Protein AF-0000000069172912 (afdb_homodimer)

Structure (mmCIF, N/CA/C/O backbone):
data_AF-0000000069172912-model_v1
#
loop_
_entity.id
_entity.type
_entity.pdbx_description
1 polymer 'Uncharacterized protein'
#
loop_
_atom_site.group_PDB
_atom_site.id
_atom_site.type_symbol
_atom_site.label_atom_id
_atom_site.label_alt_id
_atom_site.label_comp_id
_atom_site.label_asym_id
_atom_site.label_entity_id
_atom_site.label_seq_id
_atom_site.pdbx_PDB_ins_code
_atom_site.Cartn_x
_atom_site.Cartn_y
_atom_site.Cartn_z
_atom_site.occupancy
_atom_site.B_iso_or_equiv
_atom_site.auth_seq_id
_atom_site.auth_comp_id
_atom_site.auth_asym_id
_atom_site.auth_atom_id
_atom_site.pdbx_PDB_model_num
ATOM 1 N N . MET A 1 1 ? 10.977 -48.25 -11.148 1 34.66 1 MET A N 1
ATOM 2 C CA . MET A 1 1 ? 11.312 -46.844 -11.438 1 34.66 1 MET A CA 1
ATOM 3 C C . MET A 1 1 ? 12.812 -46.625 -11.328 1 34.66 1 MET A C 1
ATOM 5 O O . MET A 1 1 ? 13.406 -46.875 -10.281 1 34.66 1 MET A O 1
ATOM 9 N N . HIS A 1 2 ? 13.555 -46.906 -12.297 1 42.06 2 HIS A N 1
ATOM 10 C CA . HIS A 1 2 ? 15.016 -46.906 -12.242 1 42.06 2 HIS A CA 1
ATOM 11 C C . HIS A 1 2 ? 15.539 -45.688 -11.484 1 42.06 2 HIS A C 1
ATOM 13 O O . HIS A 1 2 ? 15.164 -44.562 -11.789 1 42.06 2 HIS A O 1
ATOM 19 N N . SER A 1 3 ? 15.766 -45.812 -10.203 1 50.19 3 SER A N 1
ATOM 20 C CA . SER A 1 3 ? 16.375 -44.781 -9.367 1 50.19 3 SER A CA 1
ATOM 21 C C . SER A 1 3 ? 17.469 -44.031 -10.117 1 50.19 3 SER A C 1
ATOM 23 O O . SER A 1 3 ? 18.469 -44.625 -10.523 1 50.19 3 SER A O 1
ATOM 25 N N . GLU A 1 4 ? 17.078 -43.219 -11.047 1 64.94 4 GLU A N 1
ATOM 26 C CA . GLU A 1 4 ? 18.078 -42.5 -11.844 1 64.94 4 GLU A CA 1
ATOM 27 C C . GLU A 1 4 ? 19.234 -42.031 -10.969 1 64.94 4 GLU A C 1
ATOM 29 O O . GLU A 1 4 ? 19.016 -41.469 -9.898 1 64.94 4 GLU A O 1
ATOM 34 N N . ASN A 1 5 ? 20.406 -42.688 -11.008 1 84.06 5 ASN A N 1
ATOM 35 C CA . ASN A 1 5 ? 21.625 -42.5 -10.25 1 84.06 5 ASN A CA 1
ATOM 36 C C . ASN A 1 5 ? 22.156 -41.062 -10.414 1 84.06 5 ASN A C 1
ATOM 38 O O . ASN A 1 5 ? 22.719 -40.719 -11.453 1 84.06 5 ASN A O 1
ATOM 42 N N . ILE A 1 6 ? 21.781 -40.156 -9.562 1 92.5 6 ILE A N 1
ATOM 43 C CA . ILE A 1 6 ? 22.281 -38.781 -9.539 1 92.5 6 ILE A CA 1
ATOM 44 C C . ILE A 1 6 ? 23.734 -38.781 -9.062 1 92.5 6 ILE A C 1
ATOM 46 O O . ILE A 1 6 ? 24.047 -39.344 -8.023 1 92.5 6 ILE A O 1
ATOM 50 N N . ALA A 1 7 ? 24.562 -38.156 -9.883 1 95.31 7 ALA A N 1
ATOM 51 C CA . ALA A 1 7 ? 26 -38.188 -9.609 1 95.31 7 ALA A CA 1
ATOM 52 C C . ALA A 1 7 ? 26.438 -36.969 -8.828 1 95.31 7 ALA A C 1
ATOM 54 O O . ALA A 1 7 ? 27.5 -36.938 -8.211 1 95.31 7 ALA A O 1
ATOM 55 N N . ALA A 1 8 ? 25.656 -35.969 -8.938 1 97 8 ALA A N 1
ATOM 56 C CA . ALA A 1 8 ? 25.969 -34.75 -8.219 1 97 8 ALA A CA 1
ATOM 57 C C . ALA A 1 8 ? 24.703 -33.906 -7.973 1 97 8 ALA A C 1
ATOM 59 O O . ALA A 1 8 ? 23.828 -33.844 -8.828 1 97 8 ALA A O 1
ATOM 60 N N . TYR A 1 9 ? 24.656 -33.312 -6.793 1 98.12 9 TYR A N 1
ATOM 61 C CA . TYR A 1 9 ? 23.578 -32.375 -6.426 1 98.12 9 TYR A CA 1
ATOM 62 C C . TYR A 1 9 ? 24.047 -30.938 -6.426 1 98.12 9 TYR A C 1
ATOM 64 O O . TYR A 1 9 ? 25.047 -30.609 -5.777 1 98.12 9 TYR A O 1
ATOM 72 N N . VAL A 1 10 ? 23.359 -30.125 -7.137 1 98.38 10 VAL A N 1
ATOM 73 C CA . VAL A 1 10 ? 23.812 -28.75 -7.316 1 98.38 10 VAL A CA 1
ATOM 74 C C . VAL A 1 10 ? 22.828 -27.797 -6.656 1 98.38 10 VAL A C 1
ATOM 76 O O . VAL A 1 10 ? 21.641 -27.781 -6.996 1 98.38 10 VAL A O 1
ATOM 79 N N . GLY A 1 11 ? 23.297 -27.031 -5.672 1 98.38 11 GLY A N 1
ATOM 80 C CA . GLY A 1 11 ? 22.516 -25.953 -5.055 1 98.38 11 GLY A CA 1
ATOM 81 C C . GLY A 1 11 ? 22.812 -24.594 -5.641 1 98.38 11 GLY A C 1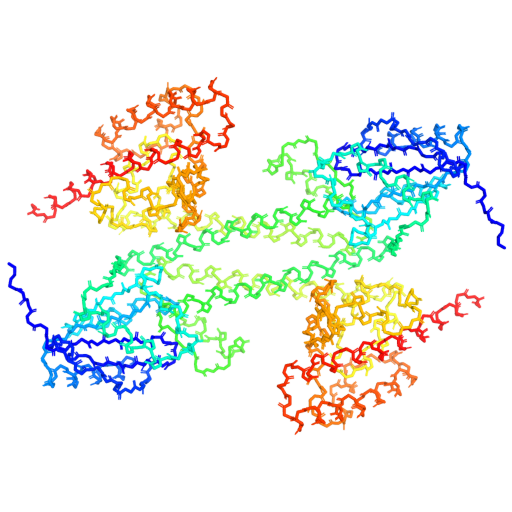
ATOM 82 O O . GLY A 1 11 ? 23.984 -24.203 -5.746 1 98.38 11 GLY A O 1
ATOM 83 N N . LEU A 1 12 ? 21.75 -23.875 -6.012 1 98.19 12 LEU A N 1
ATOM 84 C CA . LEU A 1 12 ? 21.906 -22.578 -6.648 1 98.19 12 LEU A CA 1
ATOM 85 C C . LEU A 1 12 ? 21.219 -21.484 -5.832 1 98.19 12 LEU A C 1
ATOM 87 O O . LEU A 1 12 ? 20.047 -21.594 -5.508 1 98.19 12 LEU A O 1
ATOM 91 N N . ASP A 1 13 ? 21.906 -20.469 -5.465 1 96.88 13 ASP A N 1
ATOM 92 C CA . ASP A 1 13 ? 21.328 -19.234 -4.957 1 96.88 13 ASP A CA 1
ATOM 93 C C . ASP A 1 13 ? 21.234 -18.172 -6.059 1 96.88 13 ASP A C 1
ATOM 95 O O . ASP A 1 13 ? 22.25 -17.609 -6.469 1 96.88 13 ASP A O 1
ATOM 99 N N . VAL A 1 14 ? 20.031 -17.906 -6.449 1 96.12 14 VAL A N 1
ATOM 100 C CA . VAL A 1 14 ? 19.797 -17.156 -7.68 1 96.12 14 VAL A CA 1
ATOM 101 C C . VAL A 1 14 ? 19.516 -15.695 -7.355 1 96.12 14 VAL A C 1
ATOM 103 O O . VAL A 1 14 ? 18.594 -15.383 -6.602 1 96.12 14 VAL A O 1
ATOM 106 N N . HIS A 1 15 ? 20.328 -14.797 -7.891 1 92.56 15 HIS A N 1
ATOM 107 C CA . HIS A 1 15 ? 20.125 -13.352 -7.84 1 92.56 15 HIS A CA 1
ATOM 108 C C . HIS A 1 15 ? 20 -12.758 -9.242 1 92.56 15 HIS A C 1
ATOM 110 O O . HIS A 1 15 ? 20.312 -13.422 -10.234 1 92.56 15 HIS A O 1
ATOM 116 N N . LYS A 1 16 ? 19.594 -11.547 -9.227 1 91.12 16 LYS A N 1
ATOM 117 C CA . LYS A 1 16 ? 19.359 -10.859 -10.492 1 91.12 16 LYS A CA 1
ATOM 118 C C . LYS A 1 16 ? 20.625 -10.859 -11.359 1 91.12 16 LYS A C 1
ATOM 120 O O . LYS A 1 16 ? 20.547 -11.109 -12.562 1 91.12 16 LYS A O 1
ATOM 125 N N . GLU A 1 17 ? 21.766 -10.719 -10.711 1 92.12 17 GLU A N 1
ATOM 126 C CA . GLU A 1 17 ? 23 -10.539 -11.477 1 92.12 17 GLU A CA 1
ATOM 127 C C . GLU A 1 17 ? 23.906 -11.758 -11.367 1 92.12 17 GLU A C 1
ATOM 129 O O . GLU A 1 17 ? 24.734 -12 -12.25 1 92.12 17 GLU A O 1
ATOM 134 N N . THR A 1 18 ? 23.719 -12.438 -10.258 1 94.44 18 THR A N 1
ATOM 135 C CA . THR A 1 18 ? 24.703 -13.484 -10.008 1 94.44 18 THR A CA 1
ATOM 136 C C . THR A 1 18 ? 24.016 -14.781 -9.586 1 94.44 18 THR A C 1
ATOM 138 O O . THR A 1 18 ? 22.859 -14.766 -9.148 1 94.44 18 THR A O 1
ATOM 141 N N . LEU A 1 19 ? 24.719 -15.836 -9.766 1 96.62 19 LEU A N 1
ATOM 142 C CA . LEU A 1 19 ? 24.312 -17.188 -9.383 1 96.62 19 LEU A CA 1
ATOM 143 C C . LEU A 1 19 ? 25.406 -17.859 -8.562 1 96.62 19 LEU A C 1
ATOM 145 O O . LEU A 1 19 ? 26.484 -18.156 -9.078 1 96.62 19 LEU A O 1
ATOM 149 N N . ALA A 1 20 ? 25.125 -18.047 -7.297 1 97.88 20 ALA A N 1
ATOM 150 C CA . ALA A 1 20 ? 26.047 -18.812 -6.461 1 97.88 20 ALA A CA 1
ATOM 151 C C . ALA A 1 20 ? 25.797 -20.312 -6.594 1 97.88 20 ALA A C 1
ATOM 153 O O . ALA A 1 20 ? 24.641 -20.766 -6.578 1 97.88 20 ALA A O 1
ATOM 154 N N . VAL A 1 21 ? 26.891 -21.109 -6.734 1 98.31 21 VAL A N 1
ATOM 155 C CA . VAL A 1 21 ? 26.766 -22.531 -7.07 1 98.31 21 VAL A CA 1
ATOM 156 C C . VAL A 1 21 ? 27.516 -23.375 -6.043 1 98.31 21 VAL A C 1
ATOM 158 O O . VAL A 1 21 ? 28.656 -23.062 -5.707 1 98.31 21 VAL A O 1
ATOM 161 N N . ALA A 1 22 ? 26.844 -24.344 -5.566 1 98.19 22 ALA A N 1
ATOM 162 C CA . ALA A 1 22 ? 27.469 -25.344 -4.711 1 98.19 22 ALA A CA 1
ATOM 163 C C . ALA A 1 22 ? 27.172 -26.766 -5.215 1 98.19 22 ALA A C 1
ATOM 165 O O . ALA A 1 22 ? 26.141 -26.984 -5.863 1 98.19 22 ALA A O 1
ATOM 166 N N . ILE A 1 23 ? 28.047 -27.719 -4.926 1 98.12 23 ILE A N 1
ATOM 167 C CA . ILE A 1 23 ? 27.922 -29.094 -5.418 1 98.12 23 ILE A CA 1
ATOM 168 C C . ILE A 1 23 ? 28.078 -30.078 -4.258 1 98.12 23 ILE A C 1
ATOM 170 O O . ILE A 1 23 ? 29.016 -29.953 -3.467 1 98.12 23 ILE A O 1
ATOM 174 N N . ALA A 1 24 ? 27.188 -30.969 -4.176 1 97.81 24 ALA A N 1
ATOM 175 C CA . ALA A 1 24 ? 27.266 -32.062 -3.193 1 97.81 24 ALA A CA 1
ATOM 176 C C . ALA A 1 24 ? 27.453 -33.406 -3.879 1 97.81 24 ALA A C 1
ATOM 178 O O . ALA A 1 24 ? 26.703 -33.719 -4.812 1 97.81 24 ALA A O 1
ATOM 179 N N . ALA A 1 25 ? 28.375 -34.125 -3.361 1 96.31 25 ALA A N 1
ATOM 180 C CA . ALA A 1 25 ? 28.562 -35.5 -3.846 1 96.31 25 ALA A CA 1
ATOM 181 C C . ALA A 1 25 ? 27.375 -36.375 -3.492 1 96.31 25 ALA A C 1
ATOM 183 O O . ALA A 1 25 ? 26.641 -36.094 -2.539 1 96.31 25 ALA A O 1
ATOM 184 N N . PRO A 1 26 ? 27.172 -37.375 -4.289 1 94.56 26 PRO A N 1
ATOM 185 C CA . PRO A 1 26 ? 25.969 -38.188 -4.125 1 94.56 26 PRO A CA 1
ATOM 186 C C . PRO A 1 26 ? 25.984 -39.031 -2.846 1 94.56 26 PRO A C 1
ATOM 188 O O . PRO A 1 26 ? 24.922 -39.406 -2.338 1 94.56 26 PRO A O 1
ATOM 191 N N . GLU A 1 27 ? 27.234 -39.312 -2.34 1 92.06 27 GLU A N 1
ATOM 192 C CA . GLU A 1 27 ? 27.344 -40.156 -1.156 1 92.06 27 GLU A CA 1
ATOM 193 C C . GLU A 1 27 ? 26.812 -39.438 0.084 1 92.06 27 GLU A C 1
ATOM 195 O O . GLU A 1 27 ? 27.016 -38.219 0.235 1 92.06 27 GLU A O 1
ATOM 200 N N . ARG A 1 28 ? 26.203 -40.281 0.906 1 87.38 28 ARG A N 1
ATOM 201 C CA . ARG A 1 28 ? 25.781 -39.75 2.197 1 87.38 28 ARG A CA 1
ATOM 202 C C . ARG A 1 28 ? 26.969 -39.156 2.955 1 87.38 28 ARG A C 1
ATOM 204 O O . ARG A 1 28 ? 28.031 -39.75 3.033 1 87.38 28 ARG A O 1
ATOM 211 N N . LEU A 1 29 ? 26.875 -37.938 3.363 1 87.06 29 LEU A N 1
ATOM 212 C CA . LEU A 1 29 ? 27.906 -37.219 4.094 1 87.06 29 LEU A CA 1
ATOM 213 C C . LEU A 1 29 ? 29.078 -36.875 3.176 1 87.06 29 LEU A C 1
ATOM 215 O O . LEU A 1 29 ? 30.188 -36.656 3.646 1 87.06 29 LEU A O 1
ATOM 219 N N . GLY A 1 30 ? 28.797 -37.094 1.973 1 89.06 30 GLY A N 1
ATOM 220 C CA . GLY A 1 30 ? 29.844 -36.719 1.021 1 89.06 30 GLY A CA 1
ATOM 221 C C . GLY A 1 30 ? 30.172 -35.25 1.061 1 89.06 30 GLY A C 1
ATOM 222 O O . GLY A 1 30 ? 29.5 -34.469 1.726 1 89.06 30 GLY A O 1
ATOM 223 N N . GLU A 1 31 ? 31.125 -34.906 0.33 1 93.56 31 GLU A N 1
ATOM 224 C CA . GLU A 1 31 ? 31.625 -33.562 0.314 1 93.56 31 GLU A CA 1
ATOM 225 C C . GLU A 1 31 ? 30.609 -32.594 -0.312 1 93.56 31 GLU A C 1
ATOM 227 O O . GLU A 1 31 ? 29.969 -32.938 -1.305 1 93.56 31 GLU A O 1
ATOM 232 N N . VAL A 1 32 ? 30.406 -31.516 0.338 1 95.94 32 VAL A N 1
ATOM 233 C CA . VAL A 1 32 ? 29.656 -30.391 -0.227 1 95.94 32 VAL A CA 1
ATOM 234 C C . VAL A 1 32 ? 30.594 -29.188 -0.396 1 95.94 32 VAL A C 1
ATOM 236 O O . VAL A 1 32 ? 31.188 -28.719 0.576 1 95.94 32 VAL A O 1
ATOM 239 N N . ARG A 1 33 ? 30.781 -28.734 -1.543 1 95 33 ARG A N 1
ATOM 240 C CA . ARG A 1 33 ? 31.734 -27.656 -1.779 1 95 33 ARG A CA 1
ATOM 241 C C . ARG A 1 33 ? 31.094 -26.516 -2.531 1 95 33 ARG A C 1
ATOM 243 O O . ARG A 1 33 ? 30.234 -26.719 -3.391 1 95 33 ARG A O 1
ATOM 250 N N . TYR A 1 34 ? 31.547 -25.422 -2.182 1 96.5 34 TYR A N 1
ATOM 251 C CA . TYR A 1 34 ? 31.188 -24.234 -2.955 1 96.5 34 TYR A CA 1
ATOM 252 C C . TYR A 1 34 ? 31.969 -24.172 -4.258 1 96.5 34 TYR A C 1
ATOM 254 O O . TYR A 1 34 ? 33.219 -24.203 -4.242 1 96.5 34 TYR A O 1
ATOM 262 N N . TYR A 1 35 ? 31.344 -24.188 -5.328 1 96.31 35 TYR A N 1
ATOM 263 C CA . TYR A 1 35 ? 31.984 -24.172 -6.637 1 96.31 35 TYR A CA 1
ATOM 264 C C . TYR A 1 35 ? 32.406 -22.766 -7.02 1 96.31 35 TYR A C 1
ATOM 266 O O . TYR A 1 35 ? 33.562 -22.547 -7.414 1 96.31 35 TYR A O 1
ATOM 274 N N . GLY A 1 36 ? 31.422 -21.797 -6.934 1 95.69 36 GLY A N 1
ATOM 275 C CA . GLY A 1 36 ? 31.719 -20.406 -7.262 1 95.69 36 GLY A CA 1
ATOM 276 C C . GLY A 1 36 ? 30.469 -19.609 -7.605 1 95.69 36 GLY A C 1
ATOM 277 O O . GLY A 1 36 ? 29.359 -20.078 -7.418 1 95.69 36 GLY A O 1
ATOM 278 N N . THR A 1 37 ? 30.719 -18.359 -7.988 1 96.88 37 THR A N 1
ATOM 279 C CA . THR A 1 37 ? 29.672 -17.453 -8.422 1 96.88 37 THR A CA 1
ATOM 280 C C . THR A 1 37 ? 29.844 -17.078 -9.891 1 96.88 37 THR A C 1
ATOM 282 O O . THR A 1 37 ? 30.953 -16.75 -10.32 1 96.88 37 THR A O 1
ATOM 285 N N . ILE A 1 38 ? 28.812 -17.234 -10.625 1 96.88 38 ILE A N 1
ATOM 286 C CA . ILE A 1 38 ? 28.875 -16.859 -12.031 1 96.88 38 ILE A CA 1
ATOM 287 C C . ILE A 1 38 ? 27.859 -15.75 -12.32 1 96.88 38 ILE A C 1
ATOM 289 O O . ILE A 1 38 ? 27 -15.461 -11.477 1 96.88 38 ILE A O 1
ATOM 293 N N . ASN A 1 39 ? 28 -15.164 -13.562 1 94.81 39 ASN A N 1
ATOM 294 C CA . ASN A 1 39 ? 26.953 -14.242 -14 1 94.81 39 ASN A CA 1
ATOM 295 C C . ASN A 1 39 ? 25.656 -14.969 -14.305 1 94.81 39 ASN A C 1
ATOM 297 O O . ASN A 1 39 ? 25.672 -16.062 -14.891 1 94.81 39 ASN A O 1
ATOM 301 N N . ASN A 1 40 ? 24.625 -14.406 -13.875 1 94.06 40 ASN A N 1
ATOM 302 C CA . ASN A 1 40 ? 23.312 -14.969 -14.188 1 94.06 40 ASN A CA 1
ATOM 303 C C . ASN A 1 40 ? 22.875 -14.625 -15.602 1 94.06 40 ASN A C 1
ATOM 305 O O . ASN A 1 40 ? 21.938 -13.844 -15.797 1 94.06 40 ASN A O 1
ATOM 309 N N . GLU A 1 41 ? 23.547 -15.172 -16.547 1 94 41 GLU A N 1
ATOM 310 C CA . GLU A 1 41 ? 23.312 -15.023 -17.969 1 94 41 GLU A CA 1
ATOM 311 C C . GLU A 1 41 ? 23.234 -16.375 -18.672 1 94 41 GLU A C 1
ATOM 313 O O . GLU A 1 41 ? 23.938 -17.312 -18.297 1 94 41 GLU A O 1
ATOM 318 N N . ALA A 1 42 ? 22.438 -16.391 -19.703 1 94.69 42 ALA A N 1
ATOM 319 C CA . ALA A 1 42 ? 22.125 -17.656 -20.375 1 94.69 42 ALA A CA 1
ATOM 320 C C . ALA A 1 42 ? 23.406 -18.359 -20.828 1 94.69 42 ALA A C 1
ATOM 322 O O . ALA A 1 42 ? 23.547 -19.578 -20.656 1 94.69 42 ALA A O 1
ATOM 323 N N . GLN A 1 43 ? 24.281 -17.609 -21.266 1 96.12 43 GLN A N 1
ATOM 324 C CA . GLN A 1 43 ? 25.5 -18.219 -21.797 1 96.12 43 GLN A CA 1
ATOM 325 C C . GLN A 1 43 ? 26.391 -18.75 -20.672 1 96.12 43 GLN A C 1
ATOM 327 O O . GLN A 1 43 ? 26.953 -19.844 -20.797 1 96.12 43 GLN A O 1
ATOM 332 N N . ALA A 1 44 ? 26.484 -17.953 -19.672 1 97.12 44 ALA A N 1
ATOM 333 C CA . ALA A 1 44 ? 27.281 -18.375 -18.531 1 97.12 44 ALA A CA 1
ATOM 334 C C . ALA A 1 44 ? 26.703 -19.641 -17.891 1 97.12 44 ALA A C 1
ATOM 336 O O . ALA A 1 44 ? 27.438 -20.562 -17.531 1 97.12 44 ALA A O 1
ATOM 337 N N . VAL A 1 45 ? 25.469 -19.719 -17.781 1 97.56 45 VAL A N 1
ATOM 338 C CA . VAL A 1 45 ? 24.781 -20.875 -17.219 1 97.56 45 VAL A CA 1
ATOM 339 C C . VAL A 1 45 ? 25 -22.094 -18.109 1 97.56 45 VAL A C 1
ATOM 341 O O . VAL A 1 45 ? 25.312 -23.172 -17.609 1 97.56 45 VAL A O 1
ATOM 344 N N . ARG A 1 46 ? 24.844 -21.891 -19.375 1 97.75 46 ARG A N 1
ATOM 345 C CA . ARG A 1 46 ? 25.031 -22.984 -20.328 1 97.75 46 ARG A CA 1
ATOM 346 C C . ARG A 1 46 ? 26.438 -23.578 -20.203 1 97.75 46 ARG A C 1
ATOM 348 O O . ARG A 1 46 ? 26.609 -24.797 -20.109 1 97.75 46 ARG A O 1
ATOM 355 N N . ARG A 1 47 ? 27.375 -22.703 -20.141 1 97.69 47 ARG A N 1
ATOM 356 C CA . ARG A 1 47 ? 28.766 -23.141 -20.062 1 97.69 47 ARG A CA 1
ATOM 357 C C . ARG A 1 47 ? 29.016 -23.938 -18.781 1 97.69 47 ARG A C 1
ATOM 359 O O . ARG A 1 47 ? 29.625 -25 -18.812 1 97.69 47 ARG A O 1
ATOM 366 N N . LEU A 1 48 ? 28.578 -23.391 -17.734 1 97.81 48 LEU A N 1
ATOM 367 C CA . LEU A 1 48 ? 28.797 -24.047 -16.453 1 97.81 48 LEU A CA 1
ATOM 368 C C . LEU A 1 48 ? 28.156 -25.438 -16.438 1 97.81 48 LEU A C 1
ATOM 370 O O . LEU A 1 48 ? 28.812 -26.422 -16.078 1 97.81 48 LEU A O 1
ATOM 374 N N . PHE A 1 49 ? 26.969 -25.578 -16.859 1 97.62 49 PHE A N 1
ATOM 375 C CA . PHE A 1 49 ? 26.234 -26.828 -16.688 1 97.62 49 PHE A CA 1
ATOM 376 C C . PHE A 1 49 ? 26.672 -27.859 -17.734 1 97.62 49 PHE A C 1
ATOM 378 O O . PHE A 1 49 ? 26.578 -29.062 -17.484 1 97.62 49 PHE A O 1
ATOM 385 N N . GLN A 1 50 ? 27.156 -27.375 -18.844 1 97.19 50 GLN A N 1
ATOM 386 C CA . GLN A 1 50 ? 27.797 -28.297 -19.781 1 97.19 50 GLN A CA 1
ATOM 387 C C . GLN A 1 50 ? 29.047 -28.906 -19.156 1 97.19 50 GLN A C 1
ATOM 389 O O . GLN A 1 50 ? 29.281 -30.109 -19.266 1 97.19 50 GLN A O 1
ATOM 394 N N . LYS A 1 51 ? 29.734 -28.016 -18.516 1 97.12 51 LYS A N 1
ATOM 395 C CA . LYS A 1 51 ? 30.938 -28.5 -17.828 1 97.12 51 LYS A CA 1
ATOM 396 C C . LYS A 1 51 ? 30.578 -29.484 -16.734 1 97.12 51 LYS A C 1
ATOM 398 O O . LYS A 1 51 ? 31.219 -30.547 -16.609 1 97.12 51 LYS A O 1
ATOM 403 N N . LEU A 1 52 ? 29.641 -29.172 -15.938 1 96.62 52 LEU A N 1
ATOM 404 C CA . LEU A 1 52 ? 29.234 -30.031 -14.836 1 96.62 52 LEU A CA 1
ATOM 405 C C . LEU A 1 52 ? 28.703 -31.359 -15.352 1 96.62 52 LEU A C 1
ATOM 407 O O . LEU A 1 52 ? 28.969 -32.406 -14.758 1 96.62 52 LEU A O 1
ATOM 411 N N . GLN A 1 53 ? 27.922 -31.297 -16.375 1 95.25 53 GLN A N 1
ATOM 412 C CA . GLN A 1 53 ? 27.422 -32.531 -16.984 1 95.25 53 GLN A CA 1
ATOM 413 C C . GLN A 1 53 ? 28.578 -33.406 -17.484 1 95.25 53 GLN A C 1
ATOM 415 O O . GLN A 1 53 ? 28.516 -34.625 -17.391 1 95.25 53 GLN A O 1
ATOM 420 N N . GLY A 1 54 ? 29.547 -32.75 -18.078 1 94.81 54 GLY A N 1
ATOM 421 C CA . GLY A 1 54 ? 30.719 -33.469 -18.531 1 94.81 54 GLY A CA 1
ATOM 422 C C . GLY A 1 54 ? 31.469 -34.156 -17.391 1 94.81 54 GLY A C 1
ATOM 423 O O . GLY A 1 54 ? 31.953 -35.281 -17.547 1 94.81 54 GLY A O 1
ATOM 424 N N . LEU A 1 55 ? 31.484 -33.562 -16.312 1 94.69 55 LEU A N 1
ATOM 425 C CA . LEU A 1 55 ? 32.25 -34.031 -15.172 1 94.69 55 LEU A CA 1
ATOM 426 C C . LEU A 1 55 ? 31.484 -35.125 -14.414 1 94.69 55 LEU A C 1
ATOM 428 O O . LEU A 1 55 ? 32.094 -36.094 -13.953 1 94.69 55 LEU A O 1
ATOM 432 N N . TYR A 1 56 ? 30.172 -34.906 -14.297 1 94.06 56 TYR A N 1
ATOM 433 C CA . TYR A 1 56 ? 29.438 -35.719 -13.352 1 94.06 56 TYR A CA 1
ATOM 434 C C . TYR A 1 56 ? 28.406 -36.594 -14.07 1 94.06 56 TYR A C 1
ATOM 436 O O . TYR A 1 56 ? 27.938 -37.594 -13.516 1 94.06 56 TYR A O 1
ATOM 444 N N . GLY A 1 57 ? 28.031 -36.156 -15.25 1 92.56 57 GLY A N 1
ATOM 445 C CA . GLY A 1 57 ? 26.953 -36.844 -15.93 1 92.56 57 GLY A CA 1
ATOM 446 C C . GLY A 1 57 ? 25.578 -36.375 -15.492 1 92.56 57 GLY A C 1
ATOM 447 O O . GLY A 1 57 ? 25.188 -35.25 -15.758 1 92.56 57 GLY A O 1
ATOM 448 N N . ASN A 1 58 ? 24.984 -37.281 -14.656 1 94.81 58 ASN A N 1
ATOM 449 C CA . ASN A 1 58 ? 23.625 -37 -14.227 1 94.81 58 ASN A CA 1
ATOM 450 C C . ASN A 1 58 ? 23.625 -36.094 -13 1 94.81 58 ASN A C 1
ATOM 452 O O . ASN A 1 58 ? 24.125 -36.469 -11.938 1 94.81 58 ASN A O 1
ATOM 456 N N . ILE A 1 59 ? 23 -34.875 -13.242 1 96.38 59 ILE A N 1
ATOM 457 C CA . ILE A 1 59 ? 23 -33.875 -12.188 1 96.38 59 ILE A CA 1
ATOM 458 C C . ILE A 1 59 ? 21.578 -33.469 -11.852 1 96.38 59 ILE A C 1
ATOM 460 O O . ILE A 1 59 ? 20.703 -33.438 -12.734 1 96.38 59 ILE A O 1
ATOM 464 N N . LEU A 1 60 ? 21.375 -33.25 -10.539 1 97.94 60 LEU A N 1
ATOM 465 C CA . LEU A 1 60 ? 20.125 -32.656 -10.062 1 97.94 60 LEU A CA 1
ATOM 466 C C . LEU A 1 60 ? 20.375 -31.297 -9.398 1 97.94 60 LEU A C 1
ATOM 468 O O . LEU A 1 60 ? 21.203 -31.203 -8.477 1 97.94 60 LEU A O 1
ATOM 472 N N . SER A 1 61 ? 19.766 -30.297 -9.914 1 98.31 61 SER A N 1
ATOM 473 C CA . SER A 1 61 ? 19.953 -28.953 -9.383 1 98.31 61 SER A CA 1
ATOM 474 C C . SER A 1 61 ? 18.688 -28.422 -8.711 1 98.31 61 SER A C 1
ATOM 476 O O . SER A 1 61 ? 17.609 -28.984 -8.898 1 98.31 61 SER A O 1
ATOM 478 N N . CYS A 1 62 ? 18.875 -27.406 -7.844 1 98.31 62 CYS A N 1
ATOM 479 C CA . CYS A 1 62 ? 17.703 -26.75 -7.262 1 98.31 62 CYS A CA 1
ATOM 480 C C . CYS A 1 62 ? 18 -25.297 -6.918 1 98.31 62 CYS A C 1
ATOM 482 O O . CYS A 1 62 ? 19.156 -24.906 -6.781 1 98.31 62 CYS A O 1
ATOM 484 N N . TYR A 1 63 ? 17.016 -24.5 -6.902 1 97.81 63 TYR A N 1
ATOM 485 C CA . TYR A 1 63 ? 17.094 -23.141 -6.348 1 97.81 63 TYR A CA 1
ATOM 486 C C . TYR A 1 63 ? 15.766 -22.766 -5.699 1 97.81 63 TYR A C 1
ATOM 488 O O . TYR A 1 63 ? 14.734 -23.406 -5.934 1 97.81 63 TYR A O 1
ATOM 496 N N . GLU A 1 64 ? 15.82 -21.766 -4.859 1 96.12 64 GLU A N 1
ATOM 497 C CA . GLU A 1 64 ? 14.641 -21.297 -4.148 1 96.12 64 GLU A CA 1
ATOM 498 C C . GLU A 1 64 ? 13.781 -20.406 -5.039 1 96.12 64 GLU A C 1
ATOM 500 O O . GLU A 1 64 ? 14.305 -19.562 -5.766 1 96.12 64 GLU A O 1
ATOM 505 N N . ALA A 1 65 ? 12.445 -20.688 -4.957 1 95 65 ALA A N 1
ATOM 506 C CA . ALA A 1 65 ? 11.539 -19.781 -5.66 1 95 65 ALA A CA 1
ATOM 507 C C . ALA A 1 65 ? 11.75 -18.344 -5.215 1 95 65 ALA A C 1
ATOM 509 O O . ALA A 1 65 ? 11.891 -18.062 -4.023 1 95 65 ALA A O 1
ATOM 510 N N . GLY A 1 66 ? 11.789 -17.406 -6.199 1 92.25 66 GLY A N 1
ATOM 511 C CA . GLY A 1 66 ? 12.055 -16.016 -5.879 1 92.25 66 GLY A CA 1
ATOM 512 C C . GLY A 1 66 ? 11.688 -15.062 -7.004 1 92.25 66 GLY A C 1
ATOM 513 O O . GLY A 1 66 ? 10.961 -15.43 -7.926 1 92.25 66 GLY A O 1
ATOM 514 N N . PRO A 1 67 ? 12.188 -13.891 -6.898 1 93.56 67 PRO A N 1
ATOM 515 C CA . PRO A 1 67 ? 11.781 -12.828 -7.832 1 93.56 67 PRO A CA 1
ATOM 516 C C . PRO A 1 67 ? 12.273 -13.086 -9.258 1 93.56 67 PRO A C 1
ATOM 518 O O . PRO A 1 67 ? 11.75 -12.484 -10.203 1 93.56 67 PRO A O 1
ATOM 521 N N . CYS A 1 68 ? 13.188 -13.969 -9.43 1 94.06 68 CYS A N 1
ATOM 522 C CA . CYS A 1 68 ? 13.773 -14.188 -10.75 1 94.06 68 CYS A CA 1
ATOM 523 C C . CYS A 1 68 ? 12.914 -15.133 -11.578 1 94.06 68 CYS A C 1
ATOM 525 O O . CYS A 1 68 ? 13.203 -15.383 -12.75 1 94.06 68 CYS A O 1
ATOM 527 N N . GLY A 1 69 ? 11.898 -15.664 -11.008 1 94.38 69 GLY A N 1
ATOM 528 C CA . GLY A 1 69 ? 10.945 -16.484 -11.742 1 94.38 69 GLY A CA 1
ATOM 529 C C . GLY A 1 69 ? 11.492 -17.844 -12.125 1 94.38 69 GLY A C 1
ATOM 530 O O . GLY A 1 69 ? 12.234 -18.453 -11.352 1 94.38 69 GLY A O 1
ATOM 531 N N . PHE A 1 70 ? 11.062 -18.391 -13.281 1 96.75 70 PHE A N 1
ATOM 532 C CA . PHE A 1 70 ? 11.352 -19.766 -13.625 1 96.75 70 PHE A CA 1
ATOM 533 C C . PHE A 1 70 ? 12.25 -19.844 -14.859 1 96.75 70 PHE A C 1
ATOM 535 O O . PHE A 1 70 ? 12.375 -20.891 -15.484 1 96.75 70 PHE A O 1
ATOM 542 N N . GLY A 1 71 ? 12.836 -18.719 -15.203 1 94.81 71 GLY A N 1
ATOM 543 C CA . GLY A 1 71 ? 13.703 -18.703 -16.375 1 94.81 71 GLY A CA 1
ATOM 544 C C . GLY A 1 71 ? 14.844 -19.688 -16.297 1 94.81 71 GLY A C 1
ATOM 545 O O . GLY A 1 71 ? 15.109 -20.422 -17.25 1 94.81 71 GLY A O 1
ATOM 546 N N . LEU A 1 72 ? 15.469 -19.75 -15.18 1 96.69 72 LEU A N 1
ATOM 547 C CA . LEU A 1 72 ? 16.578 -20.672 -14.969 1 96.69 72 LEU A CA 1
ATOM 548 C C . LEU A 1 72 ? 16.109 -22.109 -15.062 1 96.69 72 LEU A C 1
ATOM 550 O O . LEU A 1 72 ? 16.781 -22.953 -15.68 1 96.69 72 LEU A O 1
ATOM 554 N N . TYR A 1 73 ? 15.016 -22.422 -14.516 1 97.62 73 TYR A N 1
ATOM 555 C CA . TYR A 1 73 ? 14.43 -23.766 -14.602 1 97.62 73 TYR A CA 1
ATOM 556 C C . TYR A 1 73 ? 14.203 -24.172 -16.047 1 97.62 73 TYR A C 1
ATOM 558 O O . TYR A 1 73 ? 14.586 -25.266 -16.453 1 97.62 73 TYR A O 1
ATOM 566 N N . HIS A 1 74 ? 13.594 -23.281 -16.781 1 95.94 74 HIS A N 1
ATOM 567 C CA . HIS A 1 74 ? 13.297 -23.578 -18.188 1 95.94 74 HIS A CA 1
ATOM 568 C C . HIS A 1 74 ? 14.578 -23.781 -18.984 1 95.94 74 HIS A C 1
ATOM 570 O O . HIS A 1 74 ? 14.641 -24.672 -19.844 1 95.94 74 HIS A O 1
ATOM 576 N N . GLN A 1 75 ? 15.539 -22.984 -18.719 1 96.25 75 GLN A N 1
ATOM 577 C CA . GLN A 1 75 ? 16.812 -23.109 -19.422 1 96.25 75 GLN A CA 1
ATOM 578 C C . GLN A 1 75 ? 17.469 -24.453 -19.109 1 96.25 75 GLN A C 1
ATOM 580 O O . GLN A 1 75 ? 17.906 -25.156 -20.016 1 96.25 75 GLN A O 1
ATOM 585 N N . LEU A 1 76 ? 17.531 -24.828 -17.875 1 97.62 76 LEU A N 1
ATOM 586 C CA . LEU A 1 76 ? 18.172 -26.078 -17.469 1 97.62 76 LEU A CA 1
ATOM 587 C C . LEU A 1 76 ? 17.406 -27.281 -18.016 1 97.62 76 LEU A C 1
ATOM 589 O O . LEU A 1 76 ? 18.016 -28.234 -18.5 1 97.62 76 LEU A O 1
ATOM 593 N N . THR A 1 77 ? 16.109 -27.172 -17.938 1 96.31 77 THR A N 1
ATOM 594 C CA . THR A 1 77 ? 15.273 -28.234 -18.469 1 96.31 77 THR A CA 1
ATOM 595 C C . THR A 1 77 ? 15.5 -28.406 -19.969 1 96.31 77 THR A C 1
ATOM 597 O O . THR A 1 77 ? 15.578 -29.531 -20.469 1 96.31 77 THR A O 1
ATOM 600 N N . ALA A 1 78 ? 15.602 -27.344 -20.672 1 95.75 78 ALA A N 1
ATOM 601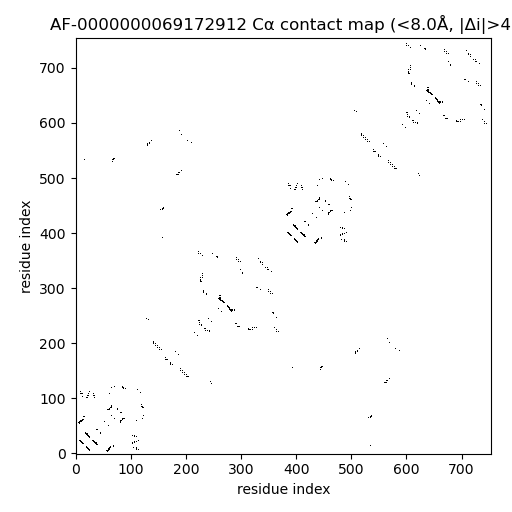 C CA . ALA A 1 78 ? 15.859 -27.375 -22.109 1 95.75 78 ALA A CA 1
ATOM 602 C C . ALA A 1 78 ? 17.219 -28.016 -22.406 1 95.75 78 ALA A C 1
ATOM 604 O O . ALA A 1 78 ? 17.406 -28.578 -23.484 1 95.75 78 ALA A O 1
ATOM 605 N N . MET A 1 79 ? 18.078 -27.953 -21.438 1 96.44 79 MET A N 1
ATOM 606 C CA . MET A 1 79 ? 19.406 -28.547 -21.578 1 96.44 79 MET A CA 1
ATOM 607 C C . MET A 1 79 ? 19.422 -29.984 -21.078 1 96.44 79 MET A C 1
ATOM 609 O O . MET A 1 79 ? 20.469 -30.609 -20.969 1 96.44 79 MET A O 1
ATOM 613 N N . ASN A 1 80 ? 18.266 -30.438 -20.734 1 95.62 80 ASN A N 1
ATOM 614 C CA . ASN A 1 80 ? 18.078 -31.781 -20.219 1 95.62 80 ASN A CA 1
ATOM 615 C C . ASN A 1 80 ? 18.781 -31.953 -18.859 1 95.62 80 ASN A C 1
ATOM 617 O O . ASN A 1 80 ? 19.359 -33 -18.594 1 95.62 80 ASN A O 1
ATOM 621 N N . ILE A 1 81 ? 18.797 -30.922 -18.141 1 96.56 81 ILE A N 1
ATOM 622 C CA . ILE A 1 81 ? 19.297 -30.953 -16.766 1 96.56 81 ILE A CA 1
ATOM 623 C C . ILE A 1 81 ? 18.125 -30.906 -15.789 1 96.56 81 ILE A C 1
ATOM 625 O O . ILE A 1 81 ? 17.266 -30.016 -15.883 1 96.56 81 ILE A O 1
ATOM 629 N N . LYS A 1 82 ? 18.125 -31.844 -14.891 1 97.06 82 LYS A N 1
ATOM 630 C CA . LYS A 1 82 ? 17.047 -31.875 -13.898 1 97.06 82 LYS A CA 1
ATOM 631 C C . LYS A 1 82 ? 17.188 -30.719 -12.906 1 97.06 82 LYS A C 1
ATOM 633 O O . LYS A 1 82 ? 18.281 -30.453 -12.422 1 97.06 82 LYS A O 1
ATOM 638 N N . CYS A 1 83 ? 16.062 -30.094 -12.703 1 98.06 83 CYS A N 1
ATOM 639 C CA . CYS A 1 83 ? 16.062 -28.938 -11.805 1 98.06 83 CYS A CA 1
ATOM 640 C C . CYS A 1 83 ? 14.758 -28.875 -11.008 1 98.06 83 CYS A C 1
ATOM 642 O O . CYS A 1 83 ? 13.68 -29.094 -11.562 1 98.06 83 CYS A O 1
ATOM 644 N N . GLN A 1 84 ? 14.906 -28.578 -9.688 1 97.75 84 GLN A N 1
ATOM 645 C CA . GLN A 1 84 ? 13.75 -28.344 -8.828 1 97.75 84 GLN A CA 1
ATOM 646 C C . GLN A 1 84 ? 13.734 -26.922 -8.297 1 97.75 84 GLN A C 1
ATOM 648 O O . GLN A 1 84 ? 14.781 -26.375 -7.941 1 97.75 84 GLN A O 1
ATOM 653 N N . VAL A 1 85 ? 12.562 -26.344 -8.352 1 97.75 85 VAL A N 1
ATOM 654 C CA . VAL A 1 85 ? 12.375 -25.062 -7.676 1 97.75 85 VAL A CA 1
ATOM 655 C C . VAL A 1 85 ? 11.703 -25.281 -6.324 1 97.75 85 VAL A C 1
ATOM 657 O O . VAL A 1 85 ? 10.664 -25.938 -6.242 1 97.75 85 VAL A O 1
ATOM 660 N N . ILE A 1 86 ? 12.328 -24.656 -5.305 1 96.31 86 ILE A N 1
ATOM 661 C CA . ILE A 1 86 ? 11.961 -25.047 -3.945 1 96.31 86 ILE A CA 1
ATOM 662 C C . ILE A 1 86 ? 11.156 -23.922 -3.293 1 96.31 86 ILE A C 1
ATOM 664 O O . ILE A 1 86 ? 11.461 -22.75 -3.467 1 96.31 86 ILE A O 1
ATOM 668 N N . ALA A 1 87 ? 10.133 -24.344 -2.521 1 91.31 87 ALA A N 1
ATOM 669 C CA . ALA A 1 87 ? 9.328 -23.391 -1.755 1 91.31 87 ALA A CA 1
ATOM 670 C C . ALA A 1 87 ? 10.125 -22.812 -0.589 1 91.31 87 ALA A C 1
ATOM 672 O O . ALA A 1 87 ? 10.617 -23.562 0.262 1 91.31 87 ALA A O 1
ATOM 673 N N . PRO A 1 88 ? 10.188 -21.484 -0.5 1 88.06 88 PRO A N 1
ATOM 674 C CA . PRO A 1 88 ? 10.969 -20.891 0.577 1 88.06 88 PRO A CA 1
ATOM 675 C C . PRO A 1 88 ? 10.453 -21.25 1.966 1 88.06 88 PRO A C 1
ATOM 677 O O . PRO A 1 88 ? 11.242 -21.484 2.883 1 88.06 88 PRO A O 1
ATOM 680 N N . SER A 1 89 ? 9.172 -21.344 2.125 1 81 89 SER A N 1
ATOM 681 C CA . SER A 1 89 ? 8.539 -21.594 3.416 1 81 89 SER A CA 1
ATOM 682 C C . SER A 1 89 ? 8.789 -23.016 3.893 1 81 89 SER A C 1
ATOM 684 O O . SER A 1 89 ? 8.586 -23.328 5.066 1 81 89 SER A O 1
ATOM 686 N N . ARG A 1 90 ? 9.281 -23.828 3.025 1 80.56 90 ARG A N 1
ATOM 687 C CA . ARG A 1 90 ? 9.406 -25.234 3.363 1 80.56 90 ARG A CA 1
ATOM 688 C C . ARG A 1 90 ? 10.867 -25.656 3.467 1 80.56 90 ARG A C 1
ATOM 690 O O . ARG A 1 90 ? 11.18 -26.844 3.537 1 80.56 90 ARG A O 1
ATOM 697 N N . ILE A 1 91 ? 11.727 -24.656 3.373 1 85.75 91 ILE A N 1
ATOM 698 C CA . ILE A 1 91 ? 13.141 -24.938 3.568 1 85.75 91 ILE A CA 1
ATOM 699 C C . ILE A 1 91 ? 13.469 -24.922 5.059 1 85.75 91 ILE A C 1
ATOM 701 O O . ILE A 1 91 ? 13.203 -23.938 5.758 1 85.75 91 ILE A O 1
ATOM 705 N N . PRO A 1 92 ? 13.922 -25.922 5.508 1 80.25 92 PRO A N 1
ATOM 706 C CA . PRO A 1 92 ? 14.297 -25.969 6.922 1 80.25 92 PRO A CA 1
ATOM 707 C C . PRO A 1 92 ? 15.297 -24.875 7.301 1 80.25 92 PRO A C 1
ATOM 709 O O . PRO A 1 92 ? 16.234 -24.594 6.543 1 80.25 92 PRO A O 1
ATOM 712 N N . LYS A 1 93 ? 14.961 -24 8.273 1 73.12 93 LYS A N 1
ATOM 713 C CA . LYS A 1 93 ? 15.852 -22.922 8.711 1 73.12 93 LYS A CA 1
ATOM 714 C C . LYS A 1 93 ? 16.578 -23.312 10 1 73.12 93 LYS A C 1
ATOM 716 O O . LYS A 1 93 ? 15.969 -23.906 10.898 1 73.12 93 LYS A O 1
ATOM 721 N N . SER A 1 94 ? 17.891 -23.25 9.852 1 66.06 94 SER A N 1
ATOM 722 C CA . SER A 1 94 ? 18.641 -23.453 11.102 1 66.06 94 SER A CA 1
ATOM 723 C C . SER A 1 94 ? 18.656 -22.188 11.938 1 66.06 94 SER A C 1
ATOM 725 O O . SER A 1 94 ? 18.891 -21.094 11.422 1 66.06 94 SER A O 1
ATOM 727 N N . PRO A 1 95 ? 18.203 -22.297 13.266 1 61.78 95 PRO A N 1
ATOM 728 C CA . PRO A 1 95 ? 18.234 -21.125 14.148 1 61.78 95 PRO A CA 1
ATOM 729 C C . PRO A 1 95 ? 19.594 -20.438 14.195 1 61.78 95 PRO A C 1
ATOM 731 O O . PRO A 1 95 ? 19.688 -19.25 14.484 1 61.78 95 PRO A O 1
ATOM 734 N N . THR A 1 96 ? 20.594 -21.188 14.016 1 58.12 96 THR A N 1
ATOM 735 C CA . THR A 1 96 ? 21.938 -20.688 14.266 1 58.12 96 THR A CA 1
ATOM 736 C C . THR A 1 96 ? 22.469 -19.953 13.039 1 58.12 96 THR A C 1
ATOM 738 O O . THR A 1 96 ? 23.531 -19.312 13.102 1 58.12 96 THR A O 1
ATOM 741 N N . ASP A 1 97 ? 21.734 -20.141 12.039 1 58.47 97 ASP A N 1
ATOM 742 C CA . ASP A 1 97 ? 22.297 -19.562 10.82 1 58.47 97 ASP A CA 1
ATOM 743 C C . ASP A 1 97 ? 21.922 -18.094 10.68 1 58.47 97 ASP A C 1
ATOM 745 O O . ASP A 1 97 ? 20.953 -17.75 10.023 1 58.47 97 ASP A O 1
ATOM 749 N N . ARG A 1 98 ? 22.562 -17.25 11.445 1 59.38 98 ARG A N 1
ATOM 750 C CA . ARG A 1 98 ? 22.266 -15.812 11.539 1 59.38 98 ARG A CA 1
ATOM 751 C C . ARG A 1 98 ? 22.906 -15.047 10.391 1 59.38 98 ARG A C 1
ATOM 753 O O . ARG A 1 98 ? 22.594 -13.875 10.164 1 59.38 98 ARG A O 1
ATOM 760 N N . ILE A 1 99 ? 23.844 -15.711 9.797 1 62.66 99 ILE A N 1
ATOM 761 C CA . ILE A 1 99 ? 24.547 -14.906 8.812 1 62.66 99 ILE A CA 1
ATOM 762 C C . ILE A 1 99 ? 24.062 -15.266 7.41 1 62.66 99 ILE A C 1
ATOM 764 O O . ILE A 1 99 ? 24.266 -16.391 6.941 1 62.66 99 ILE A O 1
ATOM 768 N N . LYS A 1 100 ? 23.141 -14.523 6.871 1 65.38 100 LYS A N 1
ATOM 769 C CA . LYS A 1 100 ? 22.734 -14.734 5.488 1 65.38 100 LYS A CA 1
ATOM 770 C C . LYS A 1 100 ? 23.844 -14.352 4.516 1 65.38 100 LYS A C 1
ATOM 772 O O . LYS A 1 100 ? 24.328 -13.219 4.527 1 65.38 100 LYS A O 1
ATOM 777 N N . ASN A 1 101 ? 24.359 -15.516 3.965 1 84.56 101 ASN A N 1
ATOM 778 C CA . ASN A 1 101 ? 25.406 -15.43 2.949 1 84.56 101 ASN A CA 1
ATOM 779 C C . ASN A 1 101 ? 25.078 -16.297 1.736 1 84.56 101 ASN A C 1
ATOM 781 O O . ASN A 1 101 ? 24.656 -17.453 1.884 1 84.56 101 ASN A O 1
ATOM 785 N N . ASP A 1 102 ? 25.156 -15.68 0.525 1 87.81 102 ASP A N 1
ATOM 786 C CA . ASP A 1 102 ? 24.828 -16.359 -0.726 1 87.81 102 ASP A CA 1
ATOM 787 C C . ASP A 1 102 ? 25.578 -17.688 -0.835 1 87.81 102 ASP A C 1
ATOM 789 O O . ASP A 1 102 ? 25.016 -18.672 -1.321 1 87.81 102 ASP A O 1
ATOM 793 N N . HIS A 1 103 ? 26.734 -17.719 -0.299 1 90.69 103 HIS A N 1
ATOM 794 C CA . HIS A 1 103 ? 27.562 -18.922 -0.281 1 90.69 103 HIS A CA 1
ATOM 795 C C . HIS A 1 103 ? 26.953 -20 0.598 1 90.69 103 HIS A C 1
ATOM 797 O O . HIS A 1 103 ? 26.781 -21.141 0.16 1 90.69 103 HIS A O 1
ATOM 803 N N . ARG A 1 104 ? 26.625 -19.656 1.703 1 90.25 104 ARG A N 1
ATOM 804 C CA . ARG A 1 104 ? 26.062 -20.594 2.664 1 90.25 104 ARG A CA 1
ATOM 805 C C . ARG A 1 104 ? 24.703 -21.094 2.197 1 90.25 104 ARG A C 1
ATOM 807 O O . ARG A 1 104 ? 24.359 -22.266 2.396 1 90.25 104 ARG A O 1
ATOM 814 N N . ASP A 1 105 ? 23.953 -20.219 1.544 1 93.06 105 ASP A N 1
ATOM 815 C CA . ASP A 1 105 ? 22.641 -20.609 1.055 1 93.06 105 ASP A CA 1
ATOM 816 C C . ASP A 1 105 ? 22.734 -21.656 -0.049 1 93.06 105 ASP A C 1
ATOM 818 O O . ASP A 1 105 ? 22 -22.641 -0.046 1 93.06 105 ASP A O 1
ATOM 822 N N . ALA A 1 106 ? 23.688 -21.469 -0.895 1 96.5 106 ALA A N 1
ATOM 823 C CA . ALA A 1 106 ? 23.906 -22.422 -1.971 1 96.5 106 ALA A CA 1
ATOM 824 C C . ALA A 1 106 ? 24.312 -23.781 -1.415 1 96.5 106 ALA A C 1
ATOM 826 O O . ALA A 1 106 ? 23.812 -24.828 -1.851 1 96.5 106 ALA A O 1
ATOM 827 N N . ILE A 1 107 ? 25.219 -23.766 -0.476 1 95.81 107 ILE A N 1
ATOM 828 C CA . ILE A 1 107 ? 25.719 -24.984 0.142 1 95.81 107 ILE A CA 1
ATOM 829 C C . ILE A 1 107 ? 24.562 -25.719 0.84 1 95.81 107 ILE A C 1
ATOM 831 O O . ILE A 1 107 ? 24.391 -26.922 0.673 1 95.81 107 ILE A O 1
ATOM 835 N N . SER A 1 108 ? 23.828 -24.953 1.574 1 94.31 108 SER A N 1
ATOM 836 C CA . SER A 1 108 ? 22.688 -25.516 2.287 1 94.31 108 SER A CA 1
ATOM 837 C C . SER A 1 108 ? 21.703 -26.156 1.323 1 94.31 108 SER A C 1
ATOM 839 O O . SER A 1 108 ? 21.219 -27.266 1.57 1 94.31 108 SER A O 1
ATOM 841 N N . LEU A 1 109 ? 21.438 -25.531 0.214 1 96.5 109 LEU A N 1
ATOM 842 C CA . LEU A 1 109 ? 20.5 -26.047 -0.778 1 96.5 109 LEU A CA 1
ATOM 843 C C . LEU A 1 109 ? 21.031 -27.359 -1.373 1 96.5 109 LEU A C 1
ATOM 845 O O . LEU A 1 109 ? 20.266 -28.328 -1.51 1 96.5 109 LEU A O 1
ATOM 849 N N . ALA A 1 110 ? 22.297 -27.406 -1.704 1 97.25 110 ALA A N 1
ATOM 850 C CA . ALA A 1 110 ? 22.891 -28.625 -2.254 1 97.25 110 ALA A CA 1
ATOM 851 C C . ALA A 1 110 ? 22.797 -29.781 -1.261 1 97.25 110 ALA A C 1
ATOM 853 O O . ALA A 1 110 ? 22.422 -30.906 -1.631 1 97.25 110 ALA A O 1
ATOM 854 N N . ARG A 1 111 ? 23.141 -29.469 -0.079 1 96.06 111 ARG A N 1
ATOM 855 C CA . ARG A 1 111 ? 23.109 -30.469 0.983 1 96.06 111 ARG A CA 1
ATOM 856 C C . ARG A 1 111 ? 21.703 -31.016 1.188 1 96.06 111 ARG A C 1
ATOM 858 O O . ARG A 1 111 ? 21.5 -32.219 1.231 1 96.06 111 ARG A O 1
ATOM 865 N N . LEU A 1 112 ? 20.75 -30.141 1.336 1 95.81 112 LEU A N 1
ATOM 866 C CA . LEU A 1 112 ? 19.359 -30.531 1.596 1 95.81 112 LEU A CA 1
ATOM 867 C C . LEU A 1 112 ? 18.766 -31.25 0.395 1 95.81 112 LEU A C 1
ATOM 869 O O . LEU A 1 112 ? 17.938 -32.156 0.557 1 95.81 112 LEU A O 1
ATOM 873 N N . LEU A 1 113 ? 19.172 -30.844 -0.774 1 96.5 113 LEU A N 1
ATOM 874 C CA . LEU A 1 113 ? 18.734 -31.531 -1.986 1 96.5 113 LEU A CA 1
ATOM 875 C C . LEU A 1 113 ? 19.188 -32.969 -1.98 1 96.5 113 LEU A C 1
ATOM 877 O O . LEU A 1 113 ? 18.391 -33.875 -2.244 1 96.5 113 LEU A O 1
ATOM 881 N N . ARG A 1 114 ? 20.406 -33.188 -1.663 1 95.94 114 ARG A N 1
ATOM 882 C CA . ARG A 1 114 ? 20.953 -34.531 -1.58 1 95.94 114 ARG A CA 1
ATOM 883 C C . ARG A 1 114 ? 20.203 -35.375 -0.554 1 95.94 114 ARG A C 1
ATOM 885 O O . ARG A 1 114 ? 19.938 -36.562 -0.787 1 95.94 114 ARG A O 1
ATOM 892 N N . ALA A 1 115 ? 19.906 -34.719 0.522 1 94.69 115 ALA A N 1
ATOM 893 C CA . ALA A 1 115 ? 19.25 -35.406 1.63 1 94.69 115 ALA A CA 1
ATOM 894 C C . ALA A 1 115 ? 17.781 -35.719 1.302 1 94.69 115 ALA A C 1
ATOM 896 O O . ALA A 1 115 ? 17.125 -36.469 2.014 1 94.69 115 ALA A O 1
ATOM 897 N N . GLY A 1 116 ? 17.25 -35.094 0.283 1 93.19 116 GLY A N 1
ATOM 898 C CA . GLY A 1 116 ? 15.852 -35.281 -0.068 1 93.19 116 GLY A CA 1
ATOM 899 C C . GLY A 1 116 ? 14.898 -34.594 0.871 1 93.19 116 GLY A C 1
ATOM 900 O O . GLY A 1 116 ? 13.781 -35.062 1.103 1 93.19 116 GLY A O 1
ATOM 901 N N . GLU A 1 117 ? 15.32 -33.469 1.397 1 91.62 117 GLU A N 1
ATOM 902 C CA . GLU A 1 117 ? 14.555 -32.781 2.43 1 91.62 117 GLU A CA 1
ATOM 903 C C . GLU A 1 117 ? 13.82 -31.562 1.854 1 91.62 117 GLU A C 1
ATOM 905 O O . GLU A 1 117 ? 13.211 -30.797 2.598 1 91.62 117 GLU A O 1
ATOM 910 N N . LEU A 1 118 ? 13.914 -31.297 0.614 1 94.44 118 LEU A N 1
ATOM 911 C CA . LEU A 1 118 ? 13.312 -30.125 -0.003 1 94.44 118 LEU A CA 1
ATOM 912 C C . LEU A 1 118 ? 11.992 -30.484 -0.687 1 94.44 118 LEU A C 1
ATOM 914 O O . LEU A 1 118 ? 11.805 -31.609 -1.124 1 94.44 118 LEU A O 1
ATOM 918 N N . THR A 1 119 ? 11.102 -29.516 -0.696 1 90.88 119 THR A N 1
ATOM 919 C CA . THR A 1 119 ? 9.812 -29.672 -1.354 1 90.88 119 THR A CA 1
ATOM 920 C C . THR A 1 119 ? 9.727 -28.812 -2.607 1 90.88 119 THR A C 1
ATOM 922 O O . THR A 1 119 ? 9.75 -27.578 -2.521 1 90.88 119 THR A O 1
ATOM 925 N N . PRO A 1 120 ? 9.648 -29.453 -3.768 1 94.5 120 PRO A N 1
ATOM 926 C CA . PRO A 1 120 ? 9.578 -28.688 -5.008 1 94.5 120 PRO A CA 1
ATOM 927 C C . PRO A 1 120 ? 8.219 -28.016 -5.207 1 94.5 120 PRO A C 1
ATOM 929 O O . PRO A 1 120 ? 7.199 -28.516 -4.719 1 94.5 120 PRO A O 1
ATOM 932 N N . VAL A 1 121 ? 8.25 -26.906 -5.91 1 93.44 121 VAL A N 1
ATOM 933 C CA . VAL A 1 121 ? 7.008 -26.25 -6.297 1 93.44 121 VAL A CA 1
ATOM 934 C C . VAL A 1 121 ? 6.582 -26.734 -7.684 1 93.44 121 VAL A C 1
ATOM 936 O O . VAL A 1 121 ? 7.402 -27.25 -8.445 1 93.44 121 VAL A O 1
ATOM 939 N N . TRP A 1 122 ? 5.301 -26.594 -7.93 1 92.44 122 TRP A N 1
ATOM 940 C CA . TRP A 1 122 ? 4.789 -26.844 -9.273 1 92.44 122 TRP A CA 1
ATOM 941 C C . TRP A 1 122 ? 5.207 -25.734 -10.227 1 92.44 122 TRP A C 1
ATOM 943 O O . TRP A 1 122 ? 5.094 -24.547 -9.898 1 92.44 122 TRP A O 1
ATOM 953 N N . ILE A 1 123 ? 5.711 -26.109 -11.367 1 95 123 ILE A N 1
ATOM 954 C CA . ILE A 1 123 ? 6.184 -25.125 -12.336 1 95 123 ILE A CA 1
ATOM 955 C C . ILE A 1 123 ? 5.191 -25.016 -13.492 1 95 123 ILE A C 1
ATOM 957 O O . ILE A 1 123 ? 4.934 -26 -14.188 1 95 123 ILE A O 1
ATOM 961 N N . PRO A 1 124 ? 4.637 -23.875 -13.703 1 93.62 124 PRO A N 1
ATOM 962 C CA . PRO A 1 124 ? 3.732 -23.672 -14.836 1 93.62 124 PRO A CA 1
ATOM 963 C C . PRO A 1 124 ? 4.461 -23.688 -16.188 1 93.62 124 PRO A C 1
ATOM 965 O O . PRO A 1 124 ? 5.664 -23.406 -16.234 1 93.62 124 PRO A O 1
ATOM 968 N N . ASP A 1 125 ? 3.74 -24.094 -17.234 1 92.56 125 ASP A N 1
ATOM 969 C CA . ASP A 1 125 ? 4.301 -23.906 -18.562 1 92.56 125 ASP A CA 1
ATOM 970 C C . ASP A 1 125 ? 4.277 -22.438 -18.953 1 92.56 125 ASP A C 1
ATOM 972 O O . ASP A 1 125 ? 3.756 -21.594 -18.219 1 92.56 125 ASP A O 1
ATOM 976 N N . LEU A 1 126 ? 4.789 -22.094 -20.078 1 92.62 126 LEU A N 1
ATOM 977 C CA . LEU A 1 126 ? 4.988 -20.703 -20.484 1 92.62 126 LEU A CA 1
ATOM 978 C C . LEU A 1 126 ? 3.652 -20 -20.703 1 92.62 126 LEU A C 1
ATOM 980 O O . LEU A 1 126 ? 3.504 -18.828 -20.359 1 92.62 126 LEU A O 1
ATOM 984 N N . THR A 1 127 ? 2.68 -20.734 -21.25 1 94.44 127 THR A N 1
ATOM 985 C CA . THR A 1 127 ? 1.37 -20.141 -21.5 1 94.44 127 THR A CA 1
ATOM 986 C C . THR A 1 127 ? 0.642 -19.844 -20.188 1 94.44 127 THR A C 1
ATOM 988 O O . THR A 1 127 ? -0.016 -18.812 -20.047 1 94.44 127 THR A O 1
ATOM 991 N N . HIS A 1 128 ? 0.821 -20.781 -19.297 1 95.69 128 HIS A N 1
ATOM 992 C CA . HIS A 1 128 ? 0.212 -20.594 -17.984 1 95.69 128 HIS A CA 1
ATOM 993 C C . HIS A 1 128 ? 0.854 -19.422 -17.25 1 95.69 128 HIS A C 1
ATOM 995 O O . HIS A 1 128 ? 0.156 -18.594 -16.656 1 95.69 128 HIS A O 1
ATOM 1001 N N . GLU A 1 129 ? 2.139 -19.328 -17.281 1 95.69 129 GLU A N 1
ATOM 1002 C CA . GLU A 1 129 ? 2.832 -18.203 -16.672 1 95.69 129 GLU A CA 1
ATOM 1003 C C . GLU A 1 129 ? 2.34 -16.875 -17.234 1 95.69 129 GLU A C 1
ATOM 1005 O O . GLU A 1 129 ? 2.152 -15.906 -16.5 1 95.69 129 GLU A O 1
ATOM 1010 N N . ALA A 1 130 ? 2.129 -16.891 -18.516 1 96.88 130 ALA A N 1
ATOM 1011 C CA . ALA A 1 130 ? 1.679 -15.68 -19.188 1 96.88 130 ALA A CA 1
ATOM 1012 C C . ALA A 1 130 ? 0.273 -15.289 -18.75 1 96.88 130 ALA A C 1
ATOM 1014 O O . ALA A 1 130 ? 0.012 -14.117 -18.453 1 96.88 130 ALA A O 1
ATOM 1015 N N . MET A 1 131 ? -0.59 -16.266 -18.703 1 97.19 131 MET A N 1
ATOM 1016 C CA . MET A 1 131 ? -1.951 -16 -18.25 1 97.19 131 MET A CA 1
ATOM 1017 C C . MET A 1 131 ? -1.955 -15.508 -16.797 1 97.19 131 MET A C 1
ATOM 1019 O O . MET A 1 131 ? -2.705 -14.594 -16.453 1 97.19 131 MET A O 1
ATOM 1023 N N . ARG A 1 132 ? -1.112 -16.047 -15.992 1 96.81 132 ARG A N 1
ATOM 1024 C CA . ARG A 1 132 ? -0.983 -15.633 -14.602 1 96.81 132 ARG A CA 1
ATOM 1025 C C . ARG A 1 132 ? -0.543 -14.172 -14.508 1 96.81 132 ARG A C 1
ATOM 1027 O O . ARG A 1 132 ? -1.049 -13.422 -13.672 1 96.81 132 ARG A O 1
ATOM 1034 N N . ASP A 1 133 ? 0.358 -13.773 -15.352 1 97.31 133 ASP A N 1
ATOM 1035 C CA . ASP A 1 133 ? 0.797 -12.383 -15.383 1 97.31 133 ASP A CA 1
ATOM 1036 C C . ASP A 1 133 ? -0.371 -11.445 -15.688 1 97.31 133 ASP A C 1
ATOM 1038 O O . ASP A 1 133 ? -0.508 -10.391 -15.062 1 97.31 133 ASP A O 1
ATOM 1042 N N . LEU A 1 134 ? -1.179 -11.859 -16.641 1 98.25 134 LEU A N 1
ATOM 1043 C CA . LEU A 1 134 ? -2.33 -11.055 -17.031 1 98.25 134 LEU A CA 1
ATOM 1044 C C . LEU A 1 134 ? -3.334 -10.945 -15.891 1 98.25 134 LEU A C 1
ATOM 1046 O O . LEU A 1 134 ? -3.812 -9.859 -15.578 1 98.25 134 LEU A O 1
ATOM 1050 N N . ILE A 1 135 ? -3.553 -12.008 -15.258 1 97.75 135 ILE A N 1
ATOM 1051 C CA . ILE A 1 135 ? -4.52 -12.047 -14.164 1 97.75 135 ILE A CA 1
ATOM 1052 C C . ILE A 1 135 ? -3.994 -11.25 -12.977 1 97.75 135 ILE A C 1
ATOM 1054 O O . ILE A 1 135 ? -4.758 -10.547 -12.312 1 97.75 135 ILE A O 1
ATOM 1058 N N . ARG A 1 136 ? -2.727 -11.328 -12.727 1 97.19 136 ARG A N 1
ATOM 1059 C CA . ARG A 1 136 ? -2.115 -10.57 -11.633 1 97.19 136 ARG A CA 1
ATOM 1060 C C . ARG A 1 136 ? -2.133 -9.07 -11.938 1 97.19 136 ARG A C 1
ATOM 1062 O O . ARG A 1 136 ? -2.27 -8.258 -11.023 1 97.19 136 ARG A O 1
ATOM 1069 N N . ALA A 1 137 ? -2.023 -8.711 -13.203 1 98.38 137 ALA A N 1
ATOM 1070 C CA . ALA A 1 137 ? -2.176 -7.309 -13.578 1 98.38 137 ALA A CA 1
ATOM 1071 C C . ALA A 1 137 ? -3.574 -6.801 -13.234 1 98.38 137 ALA A C 1
ATOM 1073 O O . ALA A 1 137 ? -3.727 -5.688 -12.727 1 98.38 137 ALA A O 1
ATOM 1074 N N . ARG A 1 138 ? -4.543 -7.637 -13.516 1 98.31 138 ARG A N 1
ATOM 1075 C CA . ARG A 1 138 ? -5.918 -7.273 -13.188 1 98.31 138 ARG A CA 1
ATOM 1076 C C . ARG A 1 138 ? -6.102 -7.164 -11.68 1 98.31 138 ARG A C 1
ATOM 1078 O O . ARG A 1 138 ? -6.75 -6.23 -11.195 1 98.31 138 ARG A O 1
ATOM 1085 N N . ALA A 1 139 ? -5.551 -8.086 -10.969 1 97.38 139 ALA A N 1
ATOM 1086 C CA . ALA A 1 139 ? -5.633 -8.055 -9.508 1 97.38 139 ALA A CA 1
ATOM 1087 C C . ALA A 1 139 ? -4.977 -6.801 -8.945 1 97.38 139 ALA A C 1
ATOM 1089 O O . ALA A 1 139 ? -5.484 -6.195 -8 1 97.38 139 ALA A O 1
ATOM 1090 N N . ALA A 1 140 ? -3.846 -6.426 -9.531 1 97.88 140 ALA A N 1
ATOM 1091 C CA . ALA A 1 140 ? -3.156 -5.203 -9.117 1 97.88 140 ALA A CA 1
ATOM 1092 C C . ALA A 1 140 ? -4.031 -3.977 -9.352 1 97.88 140 ALA A C 1
ATOM 1094 O O . ALA A 1 140 ? -4.125 -3.1 -8.484 1 97.88 140 ALA A O 1
ATOM 1095 N N . ALA A 1 141 ? -4.668 -3.896 -10.5 1 98.38 141 ALA A N 1
ATOM 1096 C CA . ALA A 1 141 ? -5.562 -2.783 -10.812 1 98.38 141 ALA A CA 1
ATOM 1097 C C . ALA A 1 141 ? -6.734 -2.734 -9.836 1 98.38 141 ALA A C 1
ATOM 1099 O O . ALA A 1 141 ? -7.156 -1.655 -9.414 1 98.38 141 ALA A O 1
ATOM 1100 N N . LYS A 1 142 ? -7.227 -3.879 -9.523 1 97.5 142 LYS A N 1
ATOM 1101 C CA . LYS A 1 142 ? -8.328 -3.939 -8.562 1 97.5 142 LYS A CA 1
ATOM 1102 C C . LYS A 1 142 ? -7.895 -3.414 -7.199 1 97.5 142 LYS A C 1
ATOM 1104 O O . LYS A 1 142 ? -8.633 -2.664 -6.555 1 97.5 142 LYS A O 1
ATOM 1109 N N . ARG A 1 143 ? -6.742 -3.809 -6.801 1 97.06 143 ARG A N 1
ATOM 1110 C CA . ARG A 1 143 ? -6.203 -3.285 -5.547 1 97.06 143 ARG A CA 1
ATOM 1111 C C . ARG A 1 143 ? -6.066 -1.767 -5.602 1 97.06 143 ARG A C 1
ATOM 1113 O O . ARG A 1 143 ? -6.414 -1.071 -4.645 1 97.06 143 ARG A O 1
ATOM 1120 N N . ASP A 1 144 ? -5.547 -1.281 -6.676 1 98.44 144 ASP A N 1
ATOM 1121 C CA . ASP A 1 144 ? -5.41 0.161 -6.859 1 98.44 144 ASP A CA 1
ATOM 1122 C C . ASP A 1 144 ? -6.762 0.859 -6.75 1 98.44 144 ASP A C 1
ATOM 1124 O O . ASP A 1 144 ? -6.855 1.963 -6.211 1 98.44 144 ASP A O 1
ATOM 1128 N N . SER A 1 145 ? -7.805 0.256 -7.293 1 98.44 145 SER A N 1
ATOM 1129 C CA . SER A 1 145 ? -9.125 0.865 -7.262 1 98.44 145 SER A CA 1
ATOM 1130 C C . SER A 1 145 ? -9.641 0.992 -5.832 1 98.44 145 SER A C 1
ATOM 1132 O O . SER A 1 145 ? -10.297 1.979 -5.484 1 98.44 145 SER A O 1
ATOM 1134 N N . ARG A 1 146 ? -9.352 0.028 -5.062 1 97.62 146 ARG A N 1
ATOM 1135 C CA . ARG A 1 146 ? -9.766 0.089 -3.664 1 97.62 146 ARG A CA 1
ATOM 1136 C C . ARG A 1 146 ? -9.078 1.24 -2.939 1 97.62 146 ARG A C 1
ATOM 1138 O O . ARG A 1 146 ? -9.719 1.97 -2.178 1 97.62 146 ARG A O 1
ATOM 1145 N N . VAL A 1 147 ? -7.812 1.361 -3.195 1 98.31 147 VAL A N 1
ATOM 1146 C CA . VAL A 1 147 ? -7.047 2.443 -2.586 1 98.31 147 VAL A CA 1
ATOM 1147 C C . VAL A 1 147 ? -7.59 3.791 -3.057 1 98.31 147 VAL A C 1
ATOM 1149 O O . VAL A 1 147 ? -7.777 4.707 -2.252 1 98.31 147 VAL A O 1
ATOM 1152 N N . ALA A 1 148 ? -7.836 3.891 -4.332 1 98.62 148 ALA A N 1
ATOM 1153 C CA . ALA A 1 148 ? -8.359 5.125 -4.906 1 98.62 148 ALA A CA 1
ATOM 1154 C C . ALA A 1 148 ? -9.711 5.484 -4.293 1 98.62 148 ALA A C 1
ATOM 1156 O O . ALA A 1 148 ? -9.969 6.645 -3.967 1 98.62 148 ALA A O 1
ATOM 1157 N N . ARG A 1 149 ? -10.562 4.508 -4.148 1 98.56 149 ARG A N 1
ATOM 1158 C CA . ARG A 1 149 ? -11.875 4.723 -3.539 1 98.56 149 ARG A CA 1
ATOM 1159 C C . ARG A 1 149 ? -11.734 5.219 -2.104 1 98.56 149 ARG A C 1
ATOM 1161 O O . ARG A 1 149 ? -12.438 6.145 -1.69 1 98.56 149 ARG A O 1
ATOM 1168 N N . GLN A 1 150 ? -10.812 4.668 -1.444 1 98 150 GLN A N 1
ATOM 1169 C CA . GLN A 1 150 ? -10.586 5.059 -0.058 1 98 150 GLN A CA 1
ATOM 1170 C C . GLN A 1 150 ? -10.102 6.5 0.034 1 98 150 GLN A C 1
ATOM 1172 O O . GLN A 1 150 ? -10.484 7.234 0.947 1 98 150 GLN A O 1
ATOM 1177 N N . ARG A 1 151 ? -9.258 6.887 -0.822 1 98.12 151 ARG A N 1
ATOM 1178 C CA . ARG A 1 151 ? -8.75 8.25 -0.831 1 98.12 151 ARG A CA 1
ATOM 1179 C C . ARG A 1 151 ? -9.875 9.258 -1.021 1 98.12 151 ARG A C 1
ATOM 1181 O O . ARG A 1 151 ? -9.914 10.289 -0.346 1 98.12 151 ARG A O 1
ATOM 1188 N N . ILE A 1 152 ? -10.75 8.922 -1.946 1 98.5 152 ILE A N 1
ATOM 1189 C CA . ILE A 1 152 ? -11.898 9.789 -2.213 1 98.5 152 ILE A CA 1
ATOM 1190 C C . ILE A 1 152 ? -12.766 9.891 -0.962 1 98.5 152 ILE A C 1
ATOM 1192 O O . ILE A 1 152 ? -13.102 10.992 -0.52 1 98.5 152 ILE A O 1
ATOM 1196 N N . LEU A 1 153 ? -13.078 8.75 -0.383 1 97.94 153 LEU A N 1
ATOM 1197 C CA . LEU A 1 153 ? -13.961 8.734 0.779 1 97.94 153 LEU A CA 1
ATOM 1198 C C . LEU A 1 153 ? -13.305 9.43 1.97 1 97.94 153 LEU A C 1
ATOM 1200 O O . LEU A 1 153 ? -13.984 10.117 2.738 1 97.94 153 LEU A O 1
ATOM 1204 N N . SER A 1 154 ? -12.016 9.227 2.109 1 97.38 154 SER A N 1
ATOM 1205 C CA . SER A 1 154 ? -11.281 9.859 3.199 1 97.38 154 SER A CA 1
ATOM 1206 C C . SER A 1 154 ? -11.336 11.383 3.084 1 97.38 154 SER A C 1
ATOM 1208 O O . SER A 1 154 ? -11.531 12.078 4.082 1 97.38 154 SER A O 1
ATOM 1210 N N . MET A 1 155 ? -11.133 11.922 1.928 1 97.44 155 MET A N 1
ATOM 1211 C CA . MET A 1 155 ? -11.188 13.367 1.727 1 97.44 155 MET A CA 1
ATOM 1212 C C . MET A 1 155 ? -12.586 13.906 1.994 1 97.44 155 MET A C 1
ATOM 1214 O O . MET A 1 155 ? -12.75 14.961 2.611 1 97.44 155 MET A O 1
ATOM 1218 N N . LEU A 1 156 ? -13.594 13.148 1.492 1 97.12 156 LEU A N 1
ATOM 1219 C CA . LEU A 1 156 ? -14.969 13.562 1.716 1 97.12 156 LEU A CA 1
ATOM 1220 C C . LEU A 1 156 ? -15.289 13.617 3.207 1 97.12 156 LEU A C 1
ATOM 1222 O O . LEU A 1 156 ? -15.898 14.57 3.686 1 97.12 156 LEU A O 1
ATOM 1226 N N . LEU A 1 157 ? -14.828 12.586 3.898 1 95.75 157 LEU A N 1
ATOM 1227 C CA . LEU A 1 157 ? -15.062 12.531 5.336 1 95.75 157 LEU A CA 1
ATOM 1228 C C . LEU A 1 157 ? -14.383 13.703 6.043 1 95.75 157 LEU A C 1
ATOM 1230 O O . LEU A 1 157 ? -15.008 14.391 6.855 1 95.75 157 LEU A O 1
ATOM 1234 N N . ARG A 1 158 ? -13.211 14.023 5.699 1 93.69 158 ARG A N 1
ATOM 1235 C CA . ARG A 1 158 ? -12.422 15.07 6.332 1 93.69 158 ARG A CA 1
ATOM 1236 C C . ARG A 1 158 ? -13.008 16.453 6.047 1 93.69 158 ARG A C 1
ATOM 1238 O O . ARG A 1 158 ? -12.859 17.375 6.848 1 93.69 158 ARG A O 1
ATOM 1245 N N . THR A 1 159 ? -13.695 16.594 4.953 1 94.19 159 THR A N 1
ATOM 1246 C CA . THR A 1 159 ? -14.242 17.891 4.535 1 94.19 159 THR A CA 1
ATOM 1247 C C . THR A 1 159 ? -15.742 17.953 4.797 1 94.19 159 THR A C 1
ATOM 1249 O O . THR A 1 159 ? -16.438 18.781 4.23 1 94.19 159 THR A O 1
ATOM 1252 N N . ASP A 1 160 ? -16.25 16.922 5.555 1 91.88 160 ASP A N 1
ATOM 1253 C CA . ASP A 1 160 ? -17.609 16.906 6.082 1 91.88 160 ASP A CA 1
ATOM 1254 C C . ASP A 1 160 ? -18.641 16.781 4.953 1 91.88 160 ASP A C 1
ATOM 1256 O O . ASP A 1 160 ? -19.656 17.469 4.965 1 91.88 160 ASP A O 1
ATOM 1260 N N . LYS A 1 161 ? -18.281 16.078 3.936 1 93.62 161 LYS A N 1
ATOM 1261 C CA . LYS A 1 161 ? -19.219 15.734 2.871 1 93.62 161 LYS A CA 1
ATOM 1262 C C . LYS A 1 161 ? -19.703 14.297 3.006 1 93.62 161 LYS A C 1
ATOM 1264 O O . LYS A 1 161 ? -18.906 13.352 2.898 1 93.62 161 LYS A O 1
ATOM 1269 N N . HIS A 1 162 ? -21.047 14.133 3.164 1 91.75 162 HIS A N 1
ATOM 1270 C CA . HIS A 1 162 ? -21.594 12.82 3.475 1 91.75 162 HIS A CA 1
ATOM 1271 C C . HIS A 1 162 ? -22.641 12.398 2.449 1 91.75 162 HIS A C 1
ATOM 1273 O O . HIS A 1 162 ? -23.516 13.195 2.1 1 91.75 162 HIS A O 1
ATOM 1279 N N . TYR A 1 163 ? -22.469 11.227 1.99 1 93.75 163 TYR A N 1
ATOM 1280 C CA . TYR A 1 163 ? -23.469 10.609 1.132 1 93.75 163 TYR A CA 1
ATOM 1281 C C . TYR A 1 163 ? -24.312 9.609 1.912 1 93.75 163 TYR A C 1
ATOM 1283 O O . TYR A 1 163 ? -23.781 8.703 2.551 1 93.75 163 TYR A O 1
ATOM 1291 N N . ALA A 1 164 ? -25.656 9.633 1.932 1 89.81 164 ALA A N 1
ATOM 1292 C CA . ALA A 1 164 ? -26.562 8.836 2.748 1 89.81 164 ALA A CA 1
ATOM 1293 C C . ALA A 1 164 ? -26.859 7.488 2.088 1 89.81 164 ALA A C 1
ATOM 1295 O O . ALA A 1 164 ? -27.25 6.531 2.76 1 89.81 164 ALA A O 1
ATOM 1296 N N . GLY A 1 165 ? -26.531 7.312 0.867 1 92.5 165 GLY A N 1
ATOM 1297 C CA . GLY A 1 165 ? -26.859 6.082 0.172 1 92.5 165 GLY A CA 1
ATOM 1298 C C . GLY A 1 165 ? -25.703 5.117 0.072 1 92.5 165 GLY A C 1
ATOM 1299 O O . GLY A 1 165 ? -24.719 5.25 0.797 1 92.5 165 GLY A O 1
ATOM 1300 N N . LYS A 1 166 ? -25.906 4.098 -0.65 1 95.19 166 LYS A N 1
ATOM 1301 C CA . LYS A 1 166 ? -24.859 3.111 -0.901 1 95.19 166 LYS A CA 1
ATOM 1302 C C . LYS A 1 166 ? -23.75 3.689 -1.787 1 95.19 166 LYS A C 1
ATOM 1304 O O . LYS A 1 166 ? -24.031 4.312 -2.812 1 95.19 166 LYS A O 1
ATOM 1309 N N . HIS A 1 167 ? -22.547 3.475 -1.37 1 96.38 167 HIS A N 1
ATOM 1310 C CA . HIS A 1 167 ? -21.422 4.031 -2.1 1 96.38 167 HIS A CA 1
ATOM 1311 C C . HIS A 1 167 ? -21.172 3.281 -3.406 1 96.38 167 HIS A C 1
ATOM 1313 O O . HIS A 1 167 ? -21.484 2.09 -3.506 1 96.38 167 HIS A O 1
ATOM 1319 N N . TRP A 1 168 ? -20.734 4.039 -4.41 1 96.31 168 TRP A N 1
ATOM 1320 C CA . TRP A 1 168 ? -20.156 3.564 -5.672 1 96.31 168 TRP A CA 1
ATOM 1321 C C . TRP A 1 168 ? -21.25 2.99 -6.574 1 96.31 168 TRP A C 1
ATOM 1323 O O . TRP A 1 168 ? -20.969 2.156 -7.438 1 96.31 168 TRP A O 1
ATOM 1333 N N . THR A 1 169 ? -22.484 3.227 -6.305 1 96.06 169 THR A N 1
ATOM 1334 C CA . THR A 1 169 ? -23.594 3.027 -7.238 1 96.06 169 THR A CA 1
ATOM 1335 C C . THR A 1 169 ? -23.625 4.148 -8.273 1 96.06 169 THR A C 1
ATOM 1337 O O . THR A 1 169 ? -22.875 5.113 -8.18 1 96.06 169 THR A O 1
ATOM 1340 N N . GLY A 1 170 ? -24.469 3.984 -9.25 1 95.69 170 GLY A N 1
ATOM 1341 C CA . GLY A 1 170 ? -24.656 5.059 -10.211 1 95.69 170 GLY A CA 1
ATOM 1342 C C . GLY A 1 170 ? -25.078 6.371 -9.562 1 95.69 170 GLY A C 1
ATOM 1343 O O . GLY A 1 170 ? -24.578 7.434 -9.938 1 95.69 170 GLY A O 1
ATOM 1344 N N . LYS A 1 171 ? -25.891 6.309 -8.609 1 96.94 171 LYS A N 1
ATOM 1345 C CA . LYS A 1 171 ? -26.375 7.488 -7.895 1 96.94 171 LYS A CA 1
ATOM 1346 C C . LYS A 1 171 ? -25.234 8.148 -7.105 1 96.94 171 LYS A C 1
ATOM 1348 O O . LYS A 1 171 ? -25.141 9.375 -7.066 1 96.94 171 LYS A O 1
ATOM 1353 N N . HIS A 1 172 ? -24.438 7.336 -6.457 1 97.25 172 HIS A N 1
ATOM 1354 C CA . HIS A 1 172 ? -23.312 7.871 -5.715 1 97.25 172 HIS A CA 1
ATOM 1355 C C . HIS A 1 172 ? -22.328 8.578 -6.645 1 97.25 172 HIS A C 1
ATOM 1357 O O . HIS A 1 172 ? -21.812 9.656 -6.312 1 97.25 172 HIS A O 1
ATOM 1363 N N . ARG A 1 173 ? -22.141 7.996 -7.816 1 96.62 173 ARG A N 1
ATOM 1364 C CA . ARG A 1 173 ? -21.234 8.586 -8.789 1 96.62 173 ARG A CA 1
ATOM 1365 C C . ARG A 1 173 ? -21.734 9.953 -9.25 1 96.62 173 ARG A C 1
ATOM 1367 O O . ARG A 1 173 ? -20.953 10.891 -9.406 1 96.62 173 ARG A O 1
ATOM 1374 N N . THR A 1 174 ? -22.969 10.016 -9.516 1 96.69 174 THR A N 1
ATOM 1375 C CA . THR A 1 174 ? -23.578 11.289 -9.875 1 96.69 174 THR A CA 1
ATOM 1376 C C . THR A 1 174 ? -23.422 12.305 -8.75 1 96.69 174 THR A C 1
ATOM 1378 O O . THR A 1 174 ? -23.094 13.469 -8.992 1 96.69 174 THR A O 1
ATOM 1381 N N . TRP A 1 175 ? -23.609 11.836 -7.555 1 97.5 175 TRP A N 1
ATOM 1382 C CA . TRP A 1 175 ? -23.438 12.695 -6.383 1 97.5 175 TRP A CA 1
ATOM 1383 C C . TRP A 1 175 ? -22.016 13.211 -6.297 1 97.5 175 TRP A C 1
ATOM 1385 O O . TRP A 1 175 ? -21.781 14.398 -6.062 1 97.5 175 TRP A O 1
ATOM 1395 N N . LEU A 1 176 ? -21.031 12.336 -6.535 1 97.56 176 LEU A N 1
ATOM 1396 C CA . LEU A 1 176 ? -19.625 12.703 -6.516 1 97.56 176 LEU A CA 1
ATOM 1397 C C . LEU A 1 176 ? -19.328 13.781 -7.555 1 97.56 176 LEU A C 1
ATOM 1399 O O . LEU A 1 176 ? -18.609 14.75 -7.27 1 97.56 176 LEU A O 1
ATOM 1403 N N . ALA A 1 177 ? -19.906 13.656 -8.734 1 96.12 177 ALA A N 1
ATOM 1404 C CA . ALA A 1 177 ? -19.641 14.562 -9.852 1 96.12 177 ALA A CA 1
ATOM 1405 C C . ALA A 1 177 ? -20.172 15.969 -9.547 1 96.12 177 ALA A C 1
ATOM 1407 O O . ALA A 1 177 ? -19.719 16.938 -10.141 1 96.12 177 ALA A O 1
ATOM 1408 N N . ASN A 1 178 ? -21.078 16.062 -8.594 1 96.31 178 ASN A N 1
ATOM 1409 C CA . ASN A 1 178 ? -21.703 17.344 -8.297 1 96.31 178 ASN A CA 1
ATOM 1410 C C . ASN A 1 178 ? -21.109 17.984 -7.055 1 96.31 178 ASN A C 1
ATOM 1412 O O . ASN A 1 178 ? -21.594 19.016 -6.586 1 96.31 178 ASN A O 1
ATOM 1416 N N . GLN A 1 179 ? -20.047 17.344 -6.52 1 96.31 179 GLN A N 1
ATOM 1417 C CA . GLN A 1 179 ? -19.406 17.953 -5.355 1 96.31 179 GLN A CA 1
ATOM 1418 C C . GLN A 1 179 ? -18.484 19.094 -5.773 1 96.31 179 GLN A C 1
ATOM 1420 O O . GLN A 1 179 ? -17.828 19.016 -6.809 1 96.31 179 GLN A O 1
ATOM 1425 N N . SER A 1 180 ? -18.547 20.156 -5.039 1 96.25 180 SER A N 1
ATOM 1426 C CA . SER A 1 180 ? -17.672 21.297 -5.238 1 96.25 180 SER A CA 1
ATOM 1427 C C . SER A 1 180 ? -17.047 21.75 -3.92 1 96.25 180 SER A C 1
ATOM 1429 O O . SER A 1 180 ? -17.594 21.5 -2.848 1 96.25 180 SER A O 1
ATOM 1431 N N . PHE A 1 181 ? -15.859 22.281 -3.996 1 96.56 181 PHE A N 1
ATOM 1432 C CA . PHE A 1 181 ? -15.141 22.828 -2.854 1 96.56 181 PHE A CA 1
ATOM 1433 C C . PHE A 1 181 ? -14.906 24.328 -3.035 1 96.56 181 PHE A C 1
ATOM 1435 O O . PHE A 1 181 ? -14.734 24.797 -4.16 1 96.56 181 PHE A O 1
ATOM 1442 N N . SER A 1 182 ? -14.922 25.062 -1.958 1 94.31 182 SER A N 1
ATOM 1443 C CA . SER A 1 182 ? -14.742 26.516 -2.008 1 94.31 182 SER A CA 1
ATOM 1444 C C . SER A 1 182 ? -13.312 26.875 -2.391 1 94.31 182 SER A C 1
ATOM 1446 O O . SER A 1 182 ? -13.086 27.875 -3.088 1 94.31 182 SER A O 1
ATOM 1448 N N . GLN A 1 183 ? -12.375 26.094 -2.004 1 95.69 183 GLN A N 1
ATOM 1449 C CA . GLN A 1 183 ? -10.969 26.375 -2.293 1 95.69 183 GLN A CA 1
ATOM 1450 C C . GLN A 1 183 ? -10.516 25.641 -3.553 1 95.69 183 GLN A C 1
ATOM 1452 O O . GLN A 1 183 ? -10.641 24.406 -3.645 1 95.69 183 GLN A O 1
ATOM 1457 N N . PRO A 1 184 ? -9.953 26.328 -4.488 1 96.81 184 PRO A N 1
ATOM 1458 C CA . PRO A 1 184 ? -9.531 25.688 -5.738 1 96.81 184 PRO A CA 1
ATOM 1459 C C . PRO A 1 184 ? -8.578 24.516 -5.512 1 96.81 184 PRO A C 1
ATOM 1461 O O . PRO A 1 184 ? -8.664 23.5 -6.211 1 96.81 184 PRO A O 1
ATOM 1464 N N . SER A 1 185 ? -7.637 24.641 -4.559 1 97.25 185 SER A N 1
ATOM 1465 C CA . SER A 1 185 ? -6.664 23.578 -4.289 1 97.25 185 SER A CA 1
ATOM 1466 C C . SER A 1 185 ? -7.355 22.281 -3.902 1 97.25 185 SER A C 1
ATOM 1468 O O . SER A 1 185 ? -6.984 21.203 -4.383 1 97.25 185 SER A O 1
ATOM 1470 N N . GLN A 1 186 ? -8.352 22.406 -3.094 1 97.06 186 GLN A N 1
ATOM 1471 C CA . GLN A 1 186 ? -9.102 21.234 -2.65 1 97.06 186 GLN A CA 1
ATOM 1472 C C . GLN A 1 186 ? -9.93 20.641 -3.789 1 97.06 186 GLN A C 1
ATOM 1474 O O . GLN A 1 186 ? -10.023 19.422 -3.924 1 97.06 186 GLN A O 1
ATOM 1479 N N . GLN A 1 187 ? -10.492 21.531 -4.625 1 97.75 187 GLN A N 1
ATOM 1480 C CA . GLN A 1 187 ? -11.258 21.094 -5.781 1 97.75 187 GLN A CA 1
ATOM 1481 C C . GLN A 1 187 ? -10.383 20.328 -6.762 1 97.75 187 GLN A C 1
ATOM 1483 O O . GLN A 1 187 ? -10.797 19.281 -7.27 1 97.75 187 GLN A O 1
ATOM 1488 N N . ILE A 1 188 ? -9.234 20.797 -6.996 1 98.31 188 ILE A N 1
ATOM 1489 C CA . ILE A 1 188 ? -8.297 20.172 -7.918 1 98.31 188 ILE A CA 1
ATOM 1490 C C . ILE A 1 188 ? -7.879 18.812 -7.383 1 98.31 188 ILE A C 1
ATOM 1492 O O . ILE A 1 188 ? -7.871 17.812 -8.117 1 98.31 188 ILE A O 1
ATOM 1496 N N . ALA A 1 189 ? -7.539 18.734 -6.062 1 98.5 189 ALA A N 1
ATOM 1497 C CA . ALA A 1 189 ? -7.168 17.453 -5.445 1 98.5 189 ALA A CA 1
ATOM 1498 C C . ALA A 1 189 ? -8.281 16.422 -5.609 1 98.5 189 ALA A C 1
ATOM 1500 O O . ALA A 1 189 ? -8.023 15.289 -6.023 1 98.5 189 ALA A O 1
ATOM 1501 N N . PHE A 1 190 ? -9.508 16.891 -5.32 1 98.56 190 PHE A N 1
ATOM 1502 C CA . PHE A 1 190 ? -10.664 16.016 -5.418 1 98.56 190 PHE A CA 1
ATOM 1503 C C . PHE A 1 190 ? -10.836 15.5 -6.84 1 98.56 190 PHE A C 1
ATOM 1505 O O . PHE A 1 190 ? -11.047 14.305 -7.047 1 98.56 190 PHE A O 1
ATOM 1512 N N . GLN A 1 191 ? -10.688 16.359 -7.812 1 98.19 191 GLN A N 1
ATOM 1513 C CA . GLN A 1 191 ? -10.852 15.992 -9.211 1 98.19 191 GLN A CA 1
ATOM 1514 C C . GLN A 1 191 ? -9.797 14.984 -9.648 1 98.19 191 GLN A C 1
ATOM 1516 O O . GLN A 1 191 ? -10.094 14.039 -10.383 1 98.19 191 GLN A O 1
ATOM 1521 N N . HIS A 1 192 ? -8.602 15.164 -9.172 1 98.31 192 HIS A N 1
ATOM 1522 C CA . HIS A 1 192 ? -7.543 14.227 -9.516 1 98.31 192 HIS A CA 1
ATOM 1523 C C . HIS A 1 192 ? -7.801 12.852 -8.914 1 98.31 192 HIS A C 1
ATOM 1525 O O . HIS A 1 192 ? -7.52 11.828 -9.547 1 98.31 192 HIS A O 1
ATOM 1531 N N . TYR A 1 193 ? -8.328 12.789 -7.664 1 98.62 193 TYR A N 1
ATOM 1532 C CA . TYR A 1 193 ? -8.672 11.508 -7.062 1 98.62 193 TYR A CA 1
ATOM 1533 C C . TYR A 1 193 ? -9.742 10.789 -7.875 1 98.62 193 TYR A C 1
ATOM 1535 O O . TYR A 1 193 ? -9.625 9.594 -8.148 1 98.62 193 TYR A O 1
ATOM 1543 N N . CYS A 1 194 ? -10.734 11.562 -8.297 1 98.44 194 CYS A N 1
ATOM 1544 C CA . CYS A 1 194 ? -11.82 10.984 -9.078 1 98.44 194 CYS A CA 1
ATOM 1545 C C . CYS A 1 194 ? -11.32 10.5 -10.438 1 98.44 194 CYS A C 1
ATOM 1547 O O . CYS A 1 194 ? -11.68 9.406 -10.875 1 98.44 194 CYS A O 1
ATOM 1549 N N . GLN A 1 195 ? -10.508 11.305 -11.094 1 97.94 195 GLN A N 1
ATOM 1550 C CA . GLN A 1 195 ? -9.961 10.938 -12.398 1 97.94 195 GLN A CA 1
ATOM 1551 C C . GLN A 1 195 ? -9.086 9.695 -12.305 1 97.94 195 GLN A C 1
ATOM 1553 O O . GLN A 1 195 ? -9.133 8.828 -13.18 1 97.94 195 GLN A O 1
ATOM 1558 N N . SER A 1 196 ? -8.281 9.633 -11.242 1 98.38 196 SER A N 1
ATOM 1559 C CA . SER A 1 196 ? -7.453 8.453 -11.016 1 98.38 196 SER A CA 1
ATOM 1560 C C . SER A 1 196 ? -8.305 7.188 -10.93 1 98.38 196 SER A C 1
ATOM 1562 O O . SER A 1 196 ? -7.992 6.18 -11.57 1 98.38 196 SER A O 1
ATOM 1564 N N . LEU A 1 197 ? -9.375 7.223 -10.133 1 98.56 197 LEU A N 1
ATOM 1565 C CA . LEU A 1 197 ? -10.266 6.078 -9.984 1 98.56 197 LEU A CA 1
ATOM 1566 C C . LEU A 1 197 ? -10.859 5.68 -11.336 1 98.56 197 LEU A C 1
ATOM 1568 O O . LEU A 1 197 ? -10.906 4.496 -11.672 1 98.56 197 LEU A O 1
ATOM 1572 N N . GLU A 1 198 ? -11.297 6.656 -12.109 1 98.19 198 GLU A N 1
ATOM 1573 C CA . GLU A 1 198 ? -11.891 6.395 -13.414 1 98.19 198 GLU A CA 1
ATOM 1574 C C . GLU A 1 198 ? -10.906 5.684 -14.336 1 98.19 198 GLU A C 1
ATOM 1576 O O . GLU A 1 198 ? -11.266 4.715 -15.016 1 98.19 198 GLU A O 1
ATOM 1581 N N . GLN A 1 199 ? -9.688 6.176 -14.367 1 98.38 199 GLN A N 1
ATOM 1582 C CA . GLN A 1 199 ? -8.664 5.574 -15.211 1 98.38 199 GLN A CA 1
ATOM 1583 C C . GLN A 1 199 ? -8.391 4.133 -14.797 1 98.38 199 GLN A C 1
ATOM 1585 O O . GLN A 1 199 ? -8.203 3.258 -15.648 1 98.38 199 GLN A O 1
ATOM 1590 N N . ILE A 1 200 ? -8.336 3.879 -13.484 1 98.69 200 ILE A N 1
ATOM 1591 C CA . ILE A 1 200 ? -8.086 2.539 -12.969 1 98.69 200 ILE A CA 1
ATOM 1592 C C . ILE A 1 200 ? -9.234 1.611 -13.344 1 98.69 200 ILE A C 1
ATOM 1594 O O . ILE A 1 200 ? -9.016 0.477 -13.773 1 98.69 200 ILE A O 1
ATOM 1598 N N . GLU A 1 201 ? -10.469 2.107 -13.156 1 98.31 201 GLU A N 1
ATOM 1599 C CA . GLU A 1 201 ? -11.641 1.302 -13.469 1 98.31 201 GLU A CA 1
ATOM 1600 C C . GLU A 1 201 ? -11.711 0.977 -14.961 1 98.31 201 GLU A C 1
ATOM 1602 O O . GLU A 1 201 ? -12.102 -0.128 -15.344 1 98.31 201 GLU A O 1
ATOM 1607 N N . ASP A 1 202 ? -11.352 1.957 -15.789 1 98.38 202 ASP A N 1
ATOM 1608 C CA . ASP A 1 202 ? -11.258 1.704 -17.219 1 98.38 202 ASP A CA 1
ATOM 1609 C C . ASP A 1 202 ? -10.242 0.604 -17.531 1 98.38 202 ASP A C 1
ATOM 1611 O O . ASP A 1 202 ? -10.484 -0.258 -18.375 1 98.38 202 ASP A O 1
ATOM 1615 N N . ARG A 1 203 ? -9.148 0.627 -16.859 1 98.31 203 ARG A N 1
ATOM 1616 C CA . ARG A 1 203 ? -8.109 -0.387 -17.031 1 98.31 203 ARG A CA 1
ATOM 1617 C C . ARG A 1 203 ? -8.625 -1.768 -16.641 1 98.31 203 ARG A C 1
ATOM 1619 O O . ARG A 1 203 ? -8.367 -2.754 -17.344 1 98.31 203 ARG A O 1
ATOM 1626 N N . ILE A 1 204 ? -9.312 -1.836 -15.531 1 98.38 204 ILE A N 1
ATOM 1627 C CA . ILE A 1 204 ? -9.875 -3.102 -15.078 1 98.38 204 ILE A CA 1
ATOM 1628 C C . ILE A 1 204 ? -10.805 -3.664 -16.141 1 98.38 204 ILE A C 1
ATOM 1630 O O . ILE A 1 204 ? -10.742 -4.852 -16.469 1 98.38 204 ILE A O 1
ATOM 1634 N N . LEU A 1 205 ? -11.648 -2.793 -16.734 1 98.31 205 LEU A N 1
ATOM 1635 C CA . LEU A 1 205 ? -12.578 -3.217 -17.766 1 98.31 205 LEU A CA 1
ATOM 1636 C C . LEU A 1 205 ? -11.828 -3.752 -18.984 1 98.31 205 LEU A C 1
ATOM 1638 O O . LEU A 1 205 ? -12.195 -4.789 -19.547 1 98.31 205 LEU A O 1
ATOM 1642 N N . GLN A 1 206 ? -10.805 -3.074 -19.391 1 98.44 206 GLN A N 1
ATOM 1643 C CA . GLN A 1 206 ? -10 -3.512 -20.531 1 98.44 206 GLN A CA 1
ATOM 1644 C C . GLN A 1 206 ? -9.344 -4.859 -20.25 1 98.44 206 GLN A C 1
ATOM 1646 O O . GLN A 1 206 ? -9.352 -5.75 -21.109 1 98.44 206 GLN A O 1
ATOM 1651 N N . LEU A 1 207 ? -8.805 -5.02 -19.062 1 98.44 207 LEU A N 1
ATOM 1652 C CA . LEU A 1 207 ? -8.156 -6.273 -18.672 1 98.44 207 LEU A CA 1
ATOM 1653 C C . LEU A 1 207 ? -9.172 -7.414 -18.656 1 98.44 207 LEU A C 1
ATOM 1655 O O . LEU A 1 207 ? -8.859 -8.531 -19.078 1 98.44 207 LEU A O 1
ATOM 1659 N N . ASP A 1 208 ? -10.359 -7.086 -18.156 1 97.56 208 ASP A N 1
ATOM 1660 C CA . ASP A 1 208 ? -11.414 -8.094 -18.156 1 97.56 208 ASP A CA 1
ATOM 1661 C C . ASP A 1 208 ? -11.711 -8.562 -19.578 1 97.56 208 ASP A C 1
ATOM 1663 O O . ASP A 1 208 ? -11.867 -9.766 -19.828 1 97.56 208 ASP A O 1
ATOM 1667 N N . GLN A 1 209 ? -11.789 -7.66 -20.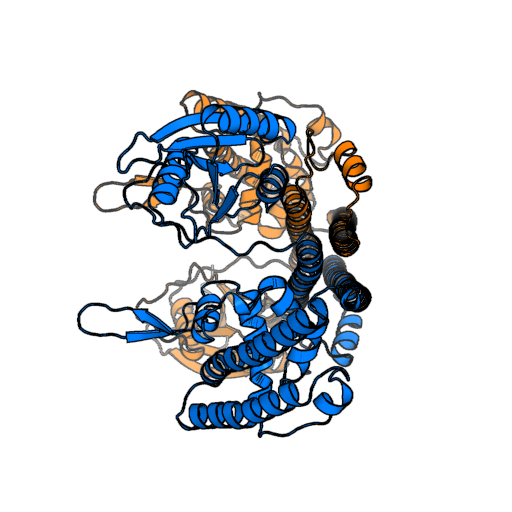5 1 98.06 209 GLN A N 1
ATOM 1668 C CA . GLN A 1 209 ? -12.07 -7.98 -21.891 1 98.06 209 GLN A CA 1
ATOM 1669 C C . GLN A 1 209 ? -10.945 -8.82 -22.5 1 98.06 209 GLN A C 1
ATOM 1671 O O . GLN A 1 209 ? -11.203 -9.797 -23.203 1 98.06 209 GLN A O 1
ATOM 1676 N N . GLU A 1 210 ? -9.719 -8.438 -22.203 1 97.94 210 GLU A N 1
ATOM 1677 C CA . GLU A 1 210 ? -8.562 -9.172 -22.719 1 97.94 210 GLU A CA 1
ATOM 1678 C C . GLU A 1 210 ? -8.5 -10.586 -22.156 1 97.94 210 GLU A C 1
ATOM 1680 O O . GLU A 1 210 ? -8.203 -11.539 -22.875 1 97.94 210 GLU A O 1
ATOM 1685 N N . ILE A 1 211 ? -8.773 -10.719 -20.859 1 97.75 211 ILE A N 1
ATOM 1686 C CA . ILE A 1 211 ? -8.789 -12.023 -20.219 1 97.75 211 ILE A CA 1
ATOM 1687 C C . ILE A 1 211 ? -9.836 -12.914 -20.875 1 97.75 211 ILE A C 1
ATOM 1689 O O . ILE A 1 211 ? -9.555 -14.062 -21.219 1 97.75 211 ILE A O 1
ATOM 1693 N N . SER A 1 212 ? -11.023 -12.359 -21.094 1 96.5 212 SER A N 1
ATOM 1694 C CA . SER A 1 212 ? -12.109 -13.117 -21.719 1 96.5 212 SER A CA 1
ATOM 1695 C C . SER A 1 212 ? -11.742 -13.523 -23.141 1 96.5 212 SER A C 1
ATOM 1697 O O . SER A 1 212 ? -12.062 -14.633 -23.578 1 96.5 212 SER A O 1
ATOM 1699 N N . ARG A 1 213 ? -11.086 -12.648 -23.844 1 97.12 213 ARG A N 1
ATOM 1700 C CA . ARG A 1 213 ? -10.703 -12.898 -25.219 1 97.12 213 ARG A CA 1
ATOM 1701 C C . ARG A 1 213 ? -9.664 -14.008 -25.312 1 97.12 213 ARG A C 1
ATOM 1703 O O . ARG A 1 213 ? -9.711 -14.836 -26.219 1 97.12 213 ARG A O 1
ATOM 1710 N N . LEU A 1 214 ? -8.758 -14.125 -24.359 1 97.38 214 LEU A N 1
ATOM 1711 C CA . LEU A 1 214 ? -7.621 -15.039 -24.438 1 97.38 214 LEU A CA 1
ATOM 1712 C C . LEU A 1 214 ? -7.934 -16.359 -23.734 1 97.38 214 LEU A C 1
ATOM 1714 O O . LEU A 1 214 ? -7.254 -17.359 -23.953 1 97.38 214 LEU A O 1
ATOM 1718 N N . LEU A 1 215 ? -8.961 -16.375 -22.922 1 96.75 215 LEU A N 1
ATOM 1719 C CA . LEU A 1 215 ? -9.289 -17.516 -22.078 1 96.75 215 LEU A CA 1
ATOM 1720 C C . LEU A 1 215 ? -9.5 -18.766 -22.922 1 96.75 215 LEU A C 1
ATOM 1722 O O . LEU A 1 215 ? -8.938 -19.828 -22.625 1 96.75 215 LEU A O 1
ATOM 1726 N N . PRO A 1 216 ? -10.188 -18.672 -24.094 1 95.69 216 PRO A N 1
ATOM 1727 C CA . PRO A 1 216 ? -10.445 -19.891 -24.859 1 95.69 216 PRO A CA 1
ATOM 1728 C C . PRO A 1 216 ? -9.164 -20.531 -25.406 1 95.69 216 PRO A C 1
ATOM 1730 O O . PRO A 1 216 ? -9.148 -21.719 -25.719 1 95.69 216 PRO A O 1
ATOM 1733 N N . GLU A 1 217 ? -8.125 -19.766 -25.484 1 94.5 217 GLU A N 1
ATOM 1734 C CA . GLU A 1 217 ? -6.863 -20.25 -26.047 1 94.5 217 GLU A CA 1
ATOM 1735 C C . GLU A 1 217 ? -6.02 -20.938 -24.969 1 94.5 217 GLU A C 1
ATOM 1737 O O . GLU A 1 217 ? -5.016 -21.578 -25.281 1 94.5 217 GLU A O 1
ATOM 1742 N N . TRP A 1 218 ? -6.441 -20.797 -23.734 1 95.12 218 TRP A N 1
ATOM 1743 C CA . TRP A 1 218 ? -5.688 -21.344 -22.625 1 95.12 218 TRP A CA 1
ATOM 1744 C C . TRP A 1 218 ? -6.059 -22.812 -22.391 1 95.12 218 TRP A C 1
ATOM 1746 O O . TRP A 1 218 ? -7.242 -23.156 -22.359 1 95.12 218 TRP A O 1
ATOM 1756 N N . SER A 1 219 ? -5.066 -23.656 -22.219 1 93.69 219 SER A N 1
ATOM 1757 C CA . SER A 1 219 ? -5.27 -25.094 -22.094 1 93.69 219 SER A CA 1
ATOM 1758 C C . SER A 1 219 ? -6.148 -25.422 -20.891 1 93.69 219 SER A C 1
ATOM 1760 O O . SER A 1 219 ? -6.777 -26.484 -20.844 1 93.69 219 SER A O 1
ATOM 1762 N N . LEU A 1 220 ? -6.262 -24.469 -19.938 1 94.94 220 LEU A N 1
ATOM 1763 C CA . LEU A 1 220 ? -7.016 -24.75 -18.734 1 94.94 220 LEU A CA 1
ATOM 1764 C C . LEU A 1 220 ? -8.383 -24.078 -18.766 1 94.94 220 LEU A C 1
ATOM 1766 O O . LEU A 1 220 ? -9.062 -23.969 -17.75 1 94.94 220 LEU A O 1
ATOM 1770 N N . CYS A 1 221 ? -8.789 -23.609 -19.953 1 96.12 221 CYS A N 1
ATOM 1771 C CA . CYS A 1 221 ? -10.07 -22.953 -20.141 1 96.12 221 CYS A CA 1
ATOM 1772 C C . CYS A 1 221 ? -11.219 -23.828 -19.641 1 96.12 221 CYS A C 1
ATOM 1774 O O . CYS A 1 221 ? -12.125 -23.344 -18.969 1 96.12 221 CYS A O 1
ATOM 1776 N N . ASN A 1 222 ? -11.156 -25.078 -19.984 1 96.06 222 ASN A N 1
ATOM 1777 C CA . ASN A 1 222 ? -12.219 -25.984 -19.578 1 96.06 222 ASN A CA 1
ATOM 1778 C C . ASN A 1 222 ? -12.352 -26.047 -18.047 1 96.06 222 ASN A C 1
ATOM 1780 O O . ASN A 1 222 ? -13.469 -26.031 -17.516 1 96.06 222 ASN A O 1
ATOM 1784 N N . LEU A 1 223 ? -11.234 -26.141 -17.391 1 97 223 LEU A N 1
ATOM 1785 C CA . LEU A 1 223 ? -11.242 -26.172 -15.93 1 97 223 LEU A CA 1
ATOM 1786 C C . LEU A 1 223 ? -11.891 -24.906 -15.375 1 97 223 LEU A C 1
ATOM 1788 O O . LEU A 1 223 ? -12.711 -24.969 -14.453 1 97 223 LEU A O 1
ATOM 1792 N N . VAL A 1 224 ? -11.562 -23.75 -15.938 1 97.62 224 VAL A N 1
ATOM 1793 C CA . VAL A 1 224 ? -12.148 -22.484 -15.531 1 97.62 224 VAL A CA 1
ATOM 1794 C C . VAL A 1 224 ? -13.672 -22.547 -15.68 1 97.62 224 VAL A C 1
ATOM 1796 O O . VAL A 1 224 ? -14.398 -22.141 -14.773 1 97.62 224 VAL A O 1
ATOM 1799 N N . CYS A 1 225 ? -14.094 -23.094 -16.734 1 97.38 225 CYS A N 1
ATOM 1800 C CA . CYS A 1 225 ? -15.523 -23.203 -17.016 1 97.38 225 CYS A CA 1
ATOM 1801 C C . CYS A 1 225 ? -16.203 -24.125 -16.016 1 97.38 225 CYS A C 1
ATOM 1803 O O . CYS A 1 225 ? -17.234 -23.781 -15.445 1 97.38 225 CYS A O 1
ATOM 1805 N N . GLN A 1 226 ? -15.602 -25.25 -15.758 1 98 226 GLN A N 1
ATOM 1806 C CA . GLN A 1 226 ? -16.203 -26.234 -14.883 1 98 226 GLN A CA 1
ATOM 1807 C C . GLN A 1 226 ? -16.375 -25.703 -13.461 1 98 226 GLN A C 1
ATOM 1809 O O . GLN A 1 226 ? -17.359 -26 -12.789 1 98 226 GLN A O 1
ATOM 1814 N N . LEU A 1 227 ? -15.461 -24.891 -13.031 1 98.06 227 LEU A N 1
ATOM 1815 C CA . LEU A 1 227 ? -15.508 -24.359 -11.68 1 98.06 227 LEU A CA 1
ATOM 1816 C C . LEU A 1 227 ? -16.672 -23.375 -11.523 1 98.06 227 LEU A C 1
ATOM 1818 O O . LEU A 1 227 ? -17.141 -23.141 -10.406 1 98.06 227 LEU A O 1
ATOM 1822 N N . GLN A 1 228 ? -17.141 -22.828 -12.609 1 97.69 228 GLN A N 1
ATOM 1823 C CA . GLN A 1 228 ? -18.234 -21.859 -12.578 1 97.69 228 GLN A CA 1
ATOM 1824 C C . GLN A 1 228 ? -19.578 -22.547 -12.367 1 97.69 228 GLN A C 1
ATOM 1826 O O . GLN A 1 228 ? -20.609 -21.891 -12.312 1 97.69 228 GLN A O 1
ATOM 1831 N N . ALA A 1 229 ? -19.562 -23.844 -12.25 1 97.12 229 ALA A N 1
ATOM 1832 C CA . ALA A 1 229 ? -20.766 -24.578 -11.82 1 97.12 229 ALA A CA 1
ATOM 1833 C C . ALA A 1 229 ? -21.156 -24.188 -10.398 1 97.12 229 ALA A C 1
ATOM 1835 O O . ALA A 1 229 ? -22.344 -24.25 -10.047 1 97.12 229 ALA A O 1
ATOM 1836 N N . LEU A 1 230 ? -20.203 -23.906 -9.633 1 97.38 230 LEU A N 1
ATOM 1837 C CA . LEU A 1 230 ? -20.406 -23.656 -8.211 1 97.38 230 LEU A CA 1
ATOM 1838 C C . LEU A 1 230 ? -21.016 -22.281 -7.98 1 97.38 230 LEU A C 1
ATOM 1840 O O . LEU A 1 230 ? -20.547 -21.281 -8.555 1 97.38 230 LEU A O 1
ATOM 1844 N N . LYS A 1 231 ? -22 -22.266 -7.098 1 95.44 231 LYS A N 1
ATOM 1845 C CA . LYS A 1 231 ? -22.625 -21 -6.711 1 95.44 231 LYS A CA 1
ATOM 1846 C C . LYS A 1 231 ? -21.594 -20.031 -6.133 1 95.44 231 LYS A C 1
ATOM 1848 O O . LYS A 1 231 ? -20.75 -20.422 -5.316 1 95.44 231 LYS A O 1
ATOM 1853 N N . GLY A 1 232 ? -21.625 -18.781 -6.613 1 94.94 232 GLY A N 1
ATOM 1854 C CA . GLY A 1 232 ? -20.719 -17.766 -6.094 1 94.94 232 GLY A CA 1
ATOM 1855 C C . GLY A 1 232 ? -19.391 -17.719 -6.816 1 94.94 232 GLY A C 1
ATOM 1856 O O . GLY A 1 232 ? -18.547 -16.859 -6.535 1 94.94 232 GLY A O 1
ATOM 1857 N N . VAL A 1 233 ? -19.141 -18.594 -7.754 1 96.81 233 VAL A N 1
ATOM 1858 C CA . VAL A 1 233 ? -17.875 -18.672 -8.469 1 96.81 233 VAL A CA 1
ATOM 1859 C C . VAL A 1 233 ? -18.078 -18.219 -9.922 1 96.81 233 VAL A C 1
ATOM 1861 O O . VAL A 1 233 ? -18.422 -19.031 -10.781 1 96.81 233 VAL A O 1
ATOM 1864 N N . GLY A 1 234 ? -17.859 -16.938 -10.156 1 95.56 234 GLY A N 1
ATOM 1865 C CA . GLY A 1 234 ? -17.906 -16.422 -11.516 1 95.56 234 GLY A CA 1
ATOM 1866 C C . GLY A 1 234 ? -16.594 -16.594 -12.258 1 95.56 234 GLY A C 1
ATOM 1867 O O . GLY A 1 234 ? -15.656 -17.219 -11.75 1 95.56 234 GLY A O 1
ATOM 1868 N N . GLN A 1 235 ? -16.531 -16.125 -13.43 1 95.25 235 GLN A N 1
ATOM 1869 C CA . GLN A 1 235 ? -15.359 -16.297 -14.289 1 95.25 235 GLN A CA 1
ATOM 1870 C C . GLN A 1 235 ? -14.094 -15.789 -13.609 1 95.25 235 GLN A C 1
ATOM 1872 O O . GLN A 1 235 ? -13.055 -16.453 -13.633 1 95.25 235 GLN A O 1
ATOM 1877 N N . LEU A 1 236 ? -14.195 -14.656 -12.977 1 93.81 236 LEU A N 1
ATOM 1878 C CA . LEU A 1 236 ? -13.023 -14.016 -12.383 1 93.81 236 LEU A CA 1
ATOM 1879 C C . LEU A 1 236 ? -12.469 -14.852 -11.234 1 93.81 236 LEU A C 1
ATOM 1881 O O . LEU A 1 236 ? -11.258 -15.055 -11.141 1 93.81 236 LEU A O 1
ATOM 1885 N N . ILE A 1 237 ? -13.312 -15.289 -10.352 1 96.19 237 ILE A N 1
ATOM 1886 C CA . ILE A 1 237 ? -12.859 -16.125 -9.242 1 96.19 237 ILE A CA 1
ATOM 1887 C C . ILE A 1 237 ? -12.25 -17.422 -9.781 1 96.19 237 ILE A C 1
ATOM 1889 O O . ILE A 1 237 ? -11.148 -17.797 -9.375 1 96.19 237 ILE A O 1
ATOM 1893 N N . ALA A 1 238 ? -12.914 -18 -10.734 1 97.81 238 ALA A N 1
ATOM 1894 C CA . ALA A 1 238 ? -12.461 -19.281 -11.297 1 97.81 238 ALA A CA 1
ATOM 1895 C C . ALA A 1 238 ? -11.102 -19.125 -11.969 1 97.81 238 ALA A C 1
ATOM 1897 O O . ALA A 1 238 ? -10.188 -19.906 -11.703 1 97.81 238 ALA A O 1
ATOM 1898 N N . ILE A 1 239 ? -10.984 -18.141 -12.82 1 97.56 239 ILE A N 1
ATOM 1899 C CA . ILE A 1 239 ? -9.758 -17.984 -13.602 1 97.56 239 ILE A CA 1
ATOM 1900 C C . ILE A 1 239 ? -8.594 -17.641 -12.68 1 97.56 239 ILE A C 1
ATOM 1902 O O . ILE A 1 239 ? -7.461 -18.062 -12.906 1 97.56 239 ILE A O 1
ATOM 1906 N N . THR A 1 240 ? -8.836 -16.797 -11.664 1 97.31 240 THR A N 1
ATOM 1907 C CA . THR A 1 240 ? -7.785 -16.438 -10.719 1 97.31 240 THR A CA 1
ATOM 1908 C C . THR A 1 240 ? -7.312 -17.656 -9.938 1 97.31 240 THR A C 1
ATOM 1910 O O . THR A 1 240 ? -6.109 -17.875 -9.781 1 97.31 240 THR A O 1
ATOM 1913 N N . LEU A 1 241 ? -8.234 -18.484 -9.5 1 97.06 241 LEU A N 1
ATOM 1914 C CA . LEU A 1 241 ? -7.895 -19.734 -8.805 1 97.06 241 LEU A CA 1
ATOM 1915 C C . LEU A 1 241 ? -7.047 -20.641 -9.688 1 97.06 241 LEU A C 1
ATOM 1917 O O . LEU A 1 241 ? -6.004 -21.125 -9.258 1 97.06 241 LEU A O 1
ATOM 1921 N N . VAL A 1 242 ? -7.492 -20.828 -10.891 1 97.38 242 VAL A N 1
ATOM 1922 C CA . VAL A 1 242 ? -6.816 -21.734 -11.82 1 97.38 242 VAL A CA 1
ATOM 1923 C C . VAL A 1 242 ? -5.438 -21.172 -12.164 1 97.38 242 VAL A C 1
ATOM 1925 O O . VAL A 1 242 ? -4.453 -21.906 -12.211 1 97.38 242 VAL A O 1
ATOM 1928 N N . ALA A 1 243 ? -5.359 -19.859 -12.383 1 96.94 243 ALA A N 1
ATOM 1929 C CA . ALA A 1 243 ? -4.094 -19.219 -12.75 1 96.94 243 ALA A CA 1
ATOM 1930 C C . ALA A 1 243 ? -3.072 -19.344 -11.625 1 96.94 243 ALA A C 1
ATOM 1932 O O . ALA A 1 243 ? -1.885 -19.562 -11.875 1 96.94 243 ALA A O 1
ATOM 1933 N N . GLU A 1 244 ? -3.504 -19.234 -10.398 1 96.25 244 GLU A N 1
ATOM 1934 C CA . GLU A 1 244 ? -2.588 -19.219 -9.258 1 96.25 244 GLU A CA 1
ATOM 1935 C C . GLU A 1 244 ? -2.252 -20.641 -8.812 1 96.25 244 GLU A C 1
ATOM 1937 O O . GLU A 1 244 ? -1.13 -20.922 -8.391 1 96.25 244 GLU A O 1
ATOM 1942 N N . LEU A 1 245 ? -3.201 -21.562 -8.969 1 95.38 245 LEU A N 1
ATOM 1943 C CA . LEU A 1 245 ? -3.002 -22.906 -8.453 1 95.38 245 LEU A CA 1
ATOM 1944 C C . LEU A 1 245 ? -2.471 -23.828 -9.547 1 95.38 245 LEU A C 1
ATOM 1946 O O . LEU A 1 245 ? -1.691 -24.75 -9.266 1 95.38 245 LEU A O 1
ATOM 1950 N N . GLY A 1 246 ? -2.984 -23.641 -10.758 1 93.25 246 GLY A N 1
ATOM 1951 C CA . GLY A 1 246 ? -2.576 -24.5 -11.859 1 93.25 246 GLY A CA 1
ATOM 1952 C C . GLY A 1 246 ? -3.16 -25.891 -11.781 1 93.25 246 GLY A C 1
ATOM 1953 O O . GLY A 1 246 ? -4.375 -26.062 -11.883 1 93.25 246 GLY A O 1
ATOM 1954 N N . ASP A 1 247 ? -2.281 -26.875 -11.461 1 91.25 247 ASP A N 1
ATOM 1955 C CA . ASP A 1 247 ? -2.635 -28.281 -11.438 1 91.25 247 ASP A CA 1
ATOM 1956 C C . ASP A 1 247 ? -3.164 -28.703 -10.062 1 91.25 247 ASP A C 1
ATOM 1958 O O . ASP A 1 247 ? -2.396 -28.812 -9.109 1 91.25 247 ASP A O 1
ATOM 1962 N N . PHE A 1 248 ? -4.473 -29.016 -10.016 1 94.69 248 PHE A N 1
ATOM 1963 C CA . PHE A 1 248 ? -5.105 -29.406 -8.766 1 94.69 248 PHE A CA 1
ATOM 1964 C C . PHE A 1 248 ? -4.719 -30.844 -8.383 1 94.69 248 PHE A C 1
ATOM 1966 O O . PHE A 1 248 ? -4.828 -31.234 -7.219 1 94.69 248 PHE A O 1
ATOM 1973 N N . SER A 1 249 ? -4.316 -31.578 -9.352 1 92.38 249 SER A N 1
ATOM 1974 C CA . SER A 1 249 ? -4.012 -33 -9.117 1 92.38 249 SER A CA 1
ATOM 1975 C C . SER A 1 249 ? -2.738 -33.156 -8.289 1 92.38 249 SER A C 1
ATOM 1977 O O . SER A 1 249 ? -2.459 -34.219 -7.773 1 92.38 249 SER A O 1
ATOM 1979 N N . ARG A 1 250 ? -2.023 -32.062 -8.164 1 91.5 250 ARG A N 1
ATOM 1980 C CA . ARG A 1 250 ? -0.795 -32.125 -7.383 1 91.5 250 ARG A CA 1
ATOM 1981 C C . ARG A 1 250 ? -1.103 -32.281 -5.898 1 91.5 250 ARG A C 1
ATOM 1983 O O . ARG A 1 250 ? -0.215 -32.594 -5.105 1 91.5 250 ARG A O 1
ATOM 1990 N N . PHE A 1 251 ? -2.334 -32.031 -5.566 1 94.81 251 PHE A N 1
ATOM 1991 C CA . PHE A 1 251 ? -2.791 -32.281 -4.199 1 94.81 251 PHE A CA 1
ATOM 1992 C C . PHE A 1 251 ? -3.406 -33.656 -4.066 1 94.81 251 PHE A C 1
ATOM 1994 O O . PHE A 1 251 ? -4.367 -34 -4.766 1 94.81 251 PHE A O 1
ATOM 2001 N N . SER A 1 252 ? -2.928 -34.469 -3.135 1 94 252 SER A N 1
ATOM 2002 C CA . SER A 1 252 ? -3.357 -35.844 -3.006 1 94 252 SER A CA 1
ATOM 2003 C C . SER A 1 252 ? -4.777 -35.938 -2.455 1 94 252 SER A C 1
ATOM 2005 O O . SER A 1 252 ? -5.473 -36.938 -2.678 1 94 252 SER A O 1
ATOM 2007 N N . ASN A 1 253 ? -5.195 -34.969 -1.752 1 96.06 253 ASN A N 1
ATOM 2008 C CA . ASN A 1 253 ? -6.543 -34.844 -1.208 1 96.06 253 ASN A CA 1
ATOM 2009 C C . ASN A 1 253 ? -6.938 -33.375 -1.013 1 96.06 253 ASN A C 1
ATOM 2011 O O . ASN A 1 253 ? -6.082 -32.469 -1.035 1 96.06 253 ASN A O 1
ATOM 2015 N N . PRO A 1 254 ? -8.242 -33.125 -0.835 1 95.94 254 PRO A N 1
ATOM 2016 C CA . PRO A 1 254 ? -8.695 -31.734 -0.74 1 95.94 254 PRO A CA 1
ATOM 2017 C C . PRO A 1 254 ? -8.172 -31.031 0.508 1 95.94 254 PRO A C 1
ATOM 2019 O O . PRO A 1 254 ? -8 -29.812 0.503 1 95.94 254 PRO A O 1
ATOM 2022 N N . LYS A 1 255 ? -7.922 -31.734 1.52 1 95.94 255 LYS A N 1
ATOM 2023 C CA . LYS A 1 255 ? -7.422 -31.141 2.754 1 95.94 255 LYS A CA 1
ATOM 2024 C C . LYS A 1 255 ? -6.059 -30.484 2.537 1 95.94 255 LYS A C 1
ATOM 2026 O O . LYS A 1 255 ? -5.746 -29.469 3.16 1 95.94 255 LYS A O 1
ATOM 2031 N N . GLN A 1 256 ? -5.289 -31.078 1.682 1 95.25 256 GLN A N 1
ATOM 2032 C CA . GLN A 1 256 ? -3.99 -30.5 1.355 1 95.25 256 GLN A CA 1
ATOM 2033 C C . GLN A 1 256 ? -4.148 -29.156 0.655 1 95.25 256 GLN A C 1
ATOM 2035 O O . GLN A 1 256 ? -3.385 -28.219 0.914 1 95.25 256 GLN A O 1
ATOM 2040 N N . LEU A 1 257 ? -5.109 -29.094 -0.217 1 95.81 257 LEU A N 1
ATOM 2041 C CA . LEU A 1 257 ? -5.395 -27.828 -0.895 1 95.81 257 LEU A CA 1
ATOM 2042 C C . LEU A 1 257 ? -5.867 -26.766 0.097 1 95.81 257 LEU A C 1
ATOM 2044 O O . LEU A 1 257 ? -5.418 -25.625 0.05 1 95.81 257 LEU A O 1
ATOM 2048 N N . MET A 1 258 ? -6.727 -27.188 1.033 1 96.5 258 MET A N 1
ATOM 2049 C CA . MET A 1 258 ? -7.219 -26.281 2.068 1 96.5 258 MET A CA 1
ATOM 2050 C C . MET A 1 258 ? -6.062 -25.719 2.891 1 96.5 258 MET A C 1
ATOM 2052 O O . MET A 1 258 ? -6.027 -24.516 3.182 1 96.5 258 MET A O 1
ATOM 2056 N N . ALA A 1 259 ? -5.141 -26.531 3.211 1 93.56 259 ALA A N 1
ATOM 2057 C CA . ALA A 1 259 ? -3.969 -26.141 3.986 1 93.56 259 ALA A CA 1
ATOM 2058 C C . ALA A 1 259 ? -3.072 -25.203 3.184 1 93.56 259 ALA A C 1
ATOM 2060 O O . ALA A 1 259 ? -2.572 -24.203 3.715 1 93.56 259 ALA A O 1
ATOM 2061 N N . PHE A 1 260 ? -2.932 -25.578 1.94 1 92.81 260 PHE A N 1
ATOM 2062 C CA . PHE A 1 260 ? -2.111 -24.781 1.042 1 92.81 260 PHE A CA 1
ATOM 2063 C C . PHE A 1 260 ? -2.652 -23.359 0.943 1 92.81 260 PHE A C 1
ATOM 2065 O O . PHE A 1 260 ? -1.884 -22.406 0.825 1 92.81 260 PHE A O 1
ATOM 2072 N N . LEU A 1 261 ? -3.959 -23.203 1.062 1 94.88 261 LEU A N 1
ATOM 2073 C CA . LEU A 1 261 ? -4.629 -21.906 0.932 1 94.88 261 LEU A CA 1
ATOM 2074 C C . LEU A 1 261 ? -4.746 -21.219 2.287 1 94.88 261 LEU A C 1
ATOM 2076 O O . LEU A 1 261 ? -5.262 -20.109 2.375 1 94.88 261 LEU A O 1
ATOM 2080 N N . GLY A 1 262 ? -4.293 -21.859 3.301 1 93.19 262 GLY A N 1
ATOM 2081 C CA . GLY A 1 262 ? -4.309 -21.281 4.637 1 93.19 262 GLY A CA 1
ATOM 2082 C C . GLY A 1 262 ? -5.699 -21.219 5.238 1 93.19 262 GLY A C 1
ATOM 2083 O O . GLY A 1 262 ? -5.992 -20.312 6.027 1 93.19 262 GLY A O 1
ATOM 2084 N N . LEU A 1 263 ? -6.598 -22.062 4.871 1 94.75 263 LEU A N 1
ATOM 2085 C CA . LEU A 1 263 ? -7.984 -22.031 5.312 1 94.75 263 LEU A CA 1
ATOM 2086 C C . LEU A 1 263 ? -8.219 -23.031 6.441 1 94.75 263 LEU A C 1
ATOM 2088 O O . LEU A 1 263 ? -9.344 -23.188 6.91 1 94.75 263 LEU A O 1
ATOM 2092 N N . VAL A 1 264 ? -7.105 -23.641 6.891 1 91.94 264 VAL A N 1
ATOM 2093 C CA . VAL A 1 264 ? -7.23 -24.641 7.953 1 91.94 264 VAL A CA 1
ATOM 2094 C C . VAL A 1 264 ? -6.863 -24 9.297 1 91.94 264 VAL A C 1
ATOM 2096 O O . VAL A 1 264 ? -6.059 -23.062 9.344 1 91.94 264 VAL A O 1
ATOM 2099 N N . PRO A 1 265 ? -7.516 -24.422 10.312 1 87.06 265 PRO A N 1
ATOM 2100 C CA . PRO A 1 265 ? -7.188 -23.875 11.633 1 87.06 265 PRO A CA 1
ATOM 2101 C C . PRO A 1 265 ? -5.73 -24.109 12.016 1 87.06 265 PRO A C 1
ATOM 2103 O O . PRO A 1 265 ? -5.152 -25.141 11.688 1 87.06 265 PRO A O 1
ATOM 2106 N N . GLY A 1 266 ? -5.133 -23.031 12.703 1 82.31 266 GLY A N 1
ATOM 2107 C CA . GLY A 1 266 ? -3.799 -23.172 13.258 1 82.31 266 GLY A CA 1
ATOM 2108 C C . GLY A 1 266 ? -3.791 -23.844 14.625 1 82.31 266 GLY A C 1
ATOM 2109 O O . GLY A 1 266 ? -4.836 -23.969 15.266 1 82.31 266 GLY A O 1
ATOM 2110 N N . GLU A 1 267 ? -2.719 -24.594 14.953 1 72.88 267 GLU A N 1
ATOM 2111 C CA . GLU A 1 267 ? -2.623 -25.25 16.25 1 72.88 267 GLU A CA 1
ATOM 2112 C C . GLU A 1 267 ? -1.583 -24.562 17.141 1 72.88 267 GLU A C 1
ATOM 2114 O O . GLU A 1 267 ? -0.534 -24.141 16.656 1 72.88 267 GLU A O 1
ATOM 2119 N N . TYR A 1 268 ? -2.031 -23.781 18.172 1 64.38 268 TYR A N 1
ATOM 2120 C CA . TYR A 1 268 ? -1.035 -23.406 19.156 1 64.38 268 TYR A CA 1
ATOM 2121 C C . TYR A 1 268 ? -1.028 -24.375 20.328 1 64.38 268 TYR A C 1
ATOM 2123 O O . TYR A 1 268 ? -2.066 -24.625 20.953 1 64.38 268 TYR A O 1
ATOM 2131 N N . SER A 1 269 ? -0.17 -25.297 20.266 1 60.38 269 SER A N 1
ATOM 2132 C CA . SER A 1 269 ? -0.095 -26.234 21.375 1 60.38 269 SER A CA 1
ATOM 2133 C C . SER A 1 269 ? 0.889 -25.766 22.438 1 60.38 269 SER A C 1
ATOM 2135 O O . SER A 1 269 ? 2.004 -25.359 22.125 1 60.38 269 SER A O 1
ATOM 2137 N N . SER A 1 270 ? 0.387 -24.984 23.344 1 57.47 270 SER A N 1
ATOM 2138 C CA . SER A 1 270 ? 1.258 -24.797 24.5 1 57.47 270 SER A CA 1
ATOM 2139 C C . SER A 1 270 ? 0.983 -25.844 25.578 1 57.47 270 SER A C 1
ATOM 2141 O O . SER A 1 270 ? -0.129 -25.922 26.109 1 57.47 270 SER A O 1
ATOM 2143 N N . GLY A 1 271 ? 1.939 -26.688 25.906 1 57.91 271 GLY A N 1
ATOM 2144 C CA . GLY A 1 271 ? 1.79 -27.75 26.875 1 57.91 271 GLY A CA 1
ATOM 2145 C C . GLY A 1 271 ? 0.618 -28.672 26.578 1 57.91 271 GLY A C 1
ATOM 2146 O O . GLY A 1 271 ? 0.448 -29.125 25.438 1 57.91 271 GLY A O 1
ATOM 2147 N N . ASN A 1 272 ? -0.273 -28.984 27.641 1 57.97 272 ASN A N 1
ATOM 2148 C CA . ASN A 1 272 ? -1.373 -29.953 27.609 1 57.97 272 ASN A CA 1
ATOM 2149 C C . ASN A 1 272 ? -2.627 -29.344 26.984 1 57.97 272 ASN A C 1
ATOM 2151 O O . ASN A 1 272 ? -3.699 -29.953 27.031 1 57.97 272 ASN A O 1
ATOM 2155 N N . SER A 1 273 ? -2.559 -28.047 26.547 1 61.97 273 SER A N 1
ATOM 2156 C CA . SER A 1 273 ? -3.812 -27.469 26.047 1 61.97 273 SER A CA 1
ATOM 2157 C C . SER A 1 273 ? -3.691 -27.047 24.594 1 61.97 273 SER A C 1
ATOM 2159 O O . SER A 1 273 ? -2.686 -26.438 24.203 1 61.97 273 SER A O 1
ATOM 2161 N N . ILE A 1 274 ? -4.426 -27.703 23.828 1 61.16 274 ILE A N 1
ATOM 2162 C CA . ILE A 1 274 ? -4.539 -27.312 22.422 1 61.16 274 ILE A CA 1
ATOM 2163 C C . ILE A 1 274 ? -5.594 -26.219 22.281 1 61.16 274 ILE A C 1
ATOM 2165 O O . ILE A 1 274 ? -6.758 -26.406 22.641 1 61.16 274 ILE A O 1
ATOM 2169 N N . ARG A 1 275 ? -5.234 -24.906 22.156 1 59.78 275 ARG A N 1
ATOM 2170 C CA . ARG A 1 275 ? -6.203 -23.844 21.953 1 59.78 275 ARG A CA 1
ATOM 2171 C C . ARG A 1 275 ? -6.352 -23.516 20.469 1 59.78 275 ARG A C 1
ATOM 2173 O O . ARG A 1 275 ? -5.363 -23.266 19.781 1 59.78 275 ARG A O 1
ATOM 2180 N N . PRO A 1 276 ? -7.605 -23.953 19.953 1 62.84 276 PRO A N 1
ATOM 2181 C CA . PRO A 1 276 ? -7.879 -23.625 18.547 1 62.84 276 PRO A CA 1
ATOM 2182 C C . PRO A 1 276 ? -7.641 -22.156 18.234 1 62.84 276 PRO A C 1
ATOM 2184 O O . PRO A 1 276 ? -7.922 -21.281 19.078 1 62.84 276 PRO A O 1
ATOM 2187 N N . ARG A 1 277 ? -6.734 -21.922 17.281 1 68.62 277 ARG A N 1
ATOM 2188 C CA . ARG A 1 277 ? -6.535 -20.562 16.797 1 68.62 277 ARG A CA 1
ATOM 2189 C C . ARG A 1 277 ? -7.301 -20.328 15.492 1 68.62 277 ARG A C 1
ATOM 2191 O O . ARG A 1 277 ? -7.965 -21.234 14.984 1 68.62 277 ARG A O 1
ATOM 2198 N N . GLY A 1 278 ? -7.41 -19.156 15.047 1 80.31 278 GLY A N 1
ATOM 2199 C CA . GLY A 1 278 ? -7.945 -18.812 13.742 1 80.31 278 GLY A CA 1
ATOM 2200 C C . GLY A 1 278 ? -7.215 -19.484 12.602 1 80.31 278 GLY A C 1
ATOM 2201 O O . GLY A 1 278 ? -6.383 -20.375 12.82 1 80.31 278 GLY A O 1
ATOM 2202 N N . ILE A 1 279 ? -7.648 -19.406 11.445 1 84.19 279 ILE A N 1
ATOM 2203 C CA . ILE A 1 279 ? -7.043 -20.031 10.266 1 84.19 279 ILE A CA 1
ATOM 2204 C C . ILE A 1 279 ? -5.574 -19.625 10.172 1 84.19 279 ILE A C 1
ATOM 2206 O O . ILE A 1 279 ? -5.184 -18.562 10.664 1 84.19 279 ILE A O 1
ATOM 2210 N N . THR A 1 280 ? -4.723 -20.359 9.555 1 81.44 280 THR A N 1
ATOM 2211 C CA . THR A 1 280 ? -3.281 -20.172 9.492 1 81.44 280 THR A CA 1
ATOM 2212 C C . THR A 1 280 ? -2.938 -18.938 8.656 1 81.44 280 THR A C 1
ATOM 2214 O O . THR A 1 280 ? -1.913 -18.297 8.891 1 81.44 280 THR A O 1
ATOM 2217 N N . LYS A 1 281 ? -3.676 -18.688 7.613 1 83.75 281 LYS A N 1
ATOM 2218 C CA . LYS A 1 281 ? -3.523 -17.562 6.711 1 83.75 281 LYS A CA 1
ATOM 2219 C C . LYS A 1 281 ? -2.215 -17.641 5.934 1 83.75 281 LYS A C 1
ATOM 2221 O O . LYS A 1 281 ? -1.679 -16.625 5.488 1 83.75 281 LYS A O 1
ATOM 2226 N N . VAL A 1 282 ? -1.698 -18.875 5.844 1 84.81 282 VAL A N 1
ATOM 2227 C CA . VAL A 1 282 ? -0.532 -19.094 4.996 1 84.81 282 VAL A CA 1
ATOM 2228 C C . VAL A 1 282 ? -0.949 -19.078 3.527 1 84.81 282 VAL A C 1
ATOM 2230 O O . VAL A 1 282 ? -2.133 -19.219 3.211 1 84.81 282 VAL A O 1
ATOM 2233 N N . GLY A 1 283 ? -0.007 -18.766 2.717 1 86.81 283 GLY A N 1
ATOM 2234 C CA . GLY A 1 283 ? -0.271 -18.875 1.291 1 86.81 283 GLY A CA 1
ATOM 2235 C C . GLY A 1 283 ? -0.782 -17.594 0.672 1 86.81 283 GLY A C 1
ATOM 2236 O O . GLY A 1 283 ? -0.498 -16.5 1.172 1 86.81 283 GLY A O 1
ATOM 2237 N N . ASN A 1 284 ? -1.537 -17.781 -0.372 1 91.25 284 ASN A N 1
ATOM 2238 C CA . ASN A 1 284 ? -1.965 -16.656 -1.215 1 91.25 284 ASN A CA 1
ATOM 2239 C C . ASN A 1 284 ? -3.17 -15.938 -0.619 1 91.25 284 ASN A C 1
ATOM 2241 O O . ASN A 1 284 ? -4.289 -16.453 -0.648 1 91.25 284 ASN A O 1
ATOM 2245 N N . SER A 1 285 ? -2.959 -14.758 -0.158 1 92.69 285 SER A N 1
ATOM 2246 C CA . SER A 1 285 ? -4.016 -14.008 0.51 1 92.69 285 SER A CA 1
ATOM 2247 C C . SER A 1 285 ? -5.098 -13.578 -0.476 1 92.69 285 SER A C 1
ATOM 2249 O O . SER A 1 285 ? -6.27 -13.461 -0.107 1 92.69 285 SER A O 1
ATOM 2251 N N . GLU A 1 286 ? -4.703 -13.367 -1.685 1 93.25 286 GLU A N 1
ATOM 2252 C CA . GLU A 1 286 ? -5.684 -12.984 -2.701 1 93.25 286 GLU A CA 1
ATOM 2253 C C . GLU A 1 286 ? -6.68 -14.117 -2.953 1 93.25 286 GLU A C 1
ATOM 2255 O O . GLU A 1 286 ? -7.883 -13.875 -3.057 1 93.25 286 GLU A O 1
ATOM 2260 N N . LEU A 1 287 ? -6.199 -15.281 -3.035 1 96.12 287 LEU A N 1
ATOM 2261 C CA . LEU A 1 287 ? -7.078 -16.422 -3.234 1 96.12 287 LEU A CA 1
ATOM 2262 C C . LEU A 1 287 ? -8.016 -16.609 -2.043 1 96.12 287 LEU A C 1
ATOM 2264 O O . LEU A 1 287 ? -9.195 -16.891 -2.217 1 96.12 287 LEU A O 1
ATOM 2268 N N . ARG A 1 288 ? -7.5 -16.484 -0.879 1 95.31 288 ARG A N 1
ATOM 2269 C CA . ARG A 1 288 ? -8.336 -16.594 0.31 1 95.31 288 ARG A CA 1
ATOM 2270 C C . ARG A 1 288 ? -9.453 -15.555 0.285 1 95.31 288 ARG A C 1
ATOM 2272 O O . ARG A 1 288 ? -10.609 -15.867 0.604 1 95.31 288 ARG A O 1
ATOM 2279 N N . ARG A 1 289 ? -9.078 -14.398 -0.097 1 94.5 289 ARG A N 1
ATOM 2280 C CA . ARG A 1 289 ? -10.07 -13.328 -0.185 1 94.5 289 ARG A CA 1
ATOM 2281 C C . ARG A 1 289 ? -11.172 -13.688 -1.181 1 94.5 289 ARG A C 1
ATOM 2283 O O . ARG A 1 289 ? -12.359 -13.508 -0.896 1 94.5 289 ARG A O 1
ATOM 2290 N N . LEU A 1 290 ? -10.828 -14.125 -2.309 1 96.31 290 LEU A N 1
ATOM 2291 C CA . LEU A 1 290 ? -11.789 -14.461 -3.354 1 96.31 290 LEU A CA 1
ATOM 2292 C C . LEU A 1 290 ? -12.695 -15.602 -2.9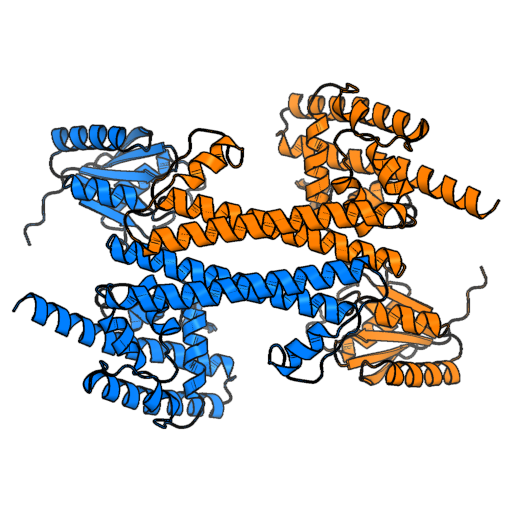12 1 96.31 290 LEU A C 1
ATOM 2294 O O . LEU A 1 290 ? -13.906 -15.578 -3.16 1 96.31 290 LEU A O 1
ATOM 2298 N N . LEU A 1 291 ? -12.102 -16.562 -2.254 1 97.38 291 LEU A N 1
ATOM 2299 C CA . LEU A 1 291 ? -12.883 -17.703 -1.764 1 97.38 291 LEU A CA 1
ATOM 2300 C C . LEU A 1 291 ? -13.852 -17.25 -0.67 1 97.38 291 LEU A C 1
ATOM 2302 O O . LEU A 1 291 ? -14.992 -17.719 -0.62 1 97.38 291 LEU A O 1
ATOM 2306 N N . TYR A 1 292 ? -13.391 -16.422 0.155 1 97 292 TYR A N 1
ATOM 2307 C CA . TYR A 1 292 ? -14.242 -15.82 1.179 1 97 292 TYR A CA 1
ATOM 2308 C C . TYR A 1 292 ? -15.422 -15.094 0.55 1 97 292 TYR A C 1
ATOM 2310 O O . TYR A 1 292 ? -16.562 -15.25 0.995 1 97 292 TYR A O 1
ATOM 2318 N N . GLU A 1 293 ? -15.164 -14.367 -0.485 1 96.38 293 GLU A N 1
ATOM 2319 C CA . GLU A 1 293 ? -16.219 -13.641 -1.19 1 96.38 293 GLU A CA 1
ATOM 2320 C C . GLU A 1 293 ? -17.219 -14.602 -1.829 1 96.38 293 GLU A C 1
ATOM 2322 O O . GLU A 1 293 ? -18.438 -14.406 -1.724 1 96.38 293 GLU A O 1
ATOM 2327 N N . ALA A 1 294 ? -16.719 -15.57 -2.43 1 97.12 294 ALA A N 1
ATOM 2328 C CA . ALA A 1 294 ? -17.578 -16.562 -3.061 1 97.12 294 ALA A CA 1
ATOM 2329 C C . ALA A 1 294 ? -18.469 -17.25 -2.027 1 97.12 294 ALA A C 1
ATOM 2331 O O . ALA A 1 294 ? -19.641 -17.531 -2.285 1 97.12 294 ALA A O 1
ATOM 2332 N N . ALA A 1 295 ? -17.922 -17.484 -0.897 1 97.88 295 ALA A N 1
ATOM 2333 C CA . ALA A 1 295 ? -18.578 -18.266 0.151 1 97.88 295 ALA A CA 1
ATOM 2334 C C . ALA A 1 295 ? -19.828 -17.547 0.662 1 97.88 295 ALA A C 1
ATOM 2336 O O . ALA A 1 295 ? -20.75 -18.172 1.175 1 97.88 295 ALA A O 1
ATOM 2337 N N . TRP A 1 296 ? -19.906 -16.25 0.497 1 96.94 296 TRP A N 1
ATOM 2338 C CA . TRP A 1 296 ? -21.047 -15.484 0.977 1 96.94 296 TRP A CA 1
ATOM 2339 C C . TRP A 1 296 ? -22.328 -15.898 0.257 1 96.94 296 TRP A C 1
ATOM 2341 O O . TRP A 1 296 ? -23.422 -15.734 0.787 1 96.94 296 TRP A O 1
ATOM 2351 N N . SER A 1 297 ? -22.203 -16.406 -0.905 1 95.75 297 SER A N 1
ATOM 2352 C CA . SER A 1 297 ? -23.359 -16.828 -1.688 1 95.75 297 SER A CA 1
ATOM 2353 C C . SER A 1 297 ? -24.078 -18.016 -1.029 1 95.75 297 SER A C 1
ATOM 2355 O O . SER A 1 297 ? -25.219 -18.328 -1.387 1 95.75 297 SER A O 1
ATOM 2357 N N . TYR A 1 298 ? -23.516 -18.594 -0.084 1 96.81 298 TYR A N 1
ATOM 2358 C CA . TYR A 1 298 ? -24.062 -19.812 0.512 1 96.81 298 TYR A CA 1
ATOM 2359 C C . TYR A 1 298 ? -24.781 -19.5 1.815 1 96.81 298 TYR A C 1
ATOM 2361 O O . TYR A 1 298 ? -25.219 -20.406 2.527 1 96.81 298 TYR A O 1
ATOM 2369 N N . ARG A 1 299 ? -24.859 -18.219 2.143 1 95.75 299 ARG A N 1
ATOM 2370 C CA . ARG A 1 299 ? -25.547 -17.812 3.367 1 95.75 299 ARG A CA 1
ATOM 2371 C C . ARG A 1 299 ? -27.047 -17.984 3.234 1 95.75 299 ARG A C 1
ATOM 2373 O O . ARG A 1 299 ? -27.766 -18.016 4.238 1 95.75 299 ARG A O 1
ATOM 2380 N N . THR A 1 300 ? -27.547 -18.031 1.961 1 93.12 300 THR A N 1
ATOM 2381 C CA . THR A 1 300 ? -28.969 -18.156 1.691 1 93.12 300 THR A CA 1
ATOM 2382 C C . THR A 1 300 ? -29.344 -19.609 1.403 1 93.12 300 THR A C 1
ATOM 2384 O O . THR A 1 300 ? -28.469 -20.438 1.141 1 93.12 300 THR A O 1
ATOM 2387 N N . PRO A 1 301 ? -30.562 -19.969 1.442 1 92.69 301 PRO A N 1
ATOM 2388 C CA . PRO A 1 301 ? -30.953 -21.344 1.159 1 92.69 301 PRO A CA 1
ATOM 2389 C C . PRO A 1 301 ? -30.531 -21.812 -0.228 1 92.69 301 PRO A C 1
ATOM 2391 O O . PRO A 1 301 ? -30.438 -21 -1.158 1 92.69 301 PRO A O 1
ATOM 2394 N N . ALA A 1 302 ? -30.297 -23.141 -0.295 1 93.62 302 ALA A N 1
ATOM 2395 C CA . ALA A 1 302 ? -29.875 -23.75 -1.555 1 93.62 302 ALA A CA 1
ATOM 2396 C C . ALA A 1 302 ? -30.922 -23.562 -2.641 1 93.62 302 ALA A C 1
ATOM 2398 O O . ALA A 1 302 ? -32.125 -23.828 -2.424 1 93.62 302 ALA A O 1
ATOM 2399 N N . LYS A 1 303 ? -30.516 -22.969 -3.688 1 90.25 303 LYS A N 1
ATOM 2400 C CA . LYS A 1 303 ? -31.391 -22.75 -4.84 1 90.25 303 LYS A CA 1
ATOM 2401 C C . LYS A 1 303 ? -30.578 -22.469 -6.098 1 90.25 303 LYS A C 1
ATOM 2403 O O . LYS A 1 303 ? -29.562 -21.766 -6.043 1 90.25 303 LYS A O 1
ATOM 2408 N N . VAL A 1 304 ? -31.031 -23.188 -7.191 1 84.06 304 VAL A N 1
ATOM 2409 C CA . VAL A 1 304 ? -30.422 -22.828 -8.469 1 84.06 304 VAL A CA 1
ATOM 2410 C C . VAL A 1 304 ? -31.031 -21.516 -8.977 1 84.06 304 VAL A C 1
ATOM 2412 O O . VAL A 1 304 ? -32.125 -21.5 -9.516 1 84.06 304 VAL A O 1
ATOM 2415 N N . GLY A 1 305 ? -30.5 -20.453 -8.703 1 82.12 305 GLY A N 1
ATOM 2416 C CA . GLY A 1 305 ? -31.047 -19.141 -8.992 1 82.12 305 GLY A CA 1
ATOM 2417 C C . GLY A 1 305 ? -30.797 -18.688 -10.422 1 82.12 305 GLY A C 1
ATOM 2418 O O . GLY A 1 305 ? -30.078 -19.344 -11.172 1 82.12 305 GLY A O 1
ATOM 2419 N N . ALA A 1 306 ? -31.391 -17.578 -10.797 1 83 306 ALA A N 1
ATOM 2420 C CA . ALA A 1 306 ? -31.359 -17.016 -12.141 1 83 306 ALA A CA 1
ATOM 2421 C C . ALA A 1 306 ? -29.922 -16.75 -12.594 1 83 306 ALA A C 1
ATOM 2423 O O . ALA A 1 306 ? -29.578 -16.984 -13.75 1 83 306 ALA A O 1
ATOM 2424 N N . TRP A 1 307 ? -29.156 -16.406 -11.719 1 81.12 307 TRP A N 1
ATOM 2425 C CA . TRP A 1 307 ? -27.781 -16.062 -12.055 1 81.12 307 TRP A CA 1
ATOM 2426 C C . TRP A 1 307 ? -27.031 -17.266 -12.602 1 81.12 307 TRP A C 1
ATOM 2428 O O . TRP A 1 307 ? -26.344 -17.172 -13.617 1 81.12 307 TRP A O 1
ATOM 2438 N N . LEU A 1 308 ? -27.156 -18.406 -11.938 1 84.31 308 LEU A N 1
ATOM 2439 C CA . LEU A 1 308 ? -26.469 -19.625 -12.383 1 84.31 308 LEU A CA 1
ATOM 2440 C C . LEU A 1 308 ? -26.984 -20.078 -13.742 1 84.31 308 LEU A C 1
ATOM 2442 O O . LEU A 1 308 ? -26.219 -20.562 -14.57 1 84.31 308 LEU A O 1
ATOM 2446 N N . ILE A 1 309 ? -28.203 -19.812 -13.938 1 84.19 309 ILE A N 1
ATOM 2447 C CA . ILE A 1 309 ? -28.828 -20.234 -15.188 1 84.19 309 ILE A CA 1
ATOM 2448 C C . ILE A 1 309 ? -28.312 -19.375 -16.344 1 84.19 309 ILE A C 1
ATOM 2450 O O . ILE A 1 309 ? -28 -19.891 -17.406 1 84.19 309 ILE A O 1
ATOM 2454 N N . TYR A 1 310 ? -28.141 -18.109 -16.062 1 87.75 310 TYR A N 1
ATOM 2455 C CA . TYR A 1 310 ? -27.844 -17.172 -17.125 1 87.75 310 TYR A CA 1
ATOM 2456 C C . TYR A 1 310 ? -26.344 -17.062 -17.344 1 87.75 310 TYR A C 1
ATOM 2458 O O . TYR A 1 310 ? -25.875 -16.859 -18.484 1 87.75 310 TYR A O 1
ATOM 2466 N N . TYR A 1 311 ? -25.531 -17.281 -16.344 1 88 311 TYR A N 1
ATOM 2467 C CA . TYR A 1 311 ? -24.125 -16.875 -16.453 1 88 311 TYR A CA 1
ATOM 2468 C C . TYR A 1 311 ? -23.203 -18.094 -16.438 1 88 311 TYR A C 1
ATOM 2470 O O . TYR A 1 311 ? -22.031 -18 -16.781 1 88 311 TYR A O 1
ATOM 2478 N N . ARG A 1 312 ? -23.703 -19.234 -16.031 1 91.75 312 ARG A N 1
ATOM 2479 C CA . ARG A 1 312 ? -22.906 -20.453 -16.094 1 91.75 312 ARG A CA 1
ATOM 2480 C C . ARG A 1 312 ? -22.562 -20.828 -17.531 1 91.75 312 ARG A C 1
ATOM 2482 O O . ARG A 1 312 ? -23.453 -20.844 -18.391 1 91.75 312 ARG A O 1
ATOM 2489 N N . PRO A 1 313 ? -21.359 -21.094 -17.766 1 94.94 313 PRO A N 1
ATOM 2490 C CA . PRO A 1 313 ? -21 -21.5 -19.125 1 94.94 313 PRO A CA 1
ATOM 2491 C C . PRO A 1 313 ? -21.719 -22.766 -19.578 1 94.94 313 PRO A C 1
ATOM 2493 O O . PRO A 1 313 ? -21.922 -23.688 -18.781 1 94.94 313 PRO A O 1
ATOM 2496 N N . ASP A 1 314 ? -21.984 -22.906 -20.859 1 93.31 314 ASP A N 1
ATOM 2497 C CA . ASP A 1 314 ? -22.672 -24.047 -21.438 1 93.31 314 ASP A CA 1
ATOM 2498 C C . ASP A 1 314 ? -21.797 -25.297 -21.391 1 93.31 314 ASP A C 1
ATOM 2500 O O . ASP A 1 314 ? -22.312 -26.422 -21.344 1 93.31 314 ASP A O 1
ATOM 2504 N N . SER A 1 315 ? -20.578 -25.047 -21.281 1 94.06 315 SER A N 1
ATOM 2505 C CA . SER A 1 315 ? -19.641 -26.156 -21.344 1 94.06 315 SER A CA 1
ATOM 2506 C C . SER A 1 315 ? -19.562 -26.906 -20.016 1 94.06 315 SER A C 1
ATOM 2508 O O . SER A 1 315 ? -18.938 -27.953 -19.938 1 94.06 315 SER A O 1
ATOM 2510 N N . VAL A 1 316 ? -20.203 -26.406 -19.031 1 96.56 316 VAL A N 1
ATOM 2511 C CA . VAL A 1 316 ? -20.203 -27.062 -17.734 1 96.56 316 VAL A CA 1
ATOM 2512 C C . VAL A 1 316 ? -20.906 -28.406 -17.828 1 96.56 316 VAL A C 1
ATOM 2514 O O . VAL A 1 316 ? -22.016 -28.484 -18.344 1 96.56 316 VAL A O 1
ATOM 2517 N N . THR A 1 317 ? -20.328 -29.438 -17.328 1 96.12 317 THR A N 1
ATOM 2518 C CA . THR A 1 317 ? -20.828 -30.797 -17.469 1 96.12 317 THR A CA 1
ATOM 2519 C C . THR A 1 317 ? -21.859 -31.094 -16.391 1 96.12 317 THR A C 1
ATOM 2521 O O . THR A 1 317 ? -21.953 -30.391 -15.383 1 96.12 317 THR A O 1
ATOM 2524 N N . GLN A 1 318 ? -22.609 -32.156 -16.656 1 95.81 318 GLN A N 1
ATOM 2525 C CA . GLN A 1 318 ? -23.578 -32.594 -15.664 1 95.81 318 GLN A CA 1
ATOM 2526 C C . GLN A 1 318 ? -22.891 -33 -14.367 1 95.81 318 GLN A C 1
ATOM 2528 O O . GLN A 1 318 ? -23.422 -32.781 -13.273 1 95.81 318 GLN A O 1
ATOM 2533 N N . TYR A 1 319 ? -21.797 -33.562 -14.508 1 96.56 319 TYR A N 1
ATOM 2534 C CA . TYR A 1 319 ? -21.047 -33.969 -13.328 1 96.56 319 TYR A CA 1
ATOM 2535 C C . TYR A 1 319 ? -20.75 -32.781 -12.43 1 96.56 319 TYR A C 1
ATOM 2537 O O . TYR A 1 319 ? -21.016 -32.844 -11.227 1 96.56 319 TYR A O 1
ATOM 2545 N N . SER A 1 320 ? -20.219 -31.703 -13.023 1 97.44 320 SER A N 1
ATOM 2546 C CA . SER A 1 320 ? -19.891 -30.5 -12.266 1 97.44 320 SER A CA 1
ATOM 2547 C C . SER A 1 320 ? -21.141 -29.891 -11.648 1 97.44 320 SER A C 1
ATOM 2549 O O . SER A 1 320 ? -21.109 -29.406 -10.523 1 97.44 320 SER A O 1
ATOM 2551 N N . LYS A 1 321 ? -22.234 -29.922 -12.359 1 96.44 321 LYS A N 1
ATOM 2552 C CA . LYS A 1 321 ? -23.516 -29.406 -11.852 1 96.44 321 LYS A CA 1
ATOM 2553 C C . LYS A 1 321 ? -23.984 -30.203 -10.648 1 96.44 321 LYS A C 1
ATOM 2555 O O . LYS A 1 321 ? -24.516 -29.641 -9.688 1 96.44 321 LYS A O 1
ATOM 2560 N N . ASP A 1 322 ? -23.797 -31.5 -10.758 1 97.19 322 ASP A N 1
ATOM 2561 C CA . ASP A 1 322 ? -24.203 -32.344 -9.648 1 97.19 322 ASP A CA 1
ATOM 2562 C C . ASP A 1 322 ? -23.375 -32.062 -8.398 1 97.19 322 ASP A C 1
ATOM 2564 O O . ASP A 1 322 ? -23.922 -31.984 -7.297 1 97.19 322 ASP A O 1
ATOM 2568 N N . ILE A 1 323 ? -22.125 -31.922 -8.602 1 97.56 323 ILE A N 1
ATOM 2569 C CA . ILE A 1 323 ? -21.25 -31.578 -7.488 1 97.56 323 ILE A CA 1
ATOM 2570 C C . ILE A 1 323 ? -21.656 -30.219 -6.914 1 97.56 323 ILE A C 1
ATOM 2572 O O . ILE A 1 323 ? -21.672 -30.031 -5.695 1 97.56 323 ILE A O 1
ATOM 2576 N N . ALA A 1 324 ? -21.938 -29.266 -7.777 1 97.25 324 ALA A N 1
ATOM 2577 C CA . ALA A 1 324 ? -22.328 -27.922 -7.359 1 97.25 324 ALA A CA 1
ATOM 2578 C C . ALA A 1 324 ? -23.594 -27.953 -6.512 1 97.25 324 ALA A C 1
ATOM 2580 O O . ALA A 1 324 ? -23.719 -27.203 -5.539 1 97.25 324 ALA A O 1
ATOM 2581 N N . TRP A 1 325 ? -24.5 -28.797 -6.891 1 96.56 325 TRP A N 1
ATOM 2582 C CA . TRP A 1 325 ? -25.734 -28.922 -6.125 1 96.56 325 TRP A CA 1
ATOM 2583 C C . TRP A 1 325 ? -25.453 -29.516 -4.75 1 96.56 325 TRP A C 1
ATOM 2585 O O . TRP A 1 325 ? -25.969 -29.031 -3.738 1 96.56 325 TRP A O 1
ATOM 2595 N N . LYS A 1 326 ? -24.688 -30.578 -4.77 1 97.38 326 LYS A N 1
ATOM 2596 C CA . LYS A 1 326 ? -24.266 -31.156 -3.494 1 97.38 326 LYS A CA 1
ATOM 2597 C C . LYS A 1 326 ? -23.609 -30.109 -2.607 1 97.38 326 LYS A C 1
ATOM 2599 O O . LYS A 1 326 ? -23.844 -30.062 -1.399 1 97.38 326 LYS A O 1
ATOM 2604 N N . ALA A 1 327 ? -22.766 -29.312 -3.213 1 97.81 327 ALA A N 1
ATOM 2605 C CA . ALA A 1 327 ? -22.094 -28.25 -2.488 1 97.81 327 ALA A CA 1
ATOM 2606 C C . ALA A 1 327 ? -23.094 -27.266 -1.882 1 97.81 327 ALA A C 1
ATOM 2608 O O . ALA A 1 327 ? -22.969 -26.891 -0.712 1 97.81 327 ALA A O 1
ATOM 2609 N N . GLN A 1 328 ? -24.062 -26.828 -2.625 1 96.88 328 GLN A N 1
ATOM 2610 C CA . GLN A 1 328 ? -25.047 -25.875 -2.137 1 96.88 328 GLN A CA 1
ATOM 2611 C C . GLN A 1 328 ? -25.797 -26.438 -0.935 1 96.88 328 GLN A C 1
ATOM 2613 O O . GLN A 1 328 ? -25.984 -25.734 0.071 1 96.88 328 GLN A O 1
ATOM 2618 N N . GLN A 1 329 ? -26.203 -27.688 -1.076 1 97.25 329 GLN A N 1
ATOM 2619 C CA . GLN A 1 329 ? -26.969 -28.312 0.005 1 97.25 329 GLN A CA 1
ATOM 2620 C C . GLN A 1 329 ? -26.125 -28.375 1.283 1 97.25 329 GLN A C 1
ATOM 2622 O O . GLN A 1 329 ? -26.594 -27.984 2.355 1 97.25 329 GLN A O 1
ATOM 2627 N N . ARG A 1 330 ? -24.969 -28.781 1.08 1 97.69 330 ARG A N 1
ATOM 2628 C CA . ARG A 1 330 ? -24.109 -28.969 2.234 1 97.69 330 ARG A CA 1
ATOM 2629 C C . ARG A 1 330 ? -23.672 -27.641 2.826 1 97.69 330 ARG A C 1
ATOM 2631 O O . ARG A 1 330 ? -23.766 -27.422 4.035 1 97.69 330 ARG A O 1
ATOM 2638 N N . LEU A 1 331 ? -23.188 -26.734 2.006 1 98.31 331 LEU A N 1
ATOM 2639 C CA . LEU A 1 331 ? -22.562 -25.5 2.469 1 98.31 331 LEU A CA 1
ATOM 2640 C C . LEU A 1 331 ? -23.594 -24.531 3.023 1 98.31 331 LEU A C 1
ATOM 2642 O O . LEU A 1 331 ? -23.328 -23.812 3.99 1 98.31 331 LEU A O 1
ATOM 2646 N N . CYS A 1 332 ? -24.75 -24.453 2.43 1 97.88 332 CYS A N 1
ATOM 2647 C CA . CYS A 1 332 ? -25.812 -23.641 2.982 1 97.88 332 CYS A CA 1
ATOM 2648 C C . CYS A 1 332 ? -26.234 -24.141 4.359 1 97.88 332 CYS A C 1
ATOM 2650 O O . CYS A 1 332 ? -26.438 -23.344 5.281 1 97.88 332 CYS A O 1
ATOM 2652 N N . SER A 1 333 ? -26.406 -25.438 4.441 1 97.38 333 SER A N 1
ATOM 2653 C CA . SER A 1 333 ? -26.734 -26.047 5.727 1 97.38 333 SER A CA 1
ATOM 2654 C C . SER A 1 333 ? -25.656 -25.781 6.766 1 97.38 333 SER A C 1
ATOM 2656 O O . SER A 1 333 ? -25.953 -25.484 7.922 1 97.38 333 SER A O 1
ATOM 2658 N N . ARG A 1 334 ? -24.469 -25.875 6.305 1 97 334 ARG A N 1
ATOM 2659 C CA . ARG A 1 334 ? -23.328 -25.656 7.188 1 97 334 ARG A CA 1
ATOM 2660 C C . ARG A 1 334 ? -23.344 -24.234 7.73 1 97 334 ARG A C 1
ATOM 2662 O O . ARG A 1 334 ? -23.156 -24.016 8.93 1 97 334 ARG A O 1
ATOM 2669 N N . TYR A 1 335 ? -23.531 -23.266 6.879 1 97.62 335 TYR A N 1
ATOM 2670 C CA . TYR A 1 335 ? -23.578 -21.875 7.301 1 97.62 335 TYR A CA 1
ATOM 2671 C C . TYR A 1 335 ? -24.672 -21.656 8.336 1 97.62 335 TYR A C 1
ATOM 2673 O O . TYR A 1 335 ? -24.422 -21.062 9.391 1 97.62 335 TYR A O 1
ATOM 2681 N N . ARG A 1 336 ? -25.797 -22.156 8.078 1 97.06 336 ARG A N 1
ATOM 2682 C CA . ARG A 1 336 ? -26.938 -22 8.977 1 97.06 336 ARG A CA 1
ATOM 2683 C C . ARG A 1 336 ? -26.672 -22.656 10.328 1 97.06 336 ARG A C 1
ATOM 2685 O O . ARG A 1 336 ? -26.984 -22.094 11.375 1 97.06 336 ARG A O 1
ATOM 2692 N N . SER A 1 337 ? -26.141 -23.797 10.25 1 97.19 337 SER A N 1
ATOM 2693 C CA . SER A 1 337 ? -25.844 -24.531 11.477 1 97.19 337 SER A CA 1
ATOM 2694 C C . SER A 1 337 ? -24.859 -23.766 12.352 1 97.19 337 SER A C 1
ATOM 2696 O O . SER A 1 337 ? -25.062 -23.641 13.562 1 97.19 337 SER A O 1
ATOM 2698 N N . LEU A 1 338 ? -23.844 -23.219 11.734 1 96.69 338 LEU A N 1
ATOM 2699 C CA . LEU A 1 338 ? -22.812 -22.5 12.477 1 96.69 338 LEU A CA 1
ATOM 2700 C C . LEU A 1 338 ? -23.359 -21.203 13.062 1 96.69 338 LEU A C 1
ATOM 2702 O O . LEU A 1 338 ? -23.078 -20.875 14.219 1 96.69 338 LEU A O 1
ATOM 2706 N N . THR A 1 339 ? -24.094 -20.531 12.297 1 96.44 339 THR A N 1
ATOM 2707 C CA . THR A 1 339 ? -24.672 -19.281 12.789 1 96.44 339 THR A CA 1
ATOM 2708 C C . THR A 1 339 ? -25.703 -19.562 13.883 1 96.44 339 THR A C 1
ATOM 2710 O O . THR A 1 339 ? -25.812 -18.797 14.844 1 96.44 339 THR A O 1
ATOM 2713 N N . ALA A 1 340 ? -26.438 -20.594 13.75 1 96.44 340 ALA A N 1
ATOM 2714 C CA . ALA A 1 340 ? -27.406 -21 14.766 1 96.44 340 ALA A CA 1
ATOM 2715 C C . ALA A 1 340 ? -26.719 -21.328 16.094 1 96.44 340 ALA A C 1
ATOM 2717 O O . ALA A 1 340 ? -27.297 -21.125 17.156 1 96.44 340 ALA A O 1
ATOM 2718 N N . LYS A 1 341 ? -25.578 -21.812 15.992 1 96.5 341 LYS A N 1
ATOM 2719 C CA . LYS A 1 341 ? -24.797 -22.141 17.172 1 96.5 341 LYS A CA 1
ATOM 2720 C C . LYS A 1 341 ? -24.156 -20.891 17.781 1 96.5 341 LYS A C 1
ATOM 2722 O O . LYS A 1 341 ? -23.375 -20.984 18.719 1 96.5 341 LYS A O 1
ATOM 2727 N N . GLY A 1 342 ? -24.375 -19.781 17.109 1 94 342 GLY A N 1
ATOM 2728 C CA . GLY A 1 342 ? -23.922 -18.516 17.688 1 94 342 GLY A CA 1
ATOM 2729 C C . GLY A 1 342 ? -22.625 -18.016 17.094 1 94 342 GLY A C 1
ATOM 2730 O O . GLY A 1 342 ? -22.078 -17.016 17.547 1 94 342 GLY A O 1
ATOM 2731 N N . LYS A 1 343 ? -22.109 -18.734 16.141 1 93 343 LYS A N 1
ATOM 2732 C CA . LYS A 1 343 ? -20.859 -18.281 15.516 1 93 343 LYS A CA 1
ATOM 2733 C C . LYS A 1 343 ? -21.078 -16.984 14.727 1 93 343 LYS A C 1
ATOM 2735 O O . LYS A 1 343 ? -22.109 -16.812 14.078 1 93 343 LYS A O 1
ATOM 2740 N N . LYS A 1 344 ? -20.031 -16.125 14.781 1 93.88 344 LYS A N 1
ATOM 2741 C CA . LYS A 1 344 ? -20.062 -14.914 13.961 1 93.88 344 LYS A CA 1
ATOM 2742 C C . LYS A 1 344 ? -20.125 -15.258 12.477 1 93.88 344 LYS A C 1
ATOM 2744 O O . LYS A 1 344 ? -19.547 -16.25 12.039 1 93.88 344 LYS A O 1
ATOM 2749 N N . SER A 1 345 ? -20.797 -14.445 11.703 1 94.88 345 SER A N 1
ATOM 2750 C CA . SER A 1 345 ? -20.984 -14.672 10.273 1 94.88 345 SER A CA 1
ATOM 2751 C C . SER A 1 345 ? -19.656 -14.828 9.547 1 94.88 345 SER A C 1
ATOM 2753 O O . SER A 1 345 ? -19.516 -15.68 8.664 1 94.88 345 SER A O 1
ATOM 2755 N N . GLN A 1 346 ? -18.625 -14.047 9.977 1 93.88 346 GLN A N 1
ATOM 2756 C CA . GLN A 1 346 ? -17.312 -14.078 9.32 1 93.88 346 GLN A CA 1
ATOM 2757 C C . GLN A 1 346 ? -16.625 -15.422 9.523 1 93.88 346 GLN A C 1
ATOM 2759 O O . GLN A 1 346 ? -15.938 -15.914 8.633 1 93.88 346 GLN A O 1
ATOM 2764 N N . VAL A 1 347 ? -16.828 -15.953 10.656 1 94.44 347 VAL A N 1
ATOM 2765 C CA . VAL A 1 347 ? -16.234 -17.25 10.969 1 94.44 347 VAL A CA 1
ATOM 2766 C C . VAL A 1 347 ? -16.953 -18.344 10.172 1 94.44 347 VAL A C 1
ATOM 2768 O O . VAL A 1 347 ? -16.297 -19.219 9.594 1 94.44 347 VAL A O 1
ATOM 2771 N N . ALA A 1 348 ? -18.266 -18.281 10.156 1 96.69 348 ALA A N 1
ATOM 2772 C CA . ALA A 1 348 ? -19.062 -19.25 9.414 1 96.69 348 ALA A CA 1
ATOM 2773 C C . ALA A 1 348 ? -18.719 -19.234 7.93 1 96.69 348 ALA A C 1
ATOM 2775 O O . ALA A 1 348 ? -18.562 -20.281 7.309 1 96.69 348 ALA A O 1
ATOM 2776 N N . ILE A 1 349 ? -18.516 -18.078 7.434 1 97.69 349 ILE A N 1
ATOM 2777 C CA . ILE A 1 349 ? -18.219 -17.922 6.012 1 97.69 349 ILE A CA 1
ATOM 2778 C C . ILE A 1 349 ? -16.844 -18.5 5.711 1 97.69 349 ILE A C 1
ATOM 2780 O O . ILE A 1 349 ? -16.625 -19.109 4.664 1 97.69 349 ILE A O 1
ATOM 2784 N N . THR A 1 350 ? -15.914 -18.297 6.582 1 96.88 350 THR A N 1
ATOM 2785 C CA . THR A 1 350 ? -14.578 -18.844 6.402 1 96.88 350 THR A CA 1
ATOM 2786 C C . THR A 1 350 ? -14.625 -20.375 6.367 1 96.88 350 THR A C 1
ATOM 2788 O O . THR A 1 350 ? -13.945 -21 5.551 1 96.88 350 THR A O 1
ATOM 2791 N N . ALA A 1 351 ? -15.414 -20.938 7.203 1 96.75 351 ALA A N 1
ATOM 2792 C CA . ALA A 1 351 ? -15.594 -22.391 7.207 1 96.75 351 ALA A CA 1
ATOM 2793 C C . ALA A 1 351 ? -16.203 -22.875 5.895 1 96.75 351 ALA A C 1
ATOM 2795 O O . ALA A 1 351 ? -15.812 -23.906 5.359 1 96.75 351 ALA A O 1
ATOM 2796 N N . VAL A 1 352 ? -17.156 -22.125 5.426 1 98 352 VAL A N 1
ATOM 2797 C CA . VAL A 1 352 ? -17.797 -22.453 4.156 1 98 352 VAL A CA 1
ATOM 2798 C C . VAL A 1 352 ? -16.781 -22.359 3.021 1 98 352 VAL A C 1
ATOM 2800 O O . VAL A 1 352 ? -16.734 -23.234 2.148 1 98 352 VAL A O 1
ATOM 2803 N N . ALA A 1 353 ? -15.938 -21.297 3.064 1 98.19 353 ALA A N 1
ATOM 2804 C CA . ALA A 1 353 ? -14.906 -21.125 2.045 1 98.19 353 ALA A CA 1
ATOM 2805 C C . ALA A 1 353 ? -13.961 -22.312 2.012 1 98.19 353 ALA A C 1
ATOM 2807 O O . ALA A 1 353 ? -13.57 -22.781 0.936 1 98.19 353 ALA A O 1
ATOM 2808 N N . ARG A 1 354 ? -13.648 -22.781 3.129 1 97.5 354 ARG A N 1
ATOM 2809 C CA . ARG A 1 354 ? -12.773 -23.953 3.238 1 97.5 354 ARG A CA 1
ATOM 2810 C C . ARG A 1 354 ? -13.398 -25.172 2.572 1 97.5 354 ARG A C 1
ATOM 2812 O O . ARG A 1 354 ? -12.766 -25.812 1.734 1 97.5 354 ARG A O 1
ATOM 2819 N N . GLU A 1 355 ? -14.617 -25.5 2.893 1 97.56 355 GLU A N 1
ATOM 2820 C CA . GLU A 1 355 ? -15.281 -26.672 2.334 1 97.56 355 GLU A CA 1
ATOM 2821 C C . GLU A 1 355 ? -15.562 -26.484 0.845 1 97.56 355 GLU A C 1
ATOM 2823 O O . GLU A 1 355 ? -15.539 -27.453 0.082 1 97.56 355 GLU A O 1
ATOM 2828 N N . LEU A 1 356 ? -15.883 -25.219 0.492 1 98.38 356 LEU A N 1
ATOM 2829 C CA . LEU A 1 356 ? -16.062 -24.906 -0.921 1 98.38 356 LEU A CA 1
ATOM 2830 C C . LEU A 1 356 ? -14.844 -25.312 -1.73 1 98.38 356 LEU A C 1
ATOM 2832 O O . LEU A 1 356 ? -14.969 -25.859 -2.832 1 98.38 356 LEU A O 1
ATOM 2836 N N . THR A 1 357 ? -13.648 -25.172 -1.153 1 97.81 357 THR A N 1
ATOM 2837 C CA . THR A 1 357 ? -12.391 -25.531 -1.802 1 97.81 357 THR A CA 1
ATOM 2838 C C . THR A 1 357 ? -12.328 -27.031 -2.074 1 97.81 357 THR A C 1
ATOM 2840 O O . THR A 1 357 ? -11.781 -27.453 -3.094 1 97.81 357 THR A O 1
ATOM 2843 N N . GLY A 1 358 ? -12.875 -27.766 -1.192 1 97.94 358 GLY A N 1
ATOM 2844 C CA . GLY A 1 358 ? -12.93 -29.203 -1.416 1 97.94 358 GLY A CA 1
ATOM 2845 C C . GLY A 1 358 ? -13.758 -29.578 -2.629 1 97.94 358 GLY A C 1
ATOM 2846 O O . GLY A 1 358 ? -13.359 -30.438 -3.414 1 97.94 358 GLY A O 1
ATOM 2847 N N . PHE A 1 359 ? -14.867 -28.969 -2.762 1 98.25 359 PHE A N 1
ATOM 2848 C CA . PHE A 1 359 ? -15.719 -29.219 -3.916 1 98.25 359 PHE A CA 1
ATOM 2849 C C . PHE A 1 359 ? -15.039 -28.766 -5.203 1 98.25 359 PHE A C 1
ATOM 2851 O O . PHE A 1 359 ? -15.18 -29.422 -6.242 1 98.25 359 PHE A O 1
ATOM 2858 N N . MET A 1 360 ? -14.312 -27.672 -5.141 1 98.31 360 MET A N 1
ATOM 2859 C CA . MET A 1 360 ? -13.539 -27.219 -6.293 1 98.31 360 MET A CA 1
ATOM 2860 C C . MET A 1 360 ? -12.508 -28.266 -6.703 1 98.31 360 MET A C 1
ATOM 2862 O O . MET A 1 360 ? -12.312 -28.516 -7.895 1 98.31 360 MET A O 1
ATOM 2866 N N . TRP A 1 361 ? -11.898 -28.828 -5.711 1 98.19 361 TRP A N 1
ATOM 2867 C CA . TRP A 1 361 ? -10.906 -29.859 -5.957 1 98.19 361 TRP A CA 1
ATOM 2868 C C . TRP A 1 361 ? -11.523 -31.047 -6.695 1 98.19 361 TRP A C 1
ATOM 2870 O O . TRP A 1 361 ? -10.953 -31.547 -7.664 1 98.19 361 TRP A O 1
ATOM 2880 N N . ASP A 1 362 ? -12.68 -31.422 -6.285 1 97.56 362 ASP A N 1
ATOM 2881 C CA . ASP A 1 362 ? -13.383 -32.531 -6.906 1 97.56 362 ASP A CA 1
ATOM 2882 C C . ASP A 1 362 ? -13.695 -32.25 -8.375 1 97.56 362 ASP A C 1
ATOM 2884 O O . ASP A 1 362 ? -13.453 -33.094 -9.242 1 97.56 362 ASP A O 1
ATOM 2888 N N . ILE A 1 363 ? -14.18 -31.094 -8.602 1 97.81 363 ILE A N 1
ATOM 2889 C CA . ILE A 1 363 ? -14.516 -30.688 -9.961 1 97.81 363 ILE A CA 1
ATOM 2890 C C . ILE A 1 363 ? -13.25 -30.625 -10.805 1 97.81 363 ILE A C 1
ATOM 2892 O O . ILE A 1 363 ? -13.234 -31.078 -11.953 1 97.81 363 ILE A O 1
ATOM 2896 N N . ALA A 1 364 ? -12.195 -30.109 -10.25 1 97.44 364 ALA A N 1
ATOM 2897 C CA . ALA A 1 364 ? -10.938 -29.922 -10.977 1 97.44 364 ALA A CA 1
ATOM 2898 C C . ALA A 1 364 ? -10.344 -31.281 -11.367 1 97.44 364 ALA A C 1
ATOM 2900 O O . ALA A 1 364 ? -9.836 -31.438 -12.484 1 97.44 364 ALA A O 1
ATOM 2901 N N . LEU A 1 365 ? -10.398 -32.25 -10.477 1 95.81 365 LEU A N 1
ATOM 2902 C CA . LEU A 1 365 ? -9.859 -33.562 -10.773 1 95.81 365 LEU A CA 1
ATOM 2903 C C . LEU A 1 365 ? -10.617 -34.219 -11.93 1 95.81 365 LEU A C 1
ATOM 2905 O O . LEU A 1 365 ? -10.008 -34.812 -12.812 1 95.81 365 LEU A O 1
ATOM 2909 N N . ALA A 1 366 ? -11.906 -34.062 -11.891 1 94.44 366 ALA A N 1
ATOM 2910 C CA . ALA A 1 366 ? -12.727 -34.594 -12.953 1 94.44 366 ALA A CA 1
ATOM 2911 C C . ALA A 1 366 ? -12.445 -33.906 -14.289 1 94.44 366 ALA A C 1
ATOM 2913 O O . ALA A 1 366 ? -12.352 -34.594 -15.328 1 94.44 366 ALA A O 1
ATOM 2914 N N . ALA A 1 367 ? -12.312 -32.625 -14.234 1 92.5 367 ALA A N 1
ATOM 2915 C CA . ALA A 1 367 ? -12.062 -31.844 -15.445 1 92.5 367 ALA A CA 1
ATOM 2916 C C . ALA A 1 367 ? -10.703 -32.188 -16.047 1 92.5 367 ALA A C 1
ATOM 2918 O O . ALA A 1 367 ? -10.547 -32.188 -17.281 1 92.5 367 ALA A O 1
ATOM 2919 N N . GLN A 1 368 ? -9.727 -32.438 -15.266 1 89 368 GLN A N 1
ATOM 2920 C CA . GLN A 1 368 ? -8.367 -32.656 -15.734 1 89 368 GLN A CA 1
ATOM 2921 C C . GLN A 1 368 ? -8.188 -34.125 -16.172 1 89 368 GLN A C 1
ATOM 2923 O O . GLN A 1 368 ? -7.32 -34.438 -16.984 1 89 368 GLN A O 1
ATOM 2928 N N . SER A 1 369 ? -8.961 -35.031 -15.617 1 82.12 369 SER A N 1
ATOM 2929 C CA . SER A 1 369 ? -8.938 -36.406 -16.062 1 82.12 369 SER A CA 1
ATOM 2930 C C . SER A 1 369 ? -9.578 -36.562 -17.438 1 82.12 369 SER A C 1
ATOM 2932 O O . SER A 1 369 ? -9.109 -37.375 -18.266 1 82.12 369 SER A O 1
ATOM 2934 N N . SER A 1 370 ? -10.664 -35.875 -17.672 1 72.25 370 SER A N 1
ATOM 2935 C CA . SER A 1 370 ? -11.352 -35.938 -18.953 1 72.25 370 SER A CA 1
ATOM 2936 C C . SER A 1 370 ? -10.461 -35.406 -20.078 1 72.25 370 SER A C 1
ATOM 2938 O O . SER A 1 370 ? -10.492 -35.906 -21.203 1 72.25 370 SER A O 1
ATOM 2940 N N . PHE A 1 371 ? -9.641 -34.469 -19.766 1 66.19 371 PHE A N 1
ATOM 2941 C CA . PHE A 1 371 ? -8.742 -33.875 -20.75 1 66.19 371 PHE A CA 1
ATOM 2942 C C . PHE A 1 371 ? -7.617 -34.844 -21.109 1 66.19 371 PHE A C 1
ATOM 2944 O O . PHE A 1 371 ? -7.238 -34.938 -22.281 1 66.19 371 PHE A O 1
ATOM 2951 N N . SER A 1 372 ? -7.059 -35.469 -20.109 1 62.66 372 SER A N 1
ATOM 2952 C CA . SER A 1 372 ? -5.996 -36.438 -20.375 1 62.66 372 SER A CA 1
ATOM 2953 C C . SER A 1 372 ? -6.5 -37.594 -21.234 1 62.66 372 SER A C 1
ATOM 2955 O O . SER A 1 372 ? -5.766 -38.125 -22.078 1 62.66 372 SER A O 1
ATOM 2957 N N . GLN A 1 373 ? -7.734 -38 -21.062 1 54.75 373 GLN A N 1
ATOM 2958 C CA . GLN A 1 373 ? -8.312 -39.094 -21.859 1 54.75 373 GLN A CA 1
ATOM 2959 C C . GLN A 1 373 ? -8.547 -38.656 -23.297 1 54.75 373 GLN A C 1
ATOM 2961 O O . GLN A 1 373 ? -8.359 -39.438 -24.234 1 54.75 373 GLN A O 1
ATOM 2966 N N . GLN A 1 374 ? -8.859 -37.375 -23.438 1 53.41 374 GLN A N 1
ATOM 2967 C CA . GLN A 1 374 ? -9.086 -36.875 -24.797 1 53.41 374 GLN A CA 1
ATOM 2968 C C . GLN A 1 374 ? -7.766 -36.719 -25.547 1 53.41 374 GLN A C 1
ATOM 2970 O O . GLN A 1 374 ? -7.715 -36.906 -26.766 1 53.41 374 GLN A O 1
ATOM 2975 N N . LYS A 1 375 ? -6.621 -36.438 -24.922 1 55.19 375 LYS A N 1
ATOM 2976 C CA . LYS A 1 375 ? -5.316 -36.344 -25.562 1 55.19 375 LYS A CA 1
ATOM 2977 C C . LYS A 1 375 ? -4.766 -37.719 -25.922 1 55.19 375 LYS A C 1
ATOM 2979 O O . LYS A 1 375 ? -3.947 -37.875 -26.828 1 55.19 375 LYS A O 1
ATOM 2984 N N . GLN A 1 376 ? -5.102 -38.719 -25.125 1 49.84 376 GLN A N 1
ATOM 2985 C CA . GLN A 1 376 ? -4.641 -40.062 -25.422 1 49.84 376 GLN A CA 1
ATOM 2986 C C . GLN A 1 376 ? -5.453 -40.688 -26.562 1 49.84 376 GLN A C 1
ATOM 2988 O O . GLN A 1 376 ? -4.953 -41.531 -27.297 1 49.84 376 GLN A O 1
ATOM 2993 N N . ASN A 1 377 ? -6.582 -40.281 -26.797 1 43 377 ASN A N 1
ATOM 2994 C CA . ASN A 1 377 ? -7.34 -40.812 -27.922 1 43 377 ASN A CA 1
ATOM 2995 C C . ASN A 1 377 ? -7.105 -39.969 -29.188 1 43 377 ASN A C 1
ATOM 2997 O O . ASN A 1 377 ? -7.148 -38.75 -29.156 1 43 377 ASN A O 1
ATOM 3001 N N . MET B 1 1 ? -3.385 37.531 32.406 1 34.22 1 MET B N 1
ATOM 3002 C CA . MET B 1 1 ? -4.164 36.75 31.469 1 34.22 1 MET B CA 1
ATOM 3003 C C . MET B 1 1 ? -5.438 36.219 32.125 1 34.22 1 MET B C 1
ATOM 3005 O O . MET B 1 1 ? -5.379 35.531 33.125 1 34.22 1 MET B O 1
ATOM 3009 N N . HIS B 1 2 ? -6.457 36.969 32.188 1 41.91 2 HIS B N 1
ATOM 3010 C CA . HIS B 1 2 ? -7.66 36.625 32.938 1 41.91 2 HIS B CA 1
ATOM 3011 C C . HIS B 1 2 ? -8.039 35.156 32.75 1 41.91 2 HIS B C 1
ATOM 3013 O O . HIS B 1 2 ? -8.133 34.656 31.641 1 41.91 2 HIS B O 1
ATOM 3019 N N . SER B 1 3 ? -7.605 34.312 33.656 1 50 3 SER B N 1
ATOM 3020 C CA . SER B 1 3 ? -7.961 32.906 33.688 1 50 3 SER B CA 1
ATOM 3021 C C . SER B 1 3 ? -9.422 32.688 33.312 1 50 3 SER B C 1
ATOM 3023 O O . SER B 1 3 ? -10.328 33.188 34 1 50 3 SER B O 1
ATOM 3025 N N . GLU B 1 4 ? -9.734 32.875 32.062 1 64.88 4 GLU B N 1
ATOM 3026 C CA . GLU B 1 4 ? -11.125 32.719 31.656 1 64.88 4 GLU B CA 1
ATOM 3027 C C . GLU B 1 4 ? -11.789 31.531 32.344 1 64.88 4 GLU B C 1
ATOM 3029 O O . GLU B 1 4 ? -11.219 30.453 32.406 1 64.88 4 GLU B O 1
ATOM 3034 N N . ASN B 1 5 ? -12.648 31.766 33.344 1 83.94 5 ASN B N 1
ATOM 3035 C CA . ASN B 1 5 ? -13.367 30.844 34.219 1 83.94 5 ASN B CA 1
ATOM 3036 C C . ASN B 1 5 ? -14.203 29.859 33.406 1 83.94 5 ASN B C 1
ATOM 3038 O O . ASN B 1 5 ? -15.266 30.219 32.875 1 83.94 5 ASN B O 1
ATOM 3042 N N . ILE B 1 6 ? -13.664 28.703 33.062 1 92.56 6 ILE B N 1
ATOM 3043 C CA . ILE B 1 6 ? -14.383 27.641 32.344 1 92.56 6 ILE B CA 1
ATOM 3044 C C . ILE B 1 6 ? -15.375 26.984 33.312 1 92.56 6 ILE B C 1
ATOM 3046 O O . ILE B 1 6 ? -15.008 26.578 34.406 1 92.56 6 ILE B O 1
ATOM 3050 N N . ALA B 1 7 ? -16.609 26.969 32.875 1 95.31 7 ALA B N 1
ATOM 3051 C CA . ALA B 1 7 ? -17.688 26.469 33.719 1 95.31 7 ALA B CA 1
ATOM 3052 C C . ALA B 1 7 ? -17.938 24.984 33.5 1 95.31 7 ALA B C 1
ATOM 3054 O O . ALA B 1 7 ? -18.531 24.312 34.344 1 95.31 7 ALA B O 1
ATOM 3055 N N . ALA B 1 8 ? -17.547 24.547 32.375 1 97.06 8 ALA B N 1
ATOM 3056 C CA . ALA B 1 8 ? -17.734 23.141 32.031 1 97.06 8 ALA B CA 1
ATOM 3057 C C . ALA B 1 8 ? -16.734 22.688 30.984 1 97.06 8 ALA B C 1
ATOM 3059 O O . ALA B 1 8 ? -16.422 23.422 30.047 1 97.06 8 ALA B O 1
ATOM 3060 N N . TYR B 1 9 ? -16.25 21.469 31.156 1 98.06 9 TYR B N 1
ATOM 3061 C CA . TYR B 1 9 ? -15.359 20.828 30.203 1 98.06 9 TYR B CA 1
ATOM 3062 C C . TYR B 1 9 ? -16.078 19.719 29.438 1 98.06 9 TYR B C 1
ATOM 3064 O O . TYR B 1 9 ? -16.672 18.828 30.031 1 98.06 9 TYR B O 1
ATOM 3072 N N . VAL B 1 10 ? -16.016 19.812 28.156 1 98.38 10 VAL B N 1
ATOM 3073 C CA . VAL B 1 10 ? -16.781 18.891 27.328 1 98.38 10 VAL B CA 1
ATOM 3074 C C . VAL B 1 10 ? -15.844 18 26.516 1 98.38 10 VAL B C 1
ATOM 3076 O O . VAL B 1 10 ? -15.008 18.5 25.766 1 98.38 10 VAL B O 1
ATOM 3079 N N . GLY B 1 11 ? -15.93 16.688 26.734 1 98.31 11 GLY B N 1
ATOM 3080 C CA . GLY B 1 11 ? -15.211 15.695 25.953 1 98.31 11 GLY B CA 1
ATOM 3081 C C . GLY B 1 11 ? -16.062 15.102 24.844 1 98.31 11 GLY B C 1
ATOM 3082 O O . GLY B 1 11 ? -17.172 14.641 25.078 1 98.31 11 GLY B O 1
ATOM 3083 N N . LEU B 1 12 ? -15.492 15.109 23.625 1 98.12 12 LEU B N 1
ATOM 3084 C CA . LEU B 1 12 ? -16.219 14.625 22.453 1 98.12 12 LEU B CA 1
ATOM 3085 C C . LEU B 1 12 ? -15.484 13.469 21.797 1 98.12 12 LEU B C 1
ATOM 3087 O O . LEU B 1 12 ? -14.305 13.586 21.453 1 98.12 12 LEU B O 1
ATOM 3091 N N . ASP B 1 13 ? -16.125 12.359 21.625 1 96.75 13 ASP B N 1
ATOM 3092 C CA . ASP B 1 13 ? -15.648 11.289 20.75 1 96.75 13 ASP B CA 1
ATOM 3093 C C . ASP B 1 13 ? -16.344 11.344 19.391 1 96.75 13 ASP B C 1
ATOM 3095 O O . ASP B 1 13 ? -17.531 11.016 19.281 1 96.75 13 ASP B O 1
ATOM 3099 N N . VAL B 1 14 ? -15.578 11.703 18.406 1 96 14 VAL B N 1
ATOM 3100 C CA . VAL B 1 14 ? -16.141 12.094 17.125 1 96 14 VAL B CA 1
ATOM 3101 C C . VAL B 1 14 ? -16.078 10.922 16.141 1 96 14 VAL B C 1
ATOM 3103 O O . VAL B 1 14 ? -15 10.391 15.883 1 96 14 VAL B O 1
ATOM 3106 N N . HIS B 1 15 ? -17.234 10.5 15.641 1 92.38 15 HIS B N 1
ATOM 3107 C CA . HIS B 1 15 ? -17.359 9.516 14.57 1 92.38 15 HIS B CA 1
ATOM 3108 C C . HIS B 1 15 ? -18.062 10.117 13.352 1 92.38 15 HIS B C 1
ATOM 3110 O O . HIS B 1 15 ? -18.672 11.18 13.453 1 92.38 15 HIS B O 1
ATOM 3116 N N . LYS B 1 16 ? -17.984 9.367 12.312 1 90.94 16 LYS B N 1
ATOM 3117 C CA . LYS B 1 16 ? -18.562 9.828 11.055 1 90.94 16 LYS B CA 1
ATOM 3118 C C . LYS B 1 16 ? -20.047 10.141 11.227 1 90.94 16 LYS B C 1
ATOM 3120 O O . LYS B 1 16 ? -20.531 11.156 10.719 1 90.94 16 LYS B O 1
ATOM 3125 N N . GLU B 1 17 ? -20.734 9.344 12.031 1 91.88 17 GLU B N 1
ATOM 3126 C CA . GLU B 1 17 ? -22.188 9.477 12.094 1 91.88 17 GLU B CA 1
ATOM 3127 C C . GLU B 1 17 ? -22.625 10.031 13.445 1 91.88 17 GLU B C 1
ATOM 3129 O O . GLU B 1 17 ? -23.703 10.625 13.555 1 91.88 17 GLU B O 1
ATOM 3134 N N . THR B 1 18 ? -21.766 9.773 14.414 1 94.38 18 THR B N 1
ATOM 3135 C CA . THR B 1 18 ? -22.234 10.102 15.758 1 94.38 18 THR B CA 1
ATOM 3136 C C . THR B 1 18 ? -21.156 10.852 16.531 1 94.38 18 THR B C 1
ATOM 3138 O O . THR B 1 18 ? -19.984 10.797 16.188 1 94.38 18 THR B O 1
ATOM 3141 N N . LEU B 1 19 ? -21.609 11.531 17.516 1 96.56 19 LEU B N 1
ATOM 3142 C CA . LEU B 1 19 ? -20.781 12.281 18.453 1 96.56 19 LEU B CA 1
ATOM 3143 C C . LEU B 1 19 ? -21.141 11.93 19.891 1 96.56 19 LEU B C 1
ATOM 3145 O O . LEU B 1 19 ? -22.25 12.234 20.359 1 96.56 19 LEU B O 1
ATOM 3149 N N . ALA B 1 20 ? -20.25 11.258 20.562 1 97.81 20 ALA B N 1
ATOM 3150 C CA . ALA B 1 20 ? -20.438 10.992 21.984 1 97.81 20 ALA B CA 1
ATOM 3151 C C . ALA B 1 20 ? -19.969 12.172 22.828 1 97.81 20 ALA B C 1
ATOM 3153 O O . ALA B 1 20 ? -18.891 12.727 22.578 1 97.81 20 ALA B O 1
ATOM 3154 N N . VAL B 1 21 ? -20.781 12.562 23.844 1 98.31 21 VAL B N 1
ATOM 3155 C CA . VAL B 1 21 ? -20.531 13.797 24.578 1 98.31 21 VAL B CA 1
ATOM 3156 C C . VAL B 1 21 ? -20.469 13.492 26.078 1 98.31 21 VAL B C 1
ATOM 3158 O O . VAL B 1 21 ? -21.344 12.789 26.609 1 98.31 21 VAL B O 1
ATOM 3161 N N . ALA B 1 22 ? -19.453 13.984 26.672 1 98.19 22 ALA B N 1
ATOM 3162 C CA . ALA B 1 22 ? -19.328 13.938 28.125 1 98.19 22 ALA B CA 1
ATOM 3163 C C . ALA B 1 22 ? -19.016 15.32 28.703 1 98.19 22 ALA B C 1
ATOM 3165 O O . ALA B 1 22 ? -18.422 16.156 28.016 1 98.19 22 ALA B O 1
ATOM 3166 N N . ILE B 1 23 ? -19.406 15.578 29.938 1 98.12 23 ILE B N 1
ATOM 3167 C CA . ILE B 1 23 ? -19.234 16.891 30.562 1 98.12 23 ILE B CA 1
ATOM 3168 C C . ILE B 1 23 ? -18.594 16.719 31.938 1 98.12 23 ILE B C 1
ATOM 3170 O O . ILE B 1 23 ? -19.016 15.883 32.75 1 98.12 23 ILE B O 1
ATOM 3174 N N . ALA B 1 24 ? -17.609 17.484 32.188 1 97.81 24 ALA B N 1
ATOM 3175 C CA . ALA B 1 24 ? -16.953 17.516 33.469 1 97.81 24 ALA B CA 1
ATOM 3176 C C . ALA B 1 24 ? -17.141 18.891 34.156 1 97.81 24 ALA B C 1
ATOM 3178 O O . ALA B 1 24 ? -16.922 19.922 33.531 1 97.81 24 ALA B O 1
ATOM 3179 N N . ALA B 1 25 ? -17.5 18.812 35.375 1 96.31 25 ALA B N 1
ATOM 3180 C CA . ALA B 1 25 ? -17.609 20.047 36.156 1 96.31 25 ALA B CA 1
ATOM 3181 C C . ALA B 1 25 ? -16.234 20.672 36.375 1 96.31 25 ALA B C 1
ATOM 3183 O O . ALA B 1 25 ? -15.211 19.984 36.344 1 96.31 25 ALA B O 1
ATOM 3184 N N . PRO B 1 26 ? -16.234 21.953 36.562 1 94.5 26 PRO B N 1
ATOM 3185 C CA . PRO B 1 26 ? -14.961 22.656 36.625 1 94.5 26 PRO B CA 1
ATOM 3186 C C . PRO B 1 26 ? -14.164 22.344 37.875 1 94.5 26 PRO B C 1
ATOM 3188 O O . PRO B 1 26 ? -12.938 22.5 37.906 1 94.5 26 PRO B O 1
ATOM 3191 N N . GLU B 1 27 ? -14.914 21.906 38.969 1 92 27 GLU B N 1
ATOM 3192 C CA . GLU B 1 27 ? -14.234 21.656 40.219 1 92 27 GLU B CA 1
ATOM 3193 C C . GLU B 1 27 ? -13.344 20.422 40.125 1 92 27 GLU B C 1
ATOM 3195 O O . GLU B 1 27 ? -13.695 19.438 39.469 1 92 27 GLU B O 1
ATOM 3200 N N . ARG B 1 28 ? -12.242 20.562 40.844 1 87.38 28 ARG B N 1
ATOM 3201 C CA . ARG B 1 28 ? -11.367 19.406 40.969 1 87.38 28 ARG B CA 1
ATOM 3202 C C . ARG B 1 28 ? -12.117 18.203 41.531 1 87.38 28 ARG B C 1
ATOM 3204 O O . ARG B 1 28 ? -12.844 18.328 42.531 1 87.38 28 ARG B O 1
ATOM 3211 N N . LEU B 1 29 ? -12.086 17.141 40.875 1 87.12 29 LEU B N 1
ATOM 3212 C CA . LEU B 1 29 ? -12.758 15.898 41.25 1 87.12 29 LEU B CA 1
ATOM 3213 C C . LEU B 1 29 ? -14.273 16.031 41.094 1 87.12 29 LEU B C 1
ATOM 3215 O O . LEU B 1 29 ? -15.031 15.312 41.75 1 87.12 29 LEU B O 1
ATOM 3219 N N . GLY B 1 30 ? -14.586 17.062 40.469 1 89.19 30 GLY B N 1
ATOM 3220 C CA . GLY B 1 30 ? -16 17.234 40.219 1 89.19 30 GLY B CA 1
ATOM 3221 C C . GLY B 1 30 ? -16.594 16.109 39.375 1 89.19 30 GLY B C 1
ATOM 3222 O O . GLY B 1 30 ? -15.867 15.266 38.844 1 89.19 30 GLY B O 1
ATOM 3223 N N . GLU B 1 31 ? -17.828 16.188 39.219 1 93.69 31 GLU B N 1
ATOM 3224 C CA . GLU B 1 31 ? -18.562 15.148 38.5 1 93.69 31 GLU B CA 1
ATOM 3225 C C . GLU B 1 31 ? -18.219 15.164 37.031 1 93.69 31 GLU B C 1
ATOM 3227 O O . GLU B 1 31 ? -18.078 16.234 36.406 1 93.69 31 GLU B O 1
ATOM 3232 N N . VAL B 1 32 ? -17.969 14.008 36.5 1 95.88 32 VAL B N 1
ATOM 3233 C CA . VAL B 1 32 ? -17.875 13.797 35.062 1 95.88 32 VAL B CA 1
ATOM 3234 C C . VAL B 1 32 ? -19 12.875 34.594 1 95.88 32 VAL B C 1
ATOM 3236 O O . VAL B 1 32 ? -19.125 11.742 35.094 1 95.88 32 VAL B O 1
ATOM 3239 N N . ARG B 1 33 ? -19.828 13.312 33.781 1 95 33 ARG B N 1
ATOM 3240 C CA . ARG B 1 33 ? -20.984 12.523 33.375 1 95 33 ARG B CA 1
ATOM 3241 C C . ARG B 1 33 ? -21.062 12.398 31.844 1 95 33 ARG B C 1
ATOM 3243 O O . ARG B 1 33 ? -20.703 13.336 31.125 1 95 33 ARG B O 1
ATOM 3250 N N . TYR B 1 34 ? -21.516 11.305 31.5 1 96.44 34 TYR B N 1
ATOM 3251 C CA . TYR B 1 34 ? -21.859 11.109 30.094 1 96.44 34 TYR B CA 1
ATOM 3252 C C . TYR B 1 34 ? -23.172 11.797 29.75 1 96.44 34 TYR B C 1
ATOM 3254 O O . TYR B 1 34 ? -24.203 11.523 30.375 1 96.44 34 TYR B O 1
ATOM 3262 N N . TYR B 1 35 ? -23.156 12.703 28.891 1 96.25 35 TYR B N 1
ATOM 3263 C CA . TYR B 1 35 ? -24.344 13.453 28.5 1 96.25 35 TYR B CA 1
ATOM 3264 C C . TYR B 1 35 ? -25.203 12.656 27.531 1 96.25 35 TYR B C 1
ATOM 3266 O O . TYR B 1 35 ? -26.406 12.516 27.734 1 96.25 35 TYR B O 1
ATOM 3274 N N . GLY B 1 36 ? -24.547 12.148 26.438 1 95.69 36 GLY B N 1
ATOM 3275 C CA . GLY B 1 36 ? -25.266 11.367 25.438 1 95.69 36 GLY B CA 1
ATOM 3276 C C . GLY B 1 36 ? -24.562 11.336 24.094 1 95.69 36 GLY B C 1
ATOM 3277 O O . GLY B 1 36 ? -23.422 11.773 23.969 1 95.69 36 GLY B O 1
ATOM 3278 N N . THR B 1 37 ? -25.25 10.688 23.141 1 96.75 37 THR B N 1
ATOM 3279 C CA . THR B 1 37 ? -24.766 10.602 21.766 1 96.75 37 THR B CA 1
ATOM 3280 C C . THR B 1 37 ? -25.719 11.312 20.828 1 96.75 37 THR B C 1
ATOM 3282 O O . THR B 1 37 ? -26.938 11.148 20.922 1 96.75 37 THR B O 1
ATOM 3285 N N . ILE B 1 38 ? -25.172 12.172 20.031 1 96.81 38 ILE B N 1
ATOM 3286 C CA . ILE B 1 38 ? -26 12.875 19.062 1 96.81 38 ILE B CA 1
ATOM 3287 C C . ILE B 1 38 ? -25.516 12.555 17.656 1 96.81 38 ILE B C 1
ATOM 3289 O O . ILE B 1 38 ? -24.453 11.969 17.469 1 96.81 38 ILE B O 1
ATOM 3293 N N . ASN B 1 39 ? -26.375 12.969 16.656 1 94.81 39 ASN B N 1
ATOM 3294 C CA . ASN B 1 39 ? -25.922 12.875 15.273 1 94.81 39 ASN B CA 1
ATOM 3295 C C . ASN B 1 39 ? -24.812 13.875 14.977 1 94.81 39 ASN B C 1
ATOM 3297 O O . ASN B 1 39 ? -24.875 15.023 15.422 1 94.81 39 ASN B O 1
ATOM 3301 N N . ASN B 1 40 ? -23.859 13.422 14.305 1 94 40 ASN B N 1
ATOM 3302 C CA . ASN B 1 40 ? -22.781 14.312 13.891 1 94 40 ASN B CA 1
ATOM 3303 C C . ASN B 1 40 ? -23.188 15.156 12.688 1 94 40 ASN B C 1
ATOM 3305 O O . ASN B 1 40 ? -22.656 14.977 11.594 1 94 40 ASN B O 1
ATOM 3309 N N . GLU B 1 41 ? -24.125 16.016 12.906 1 93.94 41 GLU B N 1
ATOM 3310 C CA . GLU B 1 41 ? -24.656 16.969 11.922 1 93.94 41 GLU B CA 1
ATOM 3311 C C . GLU B 1 41 ? -24.625 18.391 12.461 1 93.94 41 GLU B C 1
ATOM 3313 O O . GLU B 1 41 ? -24.828 18.625 13.656 1 93.94 41 GLU B O 1
ATOM 3318 N N . ALA B 1 42 ? -24.438 19.297 11.539 1 94.56 42 ALA B N 1
ATOM 3319 C CA . ALA B 1 42 ? -24.25 20.703 11.906 1 94.56 42 ALA B CA 1
ATOM 3320 C C . ALA B 1 42 ? -25.391 21.203 12.781 1 94.56 42 ALA B C 1
ATOM 3322 O O . ALA B 1 42 ? -25.156 21.891 13.781 1 94.56 42 ALA B O 1
ATOM 3323 N N . GLN B 1 43 ? -26.516 20.812 12.453 1 96.06 43 GLN B N 1
ATOM 3324 C CA . GLN B 1 43 ? -27.672 21.312 13.188 1 96.06 43 GLN B CA 1
ATOM 3325 C C . GLN B 1 43 ? -27.734 20.703 14.586 1 96.06 43 GLN B C 1
ATOM 3327 O O . GLN B 1 43 ? -28.031 21.406 15.555 1 96.06 43 GLN B O 1
ATOM 3332 N N . ALA B 1 44 ? -27.5 19.438 14.609 1 97.06 44 ALA B N 1
ATOM 3333 C CA . ALA B 1 44 ? -27.516 18.766 15.906 1 97.06 44 ALA B CA 1
ATOM 3334 C C . ALA B 1 44 ? -26.438 19.328 16.828 1 97.06 44 ALA B C 1
ATOM 3336 O O . ALA B 1 44 ? -26.672 19.531 18.016 1 97.06 44 ALA B O 1
ATOM 3337 N N . VAL B 1 45 ? -25.328 19.578 16.344 1 97.5 45 VAL B N 1
ATOM 3338 C CA . VAL B 1 45 ? -24.203 20.125 17.094 1 97.5 45 VAL B CA 1
ATOM 3339 C C . VAL B 1 45 ? -24.562 21.531 17.578 1 97.5 45 VAL B C 1
ATOM 3341 O O . VAL B 1 45 ? -24.344 21.859 18.75 1 97.5 45 VAL B O 1
ATOM 3344 N N . ARG B 1 46 ? -25.094 22.312 16.703 1 97.75 46 ARG B N 1
ATOM 3345 C CA . ARG B 1 46 ? -25.484 23.672 17.047 1 97.75 46 ARG B CA 1
ATOM 3346 C C . ARG B 1 46 ? -26.484 23.672 18.203 1 97.75 46 ARG B C 1
ATOM 3348 O O . ARG B 1 46 ? -26.297 24.406 19.172 1 97.75 46 ARG B O 1
ATOM 3355 N N . ARG B 1 47 ? -27.438 22.812 18.094 1 97.69 47 ARG B N 1
ATOM 3356 C CA . ARG B 1 47 ? -28.469 22.75 19.125 1 97.69 47 ARG B CA 1
ATOM 3357 C C . ARG B 1 47 ? -27.875 22.359 20.469 1 97.69 47 ARG B C 1
ATOM 3359 O O . ARG B 1 47 ? -28.172 22.969 21.5 1 97.69 47 ARG B O 1
ATOM 3366 N N . LEU B 1 48 ? -27.109 21.375 20.438 1 97.75 48 LEU B N 1
ATOM 3367 C CA . LEU B 1 48 ? -26.516 20.891 21.672 1 97.75 48 LEU B CA 1
ATOM 3368 C C . LEU B 1 48 ? -25.672 21.969 22.344 1 97.75 48 LEU B C 1
ATOM 3370 O O . LEU B 1 48 ? -25.828 22.234 23.531 1 97.75 48 LEU B O 1
ATOM 3374 N N . PHE B 1 49 ? -24.844 22.625 21.625 1 97.62 49 PHE B N 1
ATOM 3375 C CA . PHE B 1 49 ? -23.859 23.531 22.219 1 97.62 49 PHE B CA 1
ATOM 3376 C C . PHE B 1 49 ? -24.516 24.859 22.594 1 97.62 49 PHE B C 1
ATOM 3378 O O . PHE B 1 49 ? -24.062 25.531 23.516 1 97.62 49 PHE B O 1
ATOM 3385 N N . GLN B 1 50 ? -25.578 25.188 21.906 1 97.19 50 GLN B N 1
ATOM 3386 C CA . GLN B 1 50 ? -26.375 26.312 22.375 1 97.19 50 GLN B CA 1
ATOM 3387 C C . GLN B 1 50 ? -26.984 26.031 23.734 1 97.19 50 GLN B C 1
ATOM 3389 O O . GLN B 1 50 ? -26.969 26.875 24.625 1 97.19 50 GLN B O 1
ATOM 3394 N N . LYS B 1 51 ? -27.453 24.828 23.797 1 97.12 51 LYS B N 1
ATOM 3395 C CA . LYS B 1 51 ? -28.016 24.406 25.078 1 97.12 51 LYS B CA 1
ATOM 3396 C C . LYS B 1 51 ? -26.953 24.406 26.172 1 97.12 51 LYS B C 1
ATOM 3398 O O . LYS B 1 51 ? -27.203 24.906 27.266 1 97.12 51 LYS B O 1
ATOM 3403 N N . LEU B 1 52 ? -25.844 23.844 25.906 1 96.56 52 LEU B N 1
ATOM 3404 C CA . LEU B 1 52 ? -24.766 23.766 26.891 1 96.56 52 LEU B CA 1
ATOM 3405 C C . LEU B 1 52 ? -24.281 25.156 27.281 1 96.56 52 LEU B C 1
ATOM 3407 O O . LEU B 1 52 ? -23.969 25.406 28.438 1 96.56 52 LEU B O 1
ATOM 3411 N N . GLN B 1 53 ? -24.141 26 26.312 1 95.19 53 GLN B N 1
ATOM 3412 C CA . GLN B 1 53 ? -23.75 27.375 26.594 1 95.19 53 GLN B CA 1
ATOM 3413 C C . GLN B 1 53 ? -24.781 28.062 27.5 1 95.19 53 GLN B C 1
ATOM 3415 O O . GLN B 1 53 ? -24.406 28.859 28.359 1 95.19 53 GLN B O 1
ATOM 3420 N N . GLY B 1 54 ? -26.031 27.797 27.203 1 94.75 54 GLY B N 1
ATOM 3421 C CA . GLY B 1 54 ? -27.078 28.344 28.047 1 94.75 54 GLY B CA 1
ATOM 3422 C C . GLY B 1 54 ? -27 27.859 29.484 1 94.75 54 GLY B C 1
ATOM 3423 O O . GLY B 1 54 ? -27.25 28.625 30.422 1 94.75 54 GLY B O 1
ATOM 3424 N N . LEU B 1 55 ? -26.625 26.703 29.656 1 94.62 55 LEU B N 1
ATOM 3425 C CA . LEU B 1 55 ? -26.594 26.062 30.969 1 94.62 55 LEU B CA 1
ATOM 3426 C C . LEU B 1 55 ? -25.344 26.453 31.75 1 94.62 55 LEU B C 1
ATOM 3428 O O . LEU B 1 55 ? -25.391 26.672 32.969 1 94.62 55 LEU B O 1
ATOM 3432 N N . TYR B 1 56 ? -24.234 26.516 31.016 1 94 56 TYR B N 1
ATOM 3433 C CA . TYR B 1 56 ? -22.969 26.594 31.734 1 94 56 TYR B CA 1
ATOM 3434 C C . TYR B 1 56 ? -22.266 27.922 31.438 1 94 56 TYR B C 1
ATOM 3436 O O . TYR B 1 56 ? -21.375 28.328 32.188 1 94 56 TYR B O 1
ATOM 3444 N N . GLY B 1 57 ? -22.609 28.516 30.328 1 92.38 57 GLY B N 1
ATOM 3445 C CA . GLY B 1 57 ? -21.891 29.703 29.922 1 92.38 57 GLY B CA 1
ATOM 3446 C C . GLY B 1 57 ? -20.609 29.391 29.156 1 92.38 57 GLY B C 1
ATOM 3447 O O . GLY B 1 57 ? -20.656 28.891 28.031 1 92.38 57 GLY B O 1
ATOM 3448 N N . ASN B 1 58 ? -19.5 29.578 29.938 1 94.75 58 ASN B N 1
ATOM 3449 C CA . ASN B 1 58 ? -18.203 29.375 29.297 1 94.75 58 ASN B CA 1
ATOM 3450 C C . ASN B 1 58 ? -17.797 27.906 29.312 1 94.75 58 ASN B C 1
ATOM 3452 O O . ASN B 1 58 ? -17.609 27.312 30.375 1 94.75 58 ASN B O 1
ATOM 3456 N N . ILE B 1 59 ? -17.672 27.375 28.047 1 96.38 59 ILE B N 1
ATOM 3457 C CA . ILE B 1 59 ? -17.375 25.953 27.906 1 96.38 59 ILE B CA 1
ATOM 3458 C C . ILE B 1 59 ? -16.094 25.766 27.094 1 96.38 59 ILE B C 1
ATOM 3460 O O . ILE B 1 59 ? -15.797 26.562 26.203 1 96.38 59 ILE B O 1
ATOM 3464 N N . LEU B 1 60 ? -15.344 24.75 27.531 1 97.94 60 LEU B N 1
ATOM 3465 C CA . LEU B 1 60 ? -14.188 24.297 26.766 1 97.94 60 LEU B CA 1
ATOM 3466 C C . LEU B 1 60 ? -14.367 22.844 26.312 1 97.94 60 LEU B C 1
ATOM 3468 O O . LEU B 1 60 ? -14.641 21.969 27.125 1 97.94 60 LEU B O 1
ATOM 3472 N N . SER B 1 61 ? -14.312 22.656 25.031 1 98.31 61 SER B N 1
ATOM 3473 C CA . SER B 1 61 ? -14.508 21.312 24.484 1 98.31 61 SER B CA 1
ATOM 3474 C C . SER B 1 61 ? -13.227 20.781 23.859 1 98.31 61 SER B C 1
ATOM 3476 O O . SER B 1 61 ? -12.281 21.531 23.625 1 98.31 61 SER B O 1
ATOM 3478 N N . CYS B 1 62 ? -13.188 19.438 23.688 1 98.25 62 CYS B N 1
ATOM 3479 C CA . CYS B 1 62 ? -12.062 18.844 22.969 1 98.25 62 CYS B CA 1
ATOM 3480 C C . CYS B 1 62 ? -12.461 17.547 22.281 1 98.25 62 CYS B C 1
ATOM 3482 O O . CYS B 1 62 ? -13.461 16.922 22.656 1 98.25 62 CYS B O 1
ATOM 3484 N N . TYR B 1 63 ? -11.812 17.203 21.266 1 97.69 63 TYR B N 1
ATOM 3485 C CA . TYR B 1 63 ? -11.891 15.883 20.656 1 97.69 63 TYR B CA 1
ATOM 3486 C C . TYR B 1 63 ? -10.539 15.461 20.078 1 97.69 63 TYR B C 1
ATOM 3488 O O . TYR B 1 63 ? -9.648 16.297 19.906 1 97.69 63 TYR B O 1
ATOM 3496 N N . GLU B 1 64 ? -10.406 14.188 19.875 1 96 64 GLU B N 1
ATOM 3497 C CA . GLU B 1 64 ? -9.164 13.641 19.328 1 96 64 GLU B CA 1
ATOM 3498 C C . GLU B 1 64 ? -9.078 13.836 17.828 1 96 64 GLU B C 1
ATOM 3500 O O . GLU B 1 64 ? -10.07 13.641 17.109 1 96 64 GLU B O 1
ATOM 3505 N N . ALA B 1 65 ? -7.84 14.281 17.406 1 94.75 65 ALA B N 1
ATOM 3506 C CA . ALA B 1 65 ? -7.625 14.352 15.961 1 94.75 65 ALA B CA 1
ATOM 3507 C C . ALA B 1 65 ? -7.898 13.008 15.297 1 94.75 65 ALA B C 1
ATOM 3509 O O . ALA B 1 65 ? -7.484 11.961 15.805 1 94.75 65 ALA B O 1
ATOM 3510 N N . GLY B 1 66 ? -8.625 13.031 14.148 1 92 66 GLY B N 1
ATOM 3511 C CA . GLY B 1 66 ? -8.992 11.797 13.477 1 92 66 GLY B CA 1
ATOM 3512 C C . GLY B 1 66 ? -9.453 12.008 12.047 1 92 66 GLY B C 1
ATOM 3513 O O . GLY B 1 66 ? -9.203 13.062 11.461 1 92 66 GLY B O 1
ATOM 3514 N N . PRO B 1 67 ? -10.078 11.016 11.539 1 93.38 67 PRO B N 1
ATOM 3515 C CA . PRO B 1 67 ? -10.438 11.023 10.117 1 93.38 67 PRO B CA 1
ATOM 3516 C C . PRO B 1 67 ? -11.492 12.078 9.773 1 93.38 67 PRO B C 1
ATOM 3518 O O . PRO B 1 67 ? -11.656 12.438 8.609 1 93.38 67 PRO B O 1
ATOM 3521 N N . CYS B 1 68 ? -12.148 12.602 10.75 1 93.88 68 CYS B N 1
ATOM 3522 C CA . CYS B 1 68 ? -13.242 13.539 10.492 1 93.88 68 CYS B CA 1
ATOM 3523 C C . CYS B 1 68 ? -12.711 14.953 10.297 1 93.88 68 CYS B C 1
ATOM 3525 O O . CYS B 1 68 ? -13.469 15.867 9.984 1 93.88 68 CYS B O 1
ATOM 3527 N N . GLY B 1 69 ? -11.461 15.141 10.469 1 94.12 69 GLY B N 1
ATOM 3528 C CA . GLY B 1 69 ? -10.836 16.422 10.18 1 94.12 69 GLY B CA 1
ATOM 3529 C C . GLY B 1 69 ? -11.18 17.5 11.195 1 94.12 69 GLY B C 1
ATOM 3530 O O . GLY B 1 69 ? -11.289 17.219 12.391 1 94.12 69 GLY B O 1
ATOM 3531 N N . PHE B 1 70 ? -11.273 18.766 10.742 1 96.62 70 PHE B N 1
ATOM 3532 C CA . PHE B 1 70 ? -11.383 19.891 11.664 1 96.62 70 PHE B CA 1
ATOM 3533 C C . PHE B 1 70 ? -12.727 20.594 11.5 1 96.62 70 PHE B C 1
ATOM 3535 O O . PHE B 1 70 ? -12.898 21.734 11.953 1 96.62 70 PHE B O 1
ATOM 3542 N N . GLY B 1 71 ? -13.641 19.938 10.836 1 94.62 71 GLY B N 1
ATOM 3543 C CA . GLY B 1 71 ? -14.945 20.531 10.617 1 94.62 71 GLY B CA 1
ATOM 3544 C C . GLY B 1 71 ? -15.648 20.906 11.914 1 94.62 71 GLY B C 1
ATOM 3545 O O . GLY B 1 71 ? -16.172 22.016 12.039 1 94.62 71 GLY B O 1
ATOM 3546 N N . LEU B 1 72 ? -15.609 20.031 12.844 1 96.56 72 LEU B N 1
ATOM 3547 C CA . LEU B 1 72 ? -16.25 20.266 14.133 1 96.56 72 LEU B CA 1
ATOM 3548 C C . LEU B 1 72 ? -15.578 21.438 14.859 1 96.56 72 LEU B C 1
ATOM 3550 O O . LEU B 1 72 ? -16.266 22.281 15.438 1 96.56 72 LEU B O 1
ATOM 3554 N N . TYR B 1 73 ? -14.312 21.516 14.82 1 97.56 73 TYR B N 1
ATOM 3555 C CA . TYR B 1 73 ? -13.57 22.609 15.414 1 97.56 73 TYR B CA 1
ATOM 3556 C C . TYR B 1 73 ? -13.992 23.953 14.82 1 97.56 73 TYR B C 1
ATOM 3558 O O . TYR B 1 73 ? -14.266 24.906 15.555 1 97.56 73 TYR B O 1
ATOM 3566 N N . HIS B 1 74 ? -14.047 23.984 13.523 1 95.69 74 HIS B N 1
ATOM 3567 C CA . HIS B 1 74 ? -14.422 25.219 12.836 1 95.69 74 HIS B CA 1
ATOM 3568 C C . HIS B 1 74 ? -15.844 25.641 13.18 1 95.69 74 HIS B C 1
ATOM 3570 O O . HIS B 1 74 ? -16.125 26.828 13.383 1 95.69 74 HIS B O 1
ATOM 3576 N N . GLN B 1 75 ? -16.688 24.688 13.258 1 96.06 75 GLN B N 1
ATOM 3577 C CA . GLN B 1 75 ? -18.062 24.969 13.602 1 96.06 75 GLN B CA 1
ATOM 3578 C C . GLN B 1 75 ? -18.188 25.531 15.016 1 96.06 75 GLN B C 1
ATOM 3580 O O . GLN B 1 75 ? -18.844 26.547 15.234 1 96.06 75 GLN B O 1
ATOM 3585 N N . LEU B 1 76 ? -17.547 24.922 15.953 1 97.56 76 LEU B N 1
ATOM 3586 C CA . LEU B 1 76 ? -17.609 25.359 17.344 1 97.56 76 LEU B CA 1
ATOM 3587 C C . LEU B 1 76 ? -16.969 26.734 17.516 1 97.56 76 LEU B C 1
ATOM 3589 O O . LEU B 1 76 ? -17.5 27.578 18.219 1 97.56 76 LEU B O 1
ATOM 3593 N N . THR B 1 77 ? -15.867 26.891 16.844 1 96.19 77 THR B N 1
ATOM 3594 C CA . THR B 1 77 ? -15.188 28.172 16.891 1 96.19 77 THR B CA 1
ATOM 3595 C C . THR B 1 77 ? -16.078 29.281 16.328 1 96.19 77 THR B C 1
ATOM 3597 O O . THR B 1 77 ? -16.141 30.375 16.875 1 96.19 77 THR B O 1
ATOM 3600 N N . ALA B 1 78 ? -16.734 29.016 15.273 1 95.62 78 ALA B N 1
ATOM 3601 C CA . ALA B 1 78 ? -17.656 29.969 14.656 1 95.62 78 ALA B CA 1
ATOM 3602 C C . ALA B 1 78 ? -18.797 30.312 15.602 1 95.62 78 ALA B C 1
ATOM 3604 O O . ALA B 1 78 ? -19.375 31.422 15.531 1 95.62 78 ALA B O 1
ATOM 3605 N N . MET B 1 79 ? -19.078 29.422 16.5 1 96.38 79 MET B N 1
ATOM 3606 C CA . MET B 1 79 ? -20.125 29.609 17.5 1 96.38 79 MET B CA 1
ATOM 3607 C C . MET B 1 79 ? -19.562 30.266 18.75 1 96.38 79 MET B C 1
ATOM 3609 O O . MET B 1 79 ? -20.266 30.375 19.766 1 96.38 79 MET B O 1
ATOM 3613 N N . ASN B 1 80 ? -18.344 30.578 18.672 1 95.56 80 ASN B N 1
ATOM 3614 C CA . ASN B 1 80 ? -17.641 31.188 19.797 1 95.56 80 ASN B CA 1
ATOM 3615 C C . ASN B 1 80 ? -17.516 30.203 20.969 1 95.56 80 ASN B C 1
ATOM 3617 O O . ASN B 1 80 ? -17.656 30.609 22.125 1 95.56 80 ASN B O 1
ATOM 3621 N N . ILE B 1 81 ? -17.406 28.984 20.641 1 96.5 81 ILE B N 1
ATOM 3622 C CA . ILE B 1 81 ? -17.141 27.953 21.641 1 96.5 81 ILE B CA 1
ATOM 3623 C C . ILE B 1 81 ? -15.68 27.5 21.547 1 96.5 81 ILE B C 1
ATOM 3625 O O . ILE B 1 81 ? -15.203 27.141 20.469 1 96.5 81 ILE B O 1
ATOM 3629 N N . LYS B 1 82 ? -15.039 27.531 22.688 1 97.06 82 LYS B N 1
ATOM 3630 C CA . LYS B 1 82 ? -13.641 27.094 22.703 1 97.06 82 LYS B CA 1
ATOM 3631 C C . LYS B 1 82 ? -13.523 25.594 22.484 1 97.06 82 LYS B C 1
ATOM 3633 O O . LYS B 1 82 ? -14.266 24.812 23.094 1 97.06 82 LYS B O 1
ATOM 3638 N N . CYS B 1 83 ? -12.617 25.266 21.609 1 98 83 CYS B N 1
ATOM 3639 C CA . CYS B 1 83 ? -12.422 23.859 21.281 1 98 83 CYS B CA 1
ATOM 3640 C C . CYS B 1 83 ? -10.953 23.562 21.031 1 98 83 CYS B C 1
ATOM 3642 O O . CYS B 1 83 ? -10.266 24.328 20.344 1 98 83 CYS B O 1
ATOM 3644 N N . GLN B 1 84 ? -10.492 22.422 21.594 1 97.69 84 GLN B N 1
ATOM 3645 C CA . GLN B 1 84 ? -9.148 21.922 21.328 1 97.69 84 GLN B CA 1
ATOM 3646 C C . GLN B 1 84 ? -9.195 20.578 20.609 1 97.69 84 GLN B C 1
ATOM 3648 O O . GLN B 1 84 ? -10.023 19.719 20.938 1 97.69 84 GLN B O 1
ATOM 3653 N N . VAL B 1 85 ? -8.359 20.469 19.609 1 97.69 85 VAL B N 1
ATOM 3654 C CA . VAL B 1 85 ? -8.148 19.172 18.984 1 97.69 85 VAL B CA 1
ATOM 3655 C C . VAL B 1 85 ? -6.867 18.547 19.516 1 97.69 85 VAL B C 1
ATOM 3657 O O . VAL B 1 85 ? -5.809 19.172 19.516 1 97.69 85 VAL B O 1
ATOM 3660 N N . ILE B 1 86 ? -7.035 17.266 19.938 1 96.06 86 ILE B N 1
ATOM 3661 C CA . ILE B 1 86 ? -5.973 16.672 20.734 1 96.06 86 ILE B CA 1
ATOM 3662 C C . ILE B 1 86 ? -5.227 15.625 19.906 1 96.06 86 ILE B C 1
ATOM 3664 O O . ILE B 1 86 ? -5.844 14.867 19.156 1 96.06 86 ILE B O 1
ATOM 3668 N N . ALA B 1 87 ? -3.889 15.594 20.094 1 90.94 87 ALA B N 1
ATOM 3669 C CA . ALA B 1 87 ? -3.057 14.586 19.438 1 90.94 87 ALA B CA 1
ATOM 3670 C C . ALA B 1 87 ? -3.285 13.211 20.047 1 90.94 87 ALA B C 1
ATOM 3672 O O . ALA B 1 87 ? -3.131 13.031 21.266 1 90.94 87 ALA B O 1
ATOM 3673 N N . PRO B 1 88 ? -3.578 12.219 19.219 1 87.44 88 PRO B N 1
ATOM 3674 C CA . PRO B 1 88 ? -3.836 10.883 19.75 1 87.44 88 PRO B CA 1
ATOM 3675 C C . PRO B 1 88 ? -2.633 10.297 20.484 1 87.44 88 PRO B C 1
ATOM 3677 O O . PRO B 1 88 ? -2.793 9.656 21.531 1 87.44 88 PRO B O 1
ATOM 3680 N N . SER B 1 89 ? -1.457 10.547 20 1 79.94 89 SER B N 1
ATOM 3681 C CA . SER B 1 89 ? -0.232 9.969 20.562 1 79.94 89 SER B CA 1
ATOM 3682 C C . SER B 1 89 ? 0.097 10.578 21.922 1 79.94 89 SER B C 1
ATOM 3684 O O . SER B 1 89 ? 0.914 10.031 22.672 1 79.94 89 SER B O 1
ATOM 3686 N N . ARG B 1 90 ? -0.581 11.617 22.25 1 79.25 90 ARG B N 1
ATOM 3687 C CA . ARG B 1 90 ? -0.217 12.336 23.469 1 79.25 90 ARG B CA 1
ATOM 3688 C C . ARG B 1 90 ? -1.313 12.219 24.531 1 79.25 90 ARG B C 1
ATOM 3690 O O . ARG B 1 90 ? -1.29 12.93 25.531 1 79.25 90 ARG B O 1
ATOM 3697 N N . ILE B 1 91 ? -2.281 11.398 24.203 1 84.88 91 ILE B N 1
ATOM 3698 C CA . ILE B 1 91 ? -3.32 11.133 25.188 1 84.88 91 ILE B CA 1
ATOM 3699 C C . ILE B 1 91 ? -2.863 10.023 26.125 1 84.88 91 ILE B C 1
ATOM 3701 O O . ILE B 1 91 ? -2.516 8.922 25.688 1 84.88 91 ILE B O 1
ATOM 3705 N N . PRO B 1 92 ? -2.797 10.297 27.281 1 79.25 92 PRO B N 1
ATOM 3706 C CA . PRO B 1 92 ? -2.408 9.258 28.25 1 79.25 92 PRO B CA 1
ATOM 3707 C C . PRO B 1 92 ? -3.309 8.031 28.188 1 79.25 92 PRO B C 1
ATOM 3709 O O . PRO B 1 92 ? -4.531 8.156 28.062 1 79.25 92 PRO B O 1
ATOM 3712 N N . LYS B 1 93 ? -2.746 6.828 27.922 1 72.38 93 LYS B N 1
ATOM 3713 C CA . LYS B 1 93 ? -3.523 5.594 27.859 1 72.38 93 LYS B CA 1
ATOM 3714 C C . LYS B 1 93 ? -3.404 4.812 29.172 1 72.38 93 LYS B C 1
ATOM 3716 O O . LYS B 1 93 ? -2.322 4.734 29.766 1 72.38 93 LYS B O 1
ATOM 3721 N N . SER B 1 94 ? -4.609 4.582 29.703 1 65.44 94 SER B N 1
ATOM 3722 C CA . SER B 1 94 ? -4.566 3.705 30.875 1 65.44 94 SER B CA 1
ATOM 3723 C C . SER B 1 94 ? -4.469 2.24 30.453 1 65.44 94 SER B C 1
ATOM 3725 O O . SER B 1 94 ? -5.176 1.798 29.547 1 65.44 94 SER B O 1
ATOM 3727 N N . PRO B 1 95 ? -3.395 1.505 31 1 61.44 95 PRO B N 1
ATOM 3728 C CA . PRO B 1 95 ? -3.25 0.083 30.688 1 61.44 95 PRO B CA 1
ATOM 3729 C C . PRO B 1 95 ? -4.535 -0.708 30.922 1 61.44 95 PRO B C 1
ATOM 3731 O O . PRO B 1 95 ? -4.742 -1.755 30.297 1 61.44 95 PRO B O 1
ATOM 3734 N N . THR B 1 96 ? -5.285 -0.287 31.828 1 58.03 96 THR B N 1
ATOM 3735 C CA . THR B 1 96 ? -6.41 -1.099 32.281 1 58.03 96 THR B CA 1
ATOM 3736 C C . THR B 1 96 ? -7.625 -0.877 31.375 1 58.03 96 THR B C 1
ATOM 3738 O O . THR B 1 96 ? -8.633 -1.579 31.516 1 58.03 96 THR B O 1
ATOM 3741 N N . ASP B 1 97 ? -7.449 0.1 30.609 1 58.19 97 ASP B N 1
ATOM 3742 C CA . ASP B 1 97 ? -8.656 0.424 29.844 1 58.19 97 ASP B CA 1
ATOM 3743 C C . ASP B 1 97 ? -8.75 -0.426 28.578 1 58.19 97 ASP B C 1
ATOM 3745 O O . ASP B 1 97 ? -8.32 -0 27.5 1 58.19 97 ASP B O 1
ATOM 3749 N N . ARG B 1 98 ? -9.102 -1.664 28.719 1 58.97 98 ARG B N 1
ATOM 3750 C CA . ARG B 1 98 ? -9.133 -2.66 27.656 1 58.97 98 ARG B CA 1
ATOM 3751 C C . ARG B 1 98 ? -10.406 -2.543 26.828 1 58.97 98 ARG B C 1
ATOM 3753 O O . ARG B 1 98 ? -10.516 -3.131 25.75 1 58.97 98 ARG B O 1
ATOM 3760 N N . ILE B 1 99 ? -11.344 -1.876 27.438 1 62.5 99 ILE B N 1
ATOM 3761 C CA . ILE B 1 99 ? -12.602 -1.903 26.688 1 62.5 99 ILE B CA 1
ATOM 3762 C C . ILE B 1 99 ? -12.781 -0.59 25.938 1 62.5 99 ILE B C 1
ATOM 3764 O O . ILE B 1 99 ? -12.938 0.47 26.547 1 62.5 99 ILE B O 1
ATOM 3768 N N . LYS B 1 100 ? -12.43 -0.543 24.703 1 65.38 100 LYS B N 1
ATOM 3769 C CA . LYS B 1 100 ? -12.695 0.638 23.891 1 65.38 100 LYS B CA 1
ATOM 3770 C C . LYS B 1 100 ? -14.195 0.804 23.625 1 65.38 100 LYS B C 1
ATOM 3772 O O . LYS B 1 100 ? -14.836 -0.093 23.078 1 65.38 100 LYS B O 1
ATOM 3777 N N . ASN B 1 101 ? -14.664 1.876 24.391 1 84.38 101 ASN B N 1
ATOM 3778 C CA . ASN B 1 101 ? -16.062 2.287 24.281 1 84.38 101 ASN B CA 1
ATOM 3779 C C . ASN B 1 101 ? -16.188 3.797 24.094 1 84.38 101 ASN B C 1
ATOM 3781 O O . ASN B 1 101 ? -15.5 4.57 24.766 1 84.38 101 ASN B O 1
ATOM 3785 N N . ASP B 1 102 ? -16.969 4.199 23.062 1 87.81 102 ASP B N 1
ATOM 3786 C CA . ASP B 1 102 ? -17.156 5.605 22.719 1 87.81 102 ASP B CA 1
ATOM 3787 C C . ASP B 1 102 ? -17.547 6.426 23.938 1 87.81 102 ASP B C 1
ATOM 3789 O O . ASP B 1 102 ? -17.094 7.562 24.094 1 87.81 102 ASP B O 1
ATOM 3793 N N . HIS B 1 103 ? -18.25 5.816 24.828 1 90.44 103 HIS B N 1
ATOM 3794 C CA . HIS B 1 103 ? -18.672 6.438 26.078 1 90.44 103 HIS B CA 1
ATOM 3795 C C . HIS B 1 103 ? -17.484 6.707 26.984 1 90.44 103 HIS B C 1
ATOM 3797 O O . HIS B 1 103 ? -17.312 7.832 27.469 1 90.44 103 HIS B O 1
ATOM 3803 N N . ARG B 1 104 ? -16.734 5.777 27.156 1 90.19 104 ARG B N 1
ATOM 3804 C CA . ARG B 1 104 ? -15.578 5.879 28.031 1 90.19 104 ARG B CA 1
ATOM 3805 C C . ARG B 1 104 ? -14.555 6.855 27.469 1 90.19 104 ARG B C 1
ATOM 3807 O O . ARG B 1 104 ? -13.914 7.598 28.234 1 90.19 104 ARG B O 1
ATOM 3814 N N . ASP B 1 105 ? -14.445 6.875 26.156 1 92.94 105 ASP B N 1
ATOM 3815 C CA . ASP B 1 105 ? -13.484 7.773 25.516 1 92.94 105 ASP B CA 1
ATOM 3816 C C . ASP B 1 105 ? -13.891 9.234 25.719 1 92.94 105 ASP B C 1
ATOM 3818 O O . ASP B 1 105 ? -13.047 10.078 26.047 1 92.94 105 ASP B O 1
ATOM 3822 N N . ALA B 1 106 ? -15.148 9.469 25.594 1 96.44 106 ALA B N 1
ATOM 3823 C CA . ALA B 1 106 ? -15.641 10.828 25.797 1 96.44 106 ALA B CA 1
ATOM 3824 C C . ALA B 1 106 ? -15.422 11.281 27.25 1 96.44 106 ALA B C 1
ATOM 3826 O O . ALA B 1 106 ? -14.984 12.414 27.484 1 96.44 106 ALA B O 1
ATOM 3827 N N . ILE B 1 107 ? -15.711 10.422 28.172 1 95.75 107 ILE B N 1
ATOM 3828 C CA . ILE B 1 107 ? -15.547 10.719 29.594 1 95.75 107 ILE B CA 1
ATOM 3829 C C . ILE B 1 107 ? -14.078 10.992 29.891 1 95.75 107 ILE B C 1
ATOM 3831 O O . ILE B 1 107 ? -13.75 11.977 30.562 1 95.75 107 ILE B O 1
ATOM 3835 N N . SER B 1 108 ? -13.266 10.125 29.391 1 94.12 108 SER B N 1
ATOM 3836 C CA . SER B 1 108 ? -11.828 10.281 29.609 1 94.12 108 SER B CA 1
ATOM 3837 C C . SER B 1 108 ? -11.328 11.609 29.047 1 94.12 108 SER B C 1
ATOM 3839 O O . SER B 1 108 ? -10.555 12.312 29.703 1 94.12 108 SER B O 1
ATOM 3841 N N . LEU B 1 109 ? -11.812 12 27.906 1 96.38 109 LEU B N 1
ATOM 3842 C CA . LEU B 1 109 ? -11.398 13.258 27.281 1 96.38 109 LEU B CA 1
ATOM 3843 C C . LEU B 1 109 ? -11.844 14.453 28.125 1 96.38 109 LEU B C 1
ATOM 3845 O O . LEU B 1 109 ? -11.062 15.375 28.359 1 96.38 109 LEU B O 1
ATOM 3849 N N . ALA B 1 110 ? -13.055 14.438 28.625 1 97.12 110 ALA B N 1
ATOM 3850 C CA . ALA B 1 110 ? -13.555 15.516 29.469 1 97.12 110 ALA B CA 1
ATOM 3851 C C . ALA B 1 110 ? -12.734 15.641 30.75 1 97.12 110 ALA B C 1
ATOM 3853 O O . ALA B 1 110 ? -12.352 16.75 31.141 1 97.12 110 ALA B O 1
ATOM 3854 N N . ARG B 1 111 ? -12.516 14.531 31.312 1 96 111 ARG B N 1
ATOM 3855 C CA . ARG B 1 111 ? -11.75 14.492 32.562 1 96 111 ARG B CA 1
ATOM 3856 C C . ARG B 1 111 ? -10.344 15.047 32.344 1 96 111 ARG B C 1
ATOM 3858 O O . ARG B 1 111 ? -9.891 15.891 33.125 1 96 111 ARG B O 1
ATOM 3865 N N . LEU B 1 112 ? -9.656 14.555 31.359 1 95.62 112 LEU B N 1
ATOM 3866 C CA . LEU B 1 112 ? -8.273 14.953 31.078 1 95.62 112 LEU B CA 1
ATOM 3867 C C . LEU B 1 112 ? -8.203 16.422 30.656 1 95.62 112 LEU B C 1
ATOM 3869 O O . LEU B 1 112 ? -7.23 17.109 30.953 1 95.62 112 LEU B O 1
ATOM 3873 N N . LEU B 1 113 ? -9.219 16.844 29.953 1 96.38 113 LEU B N 1
ATOM 3874 C CA . LEU B 1 113 ? -9.297 18.25 29.578 1 96.38 113 LEU B CA 1
ATOM 3875 C C . LEU B 1 113 ? -9.359 19.156 30.812 1 96.38 113 LEU B C 1
ATOM 3877 O O . LEU B 1 113 ? -8.625 20.141 30.906 1 96.38 113 LEU B O 1
ATOM 3881 N N . ARG B 1 114 ? -10.164 18.797 31.719 1 95.81 114 ARG B N 1
ATOM 3882 C CA . ARG B 1 114 ? -10.297 19.531 32.969 1 95.81 114 ARG B CA 1
ATOM 3883 C C . ARG B 1 114 ? -8.969 19.578 33.719 1 95.81 114 ARG B C 1
ATOM 3885 O O . ARG B 1 114 ? -8.602 20.609 34.281 1 95.81 114 ARG B O 1
ATOM 3892 N N . ALA B 1 115 ? -8.336 18.453 33.688 1 94.56 115 ALA B N 1
ATOM 3893 C CA . ALA B 1 115 ? -7.086 18.297 34.438 1 94.56 115 ALA B CA 1
ATOM 3894 C C . ALA B 1 115 ? -5.953 19.062 33.75 1 94.56 115 ALA B C 1
ATOM 3896 O O . ALA B 1 115 ? -4.879 19.234 34.344 1 94.56 115 ALA B O 1
ATOM 3897 N N . GLY B 1 116 ? -6.141 19.469 32.531 1 93 116 GLY B N 1
ATOM 3898 C CA . GLY B 1 116 ? -5.094 20.172 31.797 1 93 116 GLY B CA 1
ATOM 3899 C C . GLY B 1 116 ? -3.979 19.25 31.328 1 93 116 GLY B C 1
ATOM 3900 O O . GLY B 1 116 ? -2.824 19.672 31.219 1 93 116 GLY B O 1
ATOM 3901 N N . GLU B 1 117 ? -4.312 18.016 31.031 1 91.19 117 GLU B N 1
ATOM 3902 C CA . GLU B 1 117 ? -3.314 17 30.719 1 91.19 117 GLU B CA 1
ATOM 3903 C C . GLU B 1 117 ? -3.236 16.734 29.219 1 91.19 117 GLU B C 1
ATOM 3905 O O . GLU B 1 117 ? -2.527 15.836 28.781 1 91.19 117 GLU B O 1
ATOM 3910 N N . LEU B 1 118 ? -3.994 17.391 28.438 1 94.19 118 LEU B N 1
ATOM 3911 C CA . LEU B 1 118 ? -4.051 17.156 27 1 94.19 118 LEU B CA 1
ATOM 3912 C C . LEU B 1 118 ? -3.205 18.172 26.25 1 94.19 118 LEU B C 1
ATOM 3914 O O . LEU B 1 118 ? -3.027 19.297 26.703 1 94.19 118 LEU B O 1
ATOM 3918 N N . THR B 1 119 ? -2.666 17.719 25.141 1 90.19 119 THR B N 1
ATOM 3919 C CA . THR B 1 119 ? -1.869 18.578 24.266 1 90.19 119 THR B CA 1
ATOM 3920 C C . THR B 1 119 ? -2.605 18.859 22.969 1 90.19 119 THR B C 1
ATOM 3922 O O . THR B 1 119 ? -2.854 17.953 22.172 1 90.19 119 THR B O 1
ATOM 3925 N N . PRO B 1 120 ? -2.971 20.125 22.75 1 94.31 120 PRO B N 1
ATOM 3926 C CA . PRO B 1 120 ? -3.688 20.453 21.531 1 94.31 120 PRO B CA 1
ATOM 3927 C C . PRO B 1 120 ? -2.783 20.453 20.297 1 94.31 120 PRO B C 1
ATOM 3929 O O . PRO B 1 120 ? -1.58 20.688 20.406 1 94.31 120 PRO B O 1
ATOM 3932 N N . VAL B 1 121 ? -3.398 20.156 19.172 1 93.12 121 VAL B N 1
ATOM 3933 C CA . VAL B 1 121 ? -2.686 20.25 17.906 1 93.12 121 VAL B CA 1
ATOM 3934 C C . VAL B 1 121 ? -2.898 21.625 17.281 1 93.12 121 VAL B C 1
ATOM 3936 O O . VAL B 1 121 ? -3.846 22.328 17.641 1 93.12 121 VAL B O 1
ATOM 3939 N N . TRP B 1 122 ? -1.957 21.984 16.438 1 92.19 122 TRP B N 1
ATOM 3940 C CA . TRP B 1 122 ? -2.131 23.203 15.641 1 92.19 122 TRP B CA 1
ATOM 3941 C C . TRP B 1 122 ? -3.199 23 14.57 1 92.19 122 TRP B C 1
ATOM 3943 O O . TRP B 1 122 ? -3.207 21.984 13.875 1 92.19 122 TRP B O 1
ATOM 3953 N N . ILE B 1 123 ? -4.102 23.938 14.469 1 94.81 123 ILE B N 1
ATOM 3954 C CA . ILE B 1 123 ? -5.195 23.828 13.508 1 94.81 123 ILE B CA 1
ATOM 3955 C C . ILE B 1 123 ? -4.949 24.766 12.336 1 94.81 123 ILE B C 1
ATOM 3957 O O . ILE B 1 123 ? -4.855 25.984 12.523 1 94.81 123 ILE B O 1
ATOM 3961 N N . PRO B 1 124 ? -4.848 24.266 11.164 1 93.38 124 PRO B N 1
ATOM 3962 C CA . PRO B 1 124 ? -4.688 25.109 9.984 1 93.38 124 PRO B CA 1
ATOM 3963 C C . PRO B 1 124 ? -5.953 25.891 9.633 1 93.38 124 PRO B C 1
ATOM 3965 O O . PRO B 1 124 ? -7.055 25.469 10 1 93.38 124 PRO B O 1
ATOM 3968 N N . ASP B 1 125 ? -5.762 27.062 9.016 1 92.25 125 ASP B N 1
ATOM 3969 C CA . ASP B 1 125 ? -6.93 27.734 8.453 1 92.25 125 ASP B CA 1
ATOM 3970 C C . ASP B 1 125 ? -7.43 27.016 7.211 1 92.25 125 ASP B C 1
ATOM 3972 O O . ASP B 1 125 ? -6.816 26.031 6.762 1 92.25 125 ASP B O 1
ATOM 3976 N N . LEU B 1 126 ? -8.484 27.438 6.637 1 92.31 126 LEU B N 1
ATOM 3977 C CA . LEU B 1 126 ? -9.156 26.734 5.555 1 92.31 126 LEU B CA 1
ATOM 3978 C C . LEU B 1 126 ? -8.289 26.688 4.305 1 92.31 126 LEU B C 1
ATOM 3980 O O . LEU B 1 126 ? -8.258 25.672 3.598 1 92.31 126 LEU B O 1
ATOM 3984 N N . THR B 1 127 ? -7.582 27.781 4.047 1 94.19 127 THR B N 1
ATOM 3985 C CA . THR B 1 127 ? -6.73 27.844 2.863 1 94.19 127 THR B CA 1
ATOM 3986 C C . THR B 1 127 ? -5.543 26.906 2.996 1 94.19 127 THR B C 1
ATOM 3988 O O . THR B 1 127 ? -5.152 26.25 2.029 1 94.19 127 THR B O 1
ATOM 3991 N N . HIS B 1 128 ? -5.043 26.891 4.203 1 95.56 128 HIS B N 1
ATOM 3992 C CA . HIS B 1 128 ? -3.932 25.984 4.457 1 95.56 128 HIS B CA 1
ATOM 3993 C C . HIS B 1 128 ? -4.375 24.516 4.352 1 95.56 128 HIS B C 1
ATOM 3995 O O . HIS B 1 128 ? -3.678 23.703 3.756 1 95.56 128 HIS B O 1
ATOM 4001 N N . GLU B 1 129 ? -5.484 24.203 4.895 1 95.56 129 GLU B N 1
ATOM 4002 C CA . GLU B 1 129 ? -6.02 22.844 4.781 1 95.56 129 GLU B CA 1
ATOM 4003 C C . GLU B 1 129 ? -6.18 22.438 3.32 1 95.56 129 GLU B C 1
ATOM 4005 O O . GLU B 1 129 ? -5.875 21.297 2.951 1 95.56 129 GLU B O 1
ATOM 4010 N N . ALA B 1 130 ? -6.629 23.375 2.561 1 96.81 130 ALA B N 1
ATOM 4011 C CA . ALA B 1 130 ? -6.855 23.109 1.141 1 96.81 130 ALA B CA 1
ATOM 4012 C C . ALA B 1 130 ? -5.539 22.844 0.415 1 96.81 130 ALA B C 1
ATOM 4014 O O . ALA B 1 130 ? -5.434 21.906 -0.367 1 96.81 130 ALA B O 1
ATOM 4015 N N . MET B 1 131 ? -4.566 23.688 0.688 1 97.19 131 MET B N 1
ATOM 4016 C CA . MET B 1 131 ? -3.254 23.484 0.077 1 97.19 131 MET B CA 1
ATOM 4017 C C . MET B 1 131 ? -2.654 22.141 0.495 1 97.19 131 MET B C 1
ATOM 4019 O O . MET B 1 131 ? -2.057 21.453 -0.324 1 97.19 131 MET B O 1
ATOM 4023 N N . ARG B 1 132 ? -2.854 21.766 1.713 1 96.75 132 ARG B N 1
ATOM 4024 C CA . ARG B 1 132 ? -2.375 20.484 2.219 1 96.75 132 ARG B CA 1
ATOM 4025 C C . ARG B 1 132 ? -3.025 19.328 1.474 1 96.75 132 ARG B C 1
ATOM 4027 O O . ARG B 1 132 ? -2.359 18.344 1.143 1 96.75 132 ARG B O 1
ATOM 4034 N N . ASP B 1 133 ? -4.285 19.438 1.206 1 97.25 133 ASP B N 1
ATOM 4035 C CA . ASP B 1 133 ? -4.98 18.406 0.437 1 97.25 133 ASP B CA 1
ATOM 4036 C C . ASP B 1 133 ? -4.355 18.234 -0.944 1 97.25 133 ASP B C 1
ATOM 4038 O O . ASP B 1 133 ? -4.168 17.109 -1.41 1 97.25 133 ASP B O 1
ATOM 4042 N N . LEU B 1 134 ? -4.051 19.359 -1.567 1 98.25 134 LEU B N 1
ATOM 4043 C CA . LEU B 1 134 ? -3.451 19.344 -2.896 1 98.25 134 LEU B CA 1
ATOM 4044 C C . LEU B 1 134 ? -2.068 18.703 -2.855 1 98.25 134 LEU B C 1
ATOM 4046 O O . LEU B 1 134 ? -1.752 17.844 -3.682 1 98.25 134 LEU B O 1
ATOM 4050 N N . ILE B 1 135 ? -1.332 19.031 -1.896 1 97.81 135 ILE B N 1
ATOM 4051 C CA . ILE B 1 135 ? 0.028 18.531 -1.761 1 97.81 135 ILE B CA 1
ATOM 4052 C C . ILE B 1 135 ? -0.012 17.031 -1.434 1 97.81 135 ILE B C 1
ATOM 4054 O O . ILE B 1 135 ? 0.803 16.25 -1.938 1 97.81 135 ILE B O 1
ATOM 4058 N N . ARG B 1 136 ? -0.94 16.625 -0.623 1 97.19 136 ARG B N 1
ATOM 4059 C CA . ARG B 1 136 ? -1.09 15.219 -0.275 1 97.19 136 ARG B CA 1
ATOM 4060 C C . ARG B 1 136 ? -1.554 14.398 -1.478 1 97.19 136 ARG B C 1
ATOM 4062 O O . ARG B 1 136 ? -1.175 13.242 -1.63 1 97.19 136 ARG B O 1
ATOM 4069 N N . ALA B 1 137 ? -2.348 15.008 -2.342 1 98.38 137 ALA B N 1
ATOM 4070 C CA . ALA B 1 137 ? -2.713 14.336 -3.588 1 98.38 137 ALA B CA 1
ATOM 4071 C C . ALA B 1 137 ? -1.481 14.062 -4.445 1 98.38 137 ALA B C 1
ATOM 4073 O O . ALA B 1 137 ? -1.346 12.977 -5.016 1 98.38 137 ALA B O 1
ATOM 4074 N N . ARG B 1 138 ? -0.612 15.055 -4.496 1 98.31 138 ARG B N 1
ATOM 4075 C CA . ARG B 1 138 ? 0.629 14.883 -5.242 1 98.31 138 ARG B CA 1
ATOM 4076 C C . ARG B 1 138 ? 1.498 13.797 -4.609 1 98.31 138 ARG B C 1
ATOM 4078 O O . ARG B 1 138 ? 2.072 12.961 -5.316 1 98.31 138 ARG B O 1
ATOM 4085 N N . ALA B 1 139 ? 1.579 13.805 -3.332 1 97.38 139 ALA B N 1
ATOM 4086 C CA . ALA B 1 139 ? 2.352 12.789 -2.619 1 97.38 139 ALA B CA 1
ATOM 4087 C C . ALA B 1 139 ? 1.789 11.398 -2.871 1 97.38 139 ALA B C 1
ATOM 4089 O O . ALA B 1 139 ? 2.545 10.438 -3.039 1 97.38 139 ALA B O 1
ATOM 4090 N N . ALA B 1 140 ? 0.473 11.289 -2.883 1 97.81 140 ALA B N 1
ATOM 4091 C CA . ALA B 1 140 ? -0.178 10.016 -3.176 1 97.81 140 ALA B CA 1
ATOM 4092 C C . ALA B 1 140 ? 0.177 9.531 -4.578 1 97.81 140 ALA B C 1
ATOM 4094 O O . ALA B 1 140 ? 0.486 8.352 -4.77 1 97.81 140 ALA B O 1
ATOM 4095 N N . ALA B 1 141 ? 0.131 10.414 -5.555 1 98.38 141 ALA B N 1
ATOM 4096 C CA . ALA B 1 141 ? 0.489 10.062 -6.926 1 98.38 141 ALA B CA 1
ATOM 4097 C C . ALA B 1 141 ? 1.943 9.609 -7.016 1 98.38 141 ALA B C 1
ATOM 4099 O O . ALA B 1 141 ? 2.266 8.672 -7.75 1 98.38 141 ALA B O 1
ATOM 4100 N N . LYS B 1 142 ? 2.77 10.289 -6.305 1 97.5 142 LYS B N 1
ATOM 4101 C CA . LYS B 1 142 ? 4.18 9.906 -6.289 1 97.5 142 LYS B CA 1
ATOM 4102 C C . LYS B 1 142 ? 4.363 8.508 -5.719 1 97.5 142 LYS B C 1
ATOM 4104 O O . LYS B 1 142 ? 5.133 7.707 -6.262 1 97.5 142 LYS B O 1
ATOM 4109 N N . ARG B 1 143 ? 3.668 8.242 -4.668 1 97.06 143 ARG B N 1
ATOM 4110 C CA . ARG B 1 143 ? 3.711 6.898 -4.109 1 97.06 143 ARG B CA 1
ATOM 4111 C C . ARG B 1 143 ? 3.232 5.867 -5.125 1 97.06 143 ARG B C 1
ATOM 4113 O O . ARG B 1 143 ? 3.838 4.801 -5.273 1 97.06 143 ARG B O 1
ATOM 4120 N N . ASP B 1 144 ? 2.164 6.164 -5.77 1 98.44 144 ASP B N 1
ATOM 4121 C CA . ASP B 1 144 ? 1.642 5.27 -6.801 1 98.44 144 ASP B CA 1
ATOM 4122 C C . ASP B 1 144 ? 2.682 5.02 -7.891 1 98.44 144 ASP B C 1
ATOM 4124 O O . ASP B 1 144 ? 2.781 3.908 -8.414 1 98.44 144 ASP B O 1
ATOM 4128 N N . SER B 1 145 ? 3.428 6.035 -8.281 1 98.44 145 SER B N 1
ATOM 4129 C CA . SER B 1 145 ? 4.426 5.891 -9.328 1 98.44 145 SER B CA 1
ATOM 4130 C C . SER B 1 145 ? 5.531 4.926 -8.914 1 98.44 145 SER B C 1
ATOM 4132 O O . SER B 1 145 ? 6.035 4.156 -9.734 1 98.44 145 SER B O 1
ATOM 4134 N N . ARG B 1 146 ? 5.887 4.988 -7.699 1 97.62 146 ARG B N 1
ATOM 4135 C CA . ARG B 1 146 ? 6.906 4.07 -7.207 1 97.62 146 ARG B CA 1
ATOM 4136 C C . ARG B 1 146 ? 6.426 2.625 -7.285 1 97.62 146 ARG B C 1
ATOM 4138 O O . ARG B 1 146 ? 7.172 1.738 -7.707 1 97.62 146 ARG B O 1
ATOM 4145 N N . VAL B 1 147 ? 5.207 2.434 -6.879 1 98.31 147 VAL B N 1
ATOM 4146 C CA . VAL B 1 147 ? 4.621 1.099 -6.934 1 98.31 147 VAL B CA 1
ATOM 4147 C C . VAL B 1 147 ? 4.547 0.624 -8.383 1 98.31 147 VAL B C 1
ATOM 4149 O O . VAL B 1 147 ? 4.895 -0.52 -8.688 1 98.31 147 VAL B O 1
ATOM 4152 N N . ALA B 1 148 ? 4.098 1.496 -9.242 1 98.69 148 ALA B N 1
ATOM 4153 C CA . ALA B 1 148 ? 3.984 1.164 -10.664 1 98.69 148 ALA B CA 1
ATOM 4154 C C . ALA B 1 148 ? 5.344 0.796 -11.25 1 98.69 148 ALA B C 1
ATOM 4156 O O . ALA B 1 148 ? 5.461 -0.171 -12.008 1 98.69 148 ALA B O 1
ATOM 4157 N N . ARG B 1 149 ? 6.359 1.561 -10.922 1 98.56 149 ARG B N 1
ATOM 4158 C CA . ARG B 1 149 ? 7.711 1.279 -11.391 1 98.56 149 ARG B CA 1
ATOM 4159 C C . ARG B 1 149 ? 8.188 -0.088 -10.914 1 98.56 149 ARG B C 1
ATOM 4161 O O . ARG B 1 149 ? 8.773 -0.853 -11.68 1 98.56 149 ARG B O 1
ATOM 4168 N N . GLN B 1 150 ? 7.855 -0.376 -9.727 1 98 150 GLN B N 1
ATOM 4169 C CA . GLN B 1 150 ? 8.258 -1.657 -9.156 1 98 150 GLN B CA 1
ATOM 4170 C C . GLN B 1 150 ? 7.57 -2.818 -9.867 1 98 150 GLN B C 1
ATOM 4172 O O . GLN B 1 150 ? 8.18 -3.867 -10.086 1 98 150 GLN B O 1
ATOM 4177 N N . ARG B 1 151 ? 6.363 -2.674 -10.172 1 98.12 151 ARG B N 1
ATOM 4178 C CA . ARG B 1 151 ? 5.621 -3.719 -10.867 1 98.12 151 ARG B CA 1
ATOM 4179 C C . ARG B 1 151 ? 6.258 -4.031 -12.219 1 98.12 151 ARG B C 1
ATOM 4181 O O . ARG B 1 151 ? 6.391 -5.195 -12.594 1 98.12 151 ARG B O 1
ATOM 4188 N N . ILE B 1 152 ? 6.609 -2.961 -12.914 1 98.5 152 ILE B N 1
ATOM 4189 C CA . ILE B 1 152 ? 7.25 -3.117 -14.219 1 98.5 152 ILE B CA 1
ATOM 4190 C C . ILE B 1 152 ? 8.57 -3.861 -14.055 1 98.5 152 ILE B C 1
ATOM 4192 O O . ILE B 1 152 ? 8.82 -4.852 -14.75 1 98.5 152 ILE B O 1
ATOM 4196 N N . LEU B 1 153 ? 9.375 -3.408 -13.109 1 98 153 LEU B N 1
ATOM 4197 C CA . LEU B 1 153 ? 10.695 -4.004 -12.914 1 98 153 LEU B CA 1
ATOM 4198 C C . LEU B 1 153 ? 10.57 -5.449 -12.453 1 98 153 LEU B C 1
ATOM 4200 O O . LEU B 1 153 ? 11.359 -6.305 -12.859 1 98 153 LEU B O 1
ATOM 4204 N N . SER B 1 154 ? 9.594 -5.703 -11.602 1 97.44 154 SER B N 1
ATOM 4205 C CA . SER B 1 154 ? 9.367 -7.059 -11.109 1 97.44 154 SER B CA 1
ATOM 4206 C C . SER B 1 154 ? 9.016 -8.008 -12.25 1 97.44 154 SER B C 1
ATOM 4208 O O . SER B 1 154 ? 9.516 -9.133 -12.305 1 97.44 154 SER B O 1
ATOM 4210 N N . MET B 1 155 ? 8.164 -7.621 -13.125 1 97.5 155 MET B N 1
ATOM 4211 C CA . MET B 1 155 ? 7.785 -8.461 -14.266 1 97.5 155 MET B CA 1
ATOM 4212 C C . MET B 1 155 ? 8.977 -8.695 -15.18 1 97.5 155 MET B C 1
ATOM 4214 O O . MET B 1 155 ? 9.188 -9.812 -15.664 1 97.5 155 MET B O 1
ATOM 4218 N N . LEU B 1 156 ? 9.742 -7.605 -15.422 1 97.19 156 LEU B N 1
ATOM 4219 C CA . LEU B 1 156 ? 10.922 -7.738 -16.266 1 97.19 156 LEU B CA 1
ATOM 4220 C C . LEU B 1 156 ? 11.914 -8.734 -15.672 1 97.19 156 LEU B C 1
ATOM 4222 O O . LEU B 1 156 ? 12.445 -9.586 -16.391 1 97.19 156 LEU B O 1
ATOM 4226 N N . LEU B 1 157 ? 12.094 -8.617 -14.375 1 95.88 157 LEU B N 1
ATOM 4227 C CA . LEU B 1 157 ? 13.008 -9.531 -13.688 1 95.88 157 LEU B CA 1
ATOM 4228 C C . LEU B 1 157 ? 12.523 -10.969 -13.797 1 95.88 157 LEU B C 1
ATOM 4230 O O . LEU B 1 157 ? 13.297 -11.867 -14.148 1 95.88 157 LEU B O 1
ATOM 4234 N N . ARG B 1 158 ? 11.297 -11.211 -13.625 1 93.81 158 ARG B N 1
ATOM 4235 C CA . ARG B 1 158 ? 10.711 -12.547 -13.625 1 93.81 158 ARG B CA 1
ATOM 4236 C C . ARG B 1 158 ? 10.758 -13.164 -15.023 1 93.81 158 ARG B C 1
ATOM 4238 O O . ARG B 1 158 ? 10.805 -14.383 -15.172 1 93.81 158 ARG B O 1
ATOM 4245 N N . THR B 1 159 ? 10.766 -12.352 -16.031 1 94.31 159 THR B N 1
ATOM 4246 C CA . THR B 1 159 ? 10.734 -12.82 -17.422 1 94.31 159 THR B CA 1
ATOM 4247 C C . THR B 1 159 ? 12.109 -12.711 -18.062 1 94.31 159 THR B C 1
ATOM 4249 O O . THR B 1 159 ? 12.234 -12.734 -19.281 1 94.31 159 THR B O 1
ATOM 4252 N N . ASP B 1 160 ? 13.141 -12.422 -17.203 1 92 160 ASP B N 1
ATOM 4253 C CA . ASP B 1 160 ? 14.547 -12.469 -17.578 1 92 160 ASP B CA 1
ATOM 4254 C C . ASP B 1 160 ? 14.883 -11.375 -18.594 1 92 160 ASP B C 1
ATOM 4256 O O . ASP B 1 160 ? 15.602 -11.625 -19.562 1 92 160 ASP B O 1
ATOM 4260 N N . LYS B 1 161 ? 14.234 -10.266 -18.469 1 93.75 161 LYS B N 1
ATOM 4261 C CA . LYS B 1 161 ? 14.578 -9.078 -19.25 1 93.75 161 LYS B CA 1
ATOM 4262 C C . LYS B 1 161 ? 15.375 -8.078 -18.422 1 93.75 161 LYS B C 1
ATOM 4264 O O . LYS B 1 161 ? 14.867 -7.531 -17.438 1 93.75 161 LYS B O 1
ATOM 4269 N N . HIS B 1 162 ? 16.625 -7.789 -18.891 1 91.88 162 HIS B N 1
ATOM 4270 C CA . HIS B 1 162 ? 17.531 -6.98 -18.078 1 91.88 162 HIS B CA 1
ATOM 4271 C C . HIS B 1 162 ? 18 -5.754 -18.844 1 91.88 162 HIS B C 1
ATOM 4273 O O . HIS B 1 162 ? 18.406 -5.855 -20 1 91.88 162 HIS B O 1
ATOM 4279 N N . TYR B 1 163 ? 17.891 -4.664 -18.188 1 93.88 163 TYR B N 1
ATOM 4280 C CA . TYR B 1 163 ? 18.453 -3.426 -18.703 1 93.88 163 TYR B CA 1
ATOM 4281 C C . TYR B 1 163 ? 19.766 -3.094 -18.016 1 93.88 163 TYR B C 1
ATOM 4283 O O . TYR B 1 163 ? 19.844 -3.041 -16.781 1 93.88 163 TYR B O 1
ATOM 4291 N N . ALA B 1 164 ? 20.906 -2.826 -18.672 1 89.81 164 ALA B N 1
ATOM 4292 C CA . ALA B 1 164 ? 22.25 -2.643 -18.141 1 89.81 164 ALA B CA 1
ATOM 4293 C C . ALA B 1 164 ? 22.469 -1.199 -17.688 1 89.81 164 ALA B C 1
ATOM 4295 O O . ALA B 1 164 ? 23.328 -0.924 -16.859 1 89.81 164 ALA B O 1
ATOM 4296 N N . GLY B 1 165 ? 21.641 -0.302 -18.047 1 92.62 165 GLY B N 1
ATOM 4297 C CA . GLY B 1 165 ? 21.859 1.099 -17.734 1 92.62 165 GLY B CA 1
ATOM 4298 C C . GLY B 1 165 ? 21.031 1.57 -16.547 1 92.62 165 GLY B C 1
ATOM 4299 O O . GLY B 1 165 ? 20.547 0.756 -15.758 1 92.62 165 GLY B O 1
ATOM 4300 N N . LYS B 1 166 ? 21.062 2.807 -16.312 1 95.25 166 LYS B N 1
ATOM 4301 C CA . LYS B 1 166 ? 20.281 3.426 -15.25 1 95.25 166 LYS B CA 1
ATOM 4302 C C . LYS B 1 166 ? 18.797 3.396 -15.578 1 95.25 166 LYS B C 1
ATOM 4304 O O . LYS B 1 166 ? 18.391 3.738 -16.688 1 95.25 166 LYS B O 1
ATOM 4309 N N . HIS B 1 167 ? 18.031 2.99 -14.625 1 96.44 167 HIS B N 1
ATOM 4310 C CA . HIS B 1 167 ? 16.594 2.861 -14.836 1 96.44 167 HIS B CA 1
ATOM 4311 C C . HIS B 1 167 ? 15.922 4.23 -14.891 1 96.44 167 HIS B C 1
ATOM 4313 O O . HIS B 1 167 ? 16.391 5.184 -14.266 1 96.44 167 HIS B O 1
ATOM 4319 N N . TRP B 1 168 ? 14.867 4.312 -15.719 1 96.38 168 TRP B N 1
ATOM 4320 C CA . TRP B 1 168 ? 13.883 5.387 -15.773 1 96.38 168 TRP B CA 1
ATOM 4321 C C . TRP B 1 168 ? 14.484 6.645 -16.391 1 96.38 168 TRP B C 1
ATOM 4323 O O . TRP B 1 168 ? 14.016 7.758 -16.125 1 96.38 168 TRP B O 1
ATOM 4333 N N . THR B 1 169 ? 15.609 6.578 -17.016 1 96.12 169 THR B N 1
ATOM 4334 C CA . THR B 1 169 ? 16.125 7.609 -17.906 1 96.12 169 THR B CA 1
ATOM 4335 C C . THR B 1 169 ? 15.406 7.57 -19.266 1 96.12 169 THR B C 1
ATOM 4337 O O . THR B 1 169 ? 14.602 6.676 -19.516 1 96.12 169 THR B O 1
ATOM 4340 N N . GLY B 1 170 ? 15.68 8.539 -20.078 1 95.75 170 GLY B N 1
ATOM 4341 C CA . GLY B 1 170 ? 15.133 8.508 -21.422 1 95.75 170 GLY B CA 1
ATOM 4342 C C . GLY B 1 170 ? 15.508 7.258 -22.188 1 95.75 170 GLY B C 1
ATOM 4343 O O . GLY B 1 170 ? 14.672 6.676 -22.891 1 95.75 170 GLY B O 1
ATOM 4344 N N . LYS B 1 171 ? 16.688 6.82 -22.047 1 97 171 LYS B N 1
ATOM 4345 C CA . LYS B 1 171 ? 17.188 5.617 -22.719 1 97 171 LYS B CA 1
ATOM 4346 C C . LYS B 1 171 ? 16.469 4.371 -22.203 1 97 171 LYS B C 1
ATOM 4348 O O . LYS B 1 171 ? 16.125 3.479 -22.984 1 97 171 LYS B O 1
ATOM 4353 N N . HIS B 1 172 ? 16.281 4.305 -20.906 1 97.31 172 HIS B N 1
ATOM 4354 C CA . HIS B 1 172 ? 15.562 3.172 -20.328 1 97.31 172 HIS B CA 1
ATOM 4355 C C . HIS B 1 172 ? 14.125 3.107 -20.844 1 97.31 172 HIS B C 1
ATOM 4357 O O . HIS B 1 172 ? 13.625 2.029 -21.156 1 97.31 172 HIS B O 1
ATOM 4363 N N . ARG B 1 173 ? 13.531 4.277 -20.969 1 96.69 173 ARG B N 1
ATOM 4364 C CA . ARG B 1 173 ? 12.156 4.348 -21.438 1 96.69 173 ARG B CA 1
ATOM 4365 C C . ARG B 1 173 ? 12.055 3.844 -22.875 1 96.69 173 ARG B C 1
ATOM 4367 O O . ARG B 1 173 ? 11.102 3.133 -23.219 1 96.69 173 ARG B O 1
ATOM 4374 N N . THR B 1 174 ? 12.945 4.254 -23.656 1 96.75 174 THR B N 1
ATOM 4375 C CA . THR B 1 174 ? 13 3.766 -25.031 1 96.75 174 THR B CA 1
ATOM 4376 C C . THR B 1 174 ? 13.188 2.252 -25.062 1 96.75 174 THR B C 1
ATOM 4378 O O . THR B 1 174 ? 12.547 1.553 -25.844 1 96.75 174 THR B O 1
ATOM 4381 N N . TRP B 1 175 ? 14.047 1.793 -24.203 1 97.56 175 TRP B N 1
ATOM 4382 C CA . TRP B 1 175 ? 14.281 0.357 -24.094 1 97.56 175 TRP B CA 1
ATOM 4383 C C . TRP B 1 175 ? 13.008 -0.374 -23.703 1 97.56 175 TRP B C 1
ATOM 4385 O O . TRP B 1 175 ? 12.664 -1.4 -24.297 1 97.56 175 TRP B O 1
ATOM 4395 N N . LEU B 1 176 ? 12.258 0.164 -22.75 1 97.62 176 LEU B N 1
ATOM 4396 C CA . LEU B 1 176 ? 10.992 -0.413 -22.312 1 97.62 176 LEU B CA 1
ATOM 4397 C C . LEU B 1 176 ? 10 -0.496 -23.453 1 97.62 176 LEU B C 1
ATOM 4399 O O . LEU B 1 176 ? 9.32 -1.515 -23.625 1 97.62 176 LEU B O 1
ATOM 4403 N N . ALA B 1 177 ? 9.938 0.533 -24.281 1 96.19 177 ALA B N 1
ATOM 4404 C CA . ALA B 1 177 ? 8.977 0.629 -25.375 1 96.19 177 ALA B CA 1
ATOM 4405 C C . ALA B 1 177 ? 9.25 -0.426 -26.438 1 96.19 177 ALA B C 1
ATOM 4407 O O . ALA B 1 177 ? 8.359 -0.787 -27.203 1 96.19 177 ALA B O 1
ATOM 4408 N N . ASN B 1 178 ? 10.461 -0.951 -26.438 1 96.38 178 ASN B N 1
ATOM 4409 C CA . ASN B 1 178 ? 10.859 -1.894 -27.484 1 96.38 178 ASN B CA 1
ATOM 4410 C C . ASN B 1 178 ? 10.812 -3.334 -26.984 1 96.38 178 ASN B C 1
ATOM 4412 O O . ASN B 1 178 ? 11.227 -4.254 -27.688 1 96.38 178 ASN B O 1
ATOM 4416 N N . GLN B 1 179 ? 10.336 -3.508 -25.734 1 96.38 179 GLN B N 1
ATOM 4417 C CA . GLN B 1 179 ? 10.227 -4.871 -25.234 1 96.38 179 GLN B CA 1
ATOM 4418 C C . GLN B 1 179 ? 8.992 -5.57 -25.797 1 96.38 179 GLN B C 1
ATOM 4420 O O . GLN B 1 179 ? 7.941 -4.949 -25.953 1 96.38 179 GLN B O 1
ATOM 4425 N N . SER B 1 180 ? 9.164 -6.789 -26.141 1 96.31 180 SER B N 1
ATOM 4426 C CA . SER B 1 180 ? 8.07 -7.633 -26.609 1 96.31 180 SER B CA 1
ATOM 4427 C C . SER B 1 180 ? 8.086 -8.992 -25.922 1 96.31 180 SER B C 1
ATOM 4429 O O . SER B 1 180 ? 9.133 -9.445 -25.453 1 96.31 180 SER B O 1
ATOM 4431 N N . PHE B 1 181 ? 6.938 -9.562 -25.75 1 96.56 181 PHE B N 1
ATOM 4432 C CA . PHE B 1 181 ? 6.77 -10.891 -25.172 1 96.56 181 PHE B CA 1
ATOM 4433 C C . PHE B 1 181 ? 6.145 -11.844 -26.188 1 96.56 181 PHE B C 1
ATOM 4435 O O . PHE B 1 181 ? 5.336 -11.43 -27.016 1 96.56 181 PHE B O 1
ATOM 4442 N N . SER B 1 182 ? 6.52 -13.086 -26.141 1 94.38 182 SER B N 1
ATOM 4443 C CA . SER B 1 182 ? 6.02 -14.078 -27.078 1 94.38 182 SER B CA 1
ATOM 4444 C C . SER B 1 182 ? 4.547 -14.383 -26.844 1 94.38 182 SER B C 1
ATOM 4446 O O . SER B 1 182 ? 3.791 -14.625 -27.781 1 94.38 182 SER B O 1
ATOM 4448 N N . GLN B 1 183 ? 4.121 -14.336 -25.641 1 95.75 183 GLN B N 1
ATOM 4449 C CA . GLN B 1 183 ? 2.738 -14.633 -25.281 1 95.75 183 GLN B CA 1
ATOM 4450 C C . GLN B 1 183 ? 1.902 -13.359 -25.219 1 95.75 183 GLN B C 1
ATOM 4452 O O . GLN B 1 183 ? 2.238 -12.422 -24.484 1 95.75 183 GLN B O 1
ATOM 4457 N N . PRO B 1 184 ? 0.812 -13.305 -25.906 1 96.81 184 PRO B N 1
ATOM 4458 C CA . PRO B 1 184 ? -0.02 -12.102 -25.922 1 96.81 184 PRO B CA 1
ATOM 4459 C C . PRO B 1 184 ? -0.446 -11.664 -24.531 1 96.81 184 PRO B C 1
ATOM 4461 O O . PRO B 1 184 ? -0.49 -10.461 -24.234 1 96.81 184 PRO B O 1
ATOM 4464 N N . SER B 1 185 ? -0.798 -12.617 -23.641 1 97.25 185 SER B N 1
ATOM 4465 C CA . SER B 1 185 ? -1.25 -12.297 -22.297 1 97.25 185 SER B CA 1
ATOM 4466 C C . SER B 1 185 ? -0.186 -11.516 -21.531 1 97.25 185 SER B C 1
ATOM 4468 O O . SER B 1 185 ? -0.495 -10.531 -20.859 1 97.25 185 SER B O 1
ATOM 4470 N N . GLN B 1 186 ? 1.028 -11.938 -21.688 1 97.06 186 GLN B N 1
ATOM 4471 C CA . GLN B 1 186 ? 2.139 -11.273 -21 1 97.06 186 GLN B CA 1
ATOM 4472 C C . GLN B 1 186 ? 2.404 -9.891 -21.609 1 97.06 186 GLN B C 1
ATOM 4474 O O . GLN B 1 186 ? 2.691 -8.938 -20.875 1 97.06 186 GLN B O 1
ATOM 4479 N N . GLN B 1 187 ? 2.268 -9.805 -22.938 1 97.75 187 GLN B N 1
ATOM 4480 C CA . GLN B 1 187 ? 2.445 -8.523 -23.625 1 97.75 187 GLN B CA 1
ATOM 4481 C C . GLN B 1 187 ? 1.399 -7.508 -23.172 1 97.75 187 GLN B C 1
ATOM 4483 O O . GLN B 1 187 ? 1.725 -6.348 -22.922 1 97.75 187 GLN B O 1
ATOM 4488 N N . ILE B 1 188 ? 0.205 -7.938 -23.062 1 98.31 188 ILE B N 1
ATOM 4489 C CA . ILE B 1 188 ? -0.9 -7.078 -22.656 1 98.31 188 ILE B CA 1
ATOM 4490 C C . ILE B 1 188 ? -0.684 -6.602 -21.219 1 98.31 188 ILE B C 1
ATOM 4492 O O . ILE B 1 188 ? -0.83 -5.414 -20.922 1 98.31 188 ILE B O 1
ATOM 4496 N N . ALA B 1 189 ? -0.303 -7.539 -20.297 1 98.5 189 ALA B N 1
ATOM 4497 C CA . ALA B 1 189 ? -0.029 -7.176 -18.906 1 98.5 189 ALA B CA 1
ATOM 4498 C C . ALA B 1 189 ? 1.053 -6.105 -18.828 1 98.5 189 ALA B C 1
ATOM 4500 O O . ALA B 1 189 ? 0.884 -5.098 -18.141 1 98.5 189 ALA B O 1
ATOM 4501 N N . PHE B 1 190 ? 2.125 -6.348 -19.609 1 98.56 190 PHE B N 1
ATOM 4502 C CA . PHE B 1 190 ? 3.252 -5.422 -19.625 1 98.56 190 PHE B CA 1
ATOM 4503 C C . PHE B 1 190 ? 2.812 -4.043 -20.094 1 98.56 190 PHE B C 1
ATOM 4505 O O . PHE B 1 190 ? 3.156 -3.029 -19.484 1 98.56 190 PHE B O 1
ATOM 4512 N N . GLN B 1 191 ? 2.016 -3.992 -21.125 1 98.19 191 GLN B N 1
ATOM 4513 C CA . GLN B 1 191 ? 1.549 -2.732 -21.703 1 98.19 191 GLN B CA 1
ATOM 4514 C C . GLN B 1 191 ? 0.667 -1.975 -20.719 1 98.19 191 GLN B C 1
ATOM 4516 O O . GLN B 1 191 ? 0.769 -0.753 -20.594 1 98.19 191 GLN B O 1
ATOM 4521 N N . HIS B 1 192 ? -0.138 -2.697 -20 1 98.31 192 HIS B N 1
ATOM 4522 C CA . HIS B 1 192 ? -0.997 -2.051 -19.016 1 98.31 192 HIS B CA 1
ATOM 4523 C C . HIS B 1 192 ? -0.177 -1.469 -17.859 1 98.31 192 HIS B C 1
ATOM 4525 O O . HIS B 1 192 ? -0.498 -0.396 -17.344 1 98.31 192 HIS B O 1
ATOM 4531 N N . TYR B 1 193 ? 0.895 -2.174 -17.422 1 98.62 193 TYR B N 1
ATOM 4532 C CA . TYR B 1 193 ? 1.768 -1.639 -16.391 1 98.62 193 TYR B CA 1
ATOM 4533 C C . TYR B 1 193 ? 2.428 -0.343 -16.844 1 98.62 193 TYR B C 1
ATOM 4535 O O . TYR B 1 193 ? 2.461 0.64 -16.094 1 98.62 193 TYR B O 1
ATOM 4543 N N . CYS B 1 194 ? 2.881 -0.354 -18.094 1 98.44 194 CYS B N 1
ATOM 4544 C CA . CYS B 1 194 ? 3.549 0.824 -18.625 1 98.44 194 CYS B CA 1
ATOM 4545 C C . CYS B 1 194 ? 2.572 1.987 -18.766 1 98.44 194 CYS B C 1
ATOM 4547 O O . CYS B 1 194 ? 2.9 3.123 -18.422 1 98.44 194 CYS B O 1
ATOM 4549 N N . GLN B 1 195 ? 1.383 1.704 -19.266 1 97.94 195 GLN B N 1
ATOM 4550 C CA . GLN B 1 195 ? 0.367 2.738 -19.438 1 97.94 195 GLN B CA 1
ATOM 4551 C C . GLN B 1 195 ? -0.047 3.332 -18.094 1 97.94 195 GLN B C 1
ATOM 4553 O O . GLN B 1 195 ? -0.247 4.543 -17.984 1 97.94 195 GLN B O 1
ATOM 4558 N N . SER B 1 196 ? -0.191 2.461 -17.094 1 98.38 196 SER B N 1
ATOM 4559 C CA . SER B 1 196 ? -0.518 2.928 -15.758 1 98.38 196 SER B CA 1
ATOM 4560 C C . SER B 1 196 ? 0.522 3.92 -15.25 1 98.38 196 SER B C 1
ATOM 4562 O O . SER B 1 196 ? 0.173 4.984 -14.734 1 98.38 196 SER B O 1
ATOM 4564 N N . LEU B 1 197 ? 1.807 3.584 -15.375 1 98.56 197 LEU B N 1
ATOM 4565 C CA . LEU B 1 197 ? 2.883 4.469 -14.945 1 98.56 197 LEU B CA 1
ATOM 4566 C C . LEU B 1 197 ? 2.814 5.805 -15.672 1 98.56 197 LEU B C 1
ATOM 4568 O O . LEU B 1 197 ? 2.949 6.863 -15.055 1 98.56 197 LEU B O 1
ATOM 4572 N N . GLU B 1 198 ? 2.586 5.777 -16.969 1 98.19 198 GLU B N 1
ATOM 4573 C CA . GLU B 1 198 ? 2.506 6.996 -17.766 1 98.19 198 GLU B CA 1
ATOM 4574 C C . GLU B 1 198 ? 1.383 7.902 -17.281 1 98.19 198 GLU B C 1
ATOM 4576 O O . GLU B 1 198 ? 1.571 9.117 -17.141 1 98.19 198 GLU B O 1
ATOM 4581 N N . GLN B 1 199 ? 0.24 7.316 -17.047 1 98.38 199 GLN B N 1
ATOM 4582 C CA . GLN B 1 199 ? -0.905 8.086 -16.562 1 98.38 199 GLN B CA 1
ATOM 4583 C C . GLN B 1 199 ? -0.615 8.727 -15.211 1 98.38 199 GLN B C 1
ATOM 4585 O O . GLN B 1 199 ? -0.991 9.875 -14.969 1 98.38 199 GLN B O 1
ATOM 4590 N N . ILE B 1 200 ? 0.037 7.977 -14.32 1 98.69 200 ILE B N 1
ATOM 4591 C CA . ILE B 1 200 ? 0.375 8.477 -12.992 1 98.69 200 ILE B CA 1
ATOM 4592 C C . ILE B 1 200 ? 1.37 9.625 -13.109 1 98.69 200 ILE B C 1
ATOM 4594 O O . ILE B 1 200 ? 1.227 10.656 -12.438 1 98.69 200 ILE B O 1
ATOM 4598 N N . GLU B 1 201 ? 2.383 9.438 -13.961 1 98.31 201 GLU B N 1
ATOM 4599 C CA . GLU B 1 201 ? 3.4 10.469 -14.141 1 98.31 201 GLU B CA 1
ATOM 4600 C C . GLU B 1 201 ? 2.799 11.742 -14.734 1 98.31 201 GLU B C 1
ATOM 4602 O O . GLU B 1 201 ? 3.188 12.852 -14.367 1 98.31 201 GLU B O 1
ATOM 4607 N N . ASP B 1 202 ? 1.871 11.57 -15.68 1 98.38 202 ASP B N 1
ATOM 4608 C CA . ASP B 1 202 ? 1.146 12.719 -16.219 1 98.38 202 ASP B CA 1
ATOM 4609 C C . ASP B 1 202 ? 0.389 13.453 -15.117 1 98.38 202 ASP B C 1
ATOM 4611 O O . ASP B 1 202 ? 0.368 14.688 -15.086 1 98.38 202 ASP B O 1
ATOM 4615 N N . ARG B 1 203 ? -0.213 12.734 -14.242 1 98.38 203 ARG B N 1
ATOM 4616 C CA . ARG B 1 203 ? -0.943 13.312 -13.117 1 98.38 203 ARG B CA 1
ATOM 4617 C C . ARG B 1 203 ? -0.008 14.102 -12.203 1 98.38 203 ARG B C 1
ATOM 4619 O O . ARG B 1 203 ? -0.344 15.203 -11.766 1 98.38 203 ARG B O 1
ATOM 4626 N N . ILE B 1 204 ? 1.13 13.531 -11.914 1 98.44 204 ILE B N 1
ATOM 4627 C CA . ILE B 1 204 ? 2.113 14.211 -11.07 1 98.44 204 ILE B CA 1
ATOM 4628 C C . ILE B 1 204 ? 2.496 15.547 -11.703 1 98.44 204 ILE B C 1
ATOM 4630 O O . ILE B 1 204 ? 2.553 16.562 -11.016 1 98.44 204 ILE B O 1
ATOM 4634 N N . LEU B 1 205 ? 2.709 15.539 -13.023 1 98.38 205 LEU B N 1
ATOM 4635 C CA . LEU B 1 205 ? 3.082 16.75 -13.742 1 98.38 205 LEU B CA 1
ATOM 4636 C C . LEU B 1 205 ? 1.976 17.797 -13.641 1 98.38 205 LEU B C 1
ATOM 4638 O O . LEU B 1 205 ? 2.248 18.984 -13.406 1 98.38 205 LEU B O 1
ATOM 4642 N N . GLN B 1 206 ? 0.766 17.391 -13.82 1 98.44 206 GLN B N 1
ATOM 4643 C CA . GLN B 1 206 ? -0.371 18.297 -13.727 1 98.44 206 GLN B CA 1
ATOM 4644 C C . GLN B 1 206 ? -0.489 18.891 -12.32 1 98.44 206 GLN B C 1
ATOM 4646 O O . GLN B 1 206 ? -0.702 20.094 -12.164 1 98.44 206 GLN B O 1
ATOM 4651 N N . LEU B 1 207 ? -0.32 18.047 -11.32 1 98.44 207 LEU B N 1
ATOM 4652 C CA . LEU B 1 207 ? -0.395 18.5 -9.938 1 98.44 207 LEU B CA 1
ATOM 4653 C C . LEU B 1 207 ? 0.724 19.484 -9.625 1 98.44 207 LEU B C 1
ATOM 4655 O O . LEU B 1 207 ? 0.502 20.484 -8.93 1 98.44 207 LEU B O 1
ATOM 4659 N N . ASP B 1 208 ? 1.888 19.188 -10.172 1 97.56 208 ASP B N 1
ATOM 4660 C CA . ASP B 1 208 ? 3 20.109 -10 1 97.56 208 ASP B CA 1
ATOM 4661 C C . ASP B 1 208 ? 2.662 21.484 -10.562 1 97.56 208 ASP B C 1
ATOM 4663 O O . ASP B 1 208 ? 2.93 22.516 -9.93 1 97.56 208 ASP B O 1
ATOM 4667 N N . GLN B 1 209 ? 2.074 21.531 -11.719 1 98.06 209 GLN B N 1
ATOM 4668 C CA . GLN B 1 209 ? 1.695 22.766 -12.367 1 98.06 209 GLN B CA 1
ATOM 4669 C C . GLN B 1 209 ? 0.638 23.516 -11.555 1 98.06 209 GLN B C 1
ATOM 4671 O O . GLN B 1 209 ? 0.729 24.734 -11.375 1 98.06 209 GLN B O 1
ATOM 4676 N N . GLU B 1 210 ? -0.329 22.781 -11.055 1 97.94 210 GLU B N 1
ATOM 4677 C CA . GLU B 1 210 ? -1.396 23.375 -10.266 1 97.94 210 GLU B CA 1
ATOM 4678 C C . GLU B 1 210 ? -0.859 23.938 -8.945 1 97.94 210 GLU B C 1
ATOM 4680 O O . GLU B 1 210 ? -1.257 25.031 -8.523 1 97.94 210 GLU B O 1
ATOM 4685 N N . ILE B 1 211 ? 0.032 23.203 -8.312 1 97.75 211 ILE B N 1
ATOM 4686 C CA . ILE B 1 211 ? 0.651 23.641 -7.07 1 97.75 211 ILE B CA 1
ATOM 4687 C C . ILE B 1 211 ? 1.411 24.953 -7.312 1 97.75 211 ILE B C 1
ATOM 4689 O O . ILE B 1 211 ? 1.251 25.922 -6.566 1 97.75 211 ILE B O 1
ATOM 4693 N N . SER B 1 212 ? 2.18 25 -8.391 1 96.5 212 SER B N 1
ATOM 4694 C CA . SER B 1 212 ? 2.953 26.188 -8.727 1 96.5 212 SER B CA 1
ATOM 4695 C C . SER B 1 212 ? 2.039 27.375 -9.023 1 96.5 212 SER B C 1
ATOM 4697 O O . SER B 1 212 ? 2.342 28.5 -8.641 1 96.5 212 SER B O 1
ATOM 4699 N N . ARG B 1 213 ? 0.95 27.109 -9.672 1 97.12 213 ARG B N 1
ATOM 4700 C CA . ARG B 1 213 ? 0.001 28.156 -10.047 1 97.12 213 ARG B CA 1
ATOM 4701 C C . ARG B 1 213 ? -0.675 28.734 -8.812 1 97.12 213 ARG B C 1
ATOM 4703 O O . ARG B 1 213 ? -0.899 29.953 -8.742 1 97.12 213 ARG B O 1
ATOM 4710 N N . LEU B 1 214 ? -0.941 27.938 -7.773 1 97.31 214 LEU B N 1
ATOM 4711 C CA . LEU B 1 214 ? -1.736 28.375 -6.629 1 97.31 214 LEU B CA 1
ATOM 4712 C C . LEU B 1 214 ? -0.839 28.859 -5.496 1 97.31 214 LEU B C 1
ATOM 4714 O O . LEU B 1 214 ? -1.302 29.547 -4.586 1 97.31 214 LEU B O 1
ATOM 4718 N N . LEU B 1 215 ? 0.427 28.547 -5.566 1 96.69 215 LEU B N 1
ATOM 4719 C CA . LEU B 1 215 ? 1.371 28.812 -4.488 1 96.69 215 LEU B CA 1
ATOM 4720 C C . LEU B 1 215 ? 1.406 30.312 -4.164 1 96.69 215 LEU B C 1
ATOM 4722 O O . LEU B 1 215 ? 1.312 30.688 -2.998 1 96.69 215 LEU B O 1
ATOM 4726 N N . PRO B 1 216 ? 1.392 31.203 -5.176 1 95.56 216 PRO B N 1
ATOM 4727 C CA . PRO B 1 216 ? 1.489 32.625 -4.871 1 95.56 216 PRO B CA 1
ATOM 4728 C C . PRO B 1 216 ? 0.284 33.156 -4.09 1 95.56 216 PRO B C 1
ATOM 4730 O O . PRO B 1 216 ? 0.377 34.188 -3.424 1 95.56 216 PRO B O 1
ATOM 4733 N N . GLU B 1 217 ? -0.805 32.438 -4.152 1 94.44 217 GLU B N 1
ATOM 4734 C CA . GLU B 1 217 ? -2.029 32.875 -3.49 1 94.44 217 GLU B CA 1
ATOM 4735 C C . GLU B 1 217 ? -2.064 32.406 -2.035 1 94.44 217 GLU B C 1
ATOM 4737 O O . GLU B 1 217 ? -2.918 32.844 -1.261 1 94.44 217 GLU B O 1
ATOM 4742 N N . TRP B 1 218 ? -1.129 31.562 -1.688 1 95.06 218 TRP B N 1
ATOM 4743 C CA . TRP B 1 218 ? -1.088 31 -0.341 1 95.06 218 TRP B CA 1
ATOM 4744 C C . TRP B 1 218 ? -0.329 31.922 0.608 1 95.06 218 TRP B C 1
ATOM 4746 O O . TRP B 1 218 ? 0.758 32.406 0.279 1 95.06 218 TRP B O 1
ATOM 4756 N N . SER B 1 219 ? -0.886 32.188 1.779 1 93.62 219 SER B N 1
ATOM 4757 C CA . SER B 1 219 ? -0.328 33.125 2.742 1 93.62 219 SER B CA 1
ATOM 4758 C C . SER B 1 219 ? 1.076 32.719 3.17 1 93.62 219 SER B C 1
ATOM 4760 O O . SER B 1 219 ? 1.865 33.531 3.619 1 93.62 219 SER B O 1
ATOM 4762 N N . LEU B 1 220 ? 1.416 31.422 2.949 1 94.88 220 LEU B N 1
ATOM 4763 C CA . LEU B 1 220 ? 2.713 30.938 3.412 1 94.88 220 LEU B CA 1
ATOM 4764 C C . LEU B 1 220 ? 3.693 30.812 2.252 1 94.88 220 LEU B C 1
ATOM 4766 O O . LEU B 1 220 ? 4.742 30.188 2.387 1 94.88 220 LEU B O 1
ATOM 4770 N N . CYS B 1 221 ? 3.348 31.406 1.106 1 96.06 221 CYS B N 1
ATOM 4771 C CA . CYS B 1 221 ? 4.191 31.359 -0.082 1 96.06 221 CYS B CA 1
ATOM 4772 C C . CYS B 1 221 ? 5.59 31.875 0.222 1 96.06 221 CYS B C 1
ATOM 4774 O O . CYS B 1 221 ? 6.586 31.281 -0.197 1 96.06 221 CYS B O 1
ATOM 4776 N N . ASN B 1 222 ? 5.656 32.969 0.946 1 96 222 ASN B N 1
ATOM 4777 C CA . ASN B 1 222 ? 6.957 33.531 1.268 1 96 222 ASN B CA 1
ATOM 4778 C C . ASN B 1 222 ? 7.832 32.562 2.047 1 96 222 ASN B C 1
ATOM 4780 O O . ASN B 1 222 ? 9.023 32.438 1.77 1 96 222 ASN B O 1
ATOM 4784 N N . LEU B 1 223 ? 7.23 31.922 3.008 1 97 223 LEU B N 1
ATOM 4785 C CA . LEU B 1 223 ? 7.961 30.922 3.789 1 97 223 LEU B CA 1
ATOM 4786 C C . LEU B 1 223 ? 8.5 29.812 2.893 1 97 223 LEU B C 1
ATOM 4788 O O . LEU B 1 223 ? 9.656 29.406 3.025 1 97 223 LEU B O 1
ATOM 4792 N N . VAL B 1 224 ? 7.688 29.344 1.967 1 97.62 224 VAL B N 1
ATOM 4793 C CA . VAL B 1 224 ? 8.094 28.328 1.012 1 97.62 224 VAL B CA 1
ATOM 4794 C C . VAL B 1 224 ? 9.32 28.797 0.233 1 97.62 224 VAL B C 1
ATOM 4796 O O . VAL B 1 224 ? 10.297 28.062 0.078 1 97.62 224 VAL B O 1
ATOM 4799 N N . CYS B 1 225 ? 9.273 30.016 -0.161 1 97.38 225 CYS B N 1
ATOM 4800 C CA . CYS B 1 225 ? 10.367 30.594 -0.937 1 97.38 225 CYS B CA 1
ATOM 4801 C C . CYS B 1 225 ? 11.633 30.688 -0.1 1 97.38 225 CYS B C 1
ATOM 4803 O O . CYS B 1 225 ? 12.711 30.297 -0.548 1 97.38 225 CYS B O 1
ATOM 4805 N N . GLN B 1 226 ? 11.508 31.156 1.104 1 98 226 GLN B N 1
ATOM 4806 C CA . GLN B 1 226 ? 12.672 31.359 1.961 1 98 226 GLN B CA 1
ATOM 4807 C C . GLN B 1 226 ? 13.391 30.047 2.256 1 98 226 GLN B C 1
ATOM 4809 O O . GLN B 1 226 ? 14.617 30 2.324 1 98 226 GLN B O 1
ATOM 4814 N N . LEU B 1 227 ? 12.656 28.984 2.375 1 98.06 227 LEU B N 1
ATOM 4815 C CA . LEU B 1 227 ? 13.242 27.688 2.693 1 98.06 227 LEU B CA 1
ATOM 4816 C C . LEU B 1 227 ? 14.078 27.172 1.526 1 98.06 227 LEU B C 1
ATOM 4818 O O . LEU B 1 227 ? 14.969 26.344 1.717 1 98.06 227 LEU B O 1
ATOM 4822 N N . GLN B 1 228 ? 13.812 27.656 0.339 1 97.75 228 GLN B N 1
ATOM 4823 C CA . GLN B 1 228 ? 14.531 27.203 -0.852 1 97.75 228 GLN B CA 1
ATOM 4824 C C . GLN B 1 228 ? 15.922 27.828 -0.925 1 97.75 228 GLN B C 1
ATOM 4826 O O . GLN B 1 228 ? 16.672 27.562 -1.861 1 97.75 228 GLN B O 1
ATOM 4831 N N . ALA B 1 229 ? 16.266 28.641 0.037 1 97.19 229 ALA B N 1
ATOM 4832 C CA . ALA B 1 229 ? 17.641 29.109 0.175 1 97.19 229 ALA B CA 1
ATOM 4833 C C . ALA B 1 229 ? 18.594 27.953 0.465 1 97.19 229 ALA B C 1
ATOM 4835 O O . ALA B 1 229 ? 19.781 28 0.11 1 97.19 229 ALA B O 1
ATOM 4836 N N . LEU B 1 230 ? 18.094 27.016 1.154 1 97.44 230 LEU B N 1
ATOM 4837 C CA . LEU B 1 230 ? 18.906 25.906 1.637 1 97.44 230 LEU B CA 1
ATOM 4838 C C . LEU B 1 230 ? 19.234 24.922 0.505 1 97.44 230 LEU B C 1
ATOM 4840 O O . LEU B 1 230 ? 18.344 24.547 -0.259 1 97.44 230 LEU B O 1
ATOM 4844 N N . LYS B 1 231 ? 20.484 24.516 0.477 1 95.44 231 LYS B N 1
ATOM 4845 C CA . LYS B 1 231 ? 20.922 23.531 -0.5 1 95.44 231 LYS B CA 1
ATOM 4846 C C . LYS B 1 231 ? 20.125 22.234 -0.358 1 95.44 231 LYS B C 1
ATOM 4848 O O . LYS B 1 231 ? 19.906 21.75 0.755 1 95.44 231 LYS B O 1
ATOM 4853 N N . GLY B 1 232 ? 19.641 21.719 -1.496 1 95 232 GLY B N 1
ATOM 4854 C CA . GLY B 1 232 ? 18.906 20.453 -1.483 1 95 232 GLY B CA 1
ATOM 4855 C C . GLY B 1 232 ? 17.422 20.641 -1.237 1 95 232 GLY B C 1
ATOM 4856 O O . GLY B 1 232 ? 16.656 19.672 -1.267 1 95 232 GLY B O 1
ATOM 4857 N N . VAL B 1 233 ? 16.938 21.844 -1.005 1 96.88 233 VAL B N 1
ATOM 4858 C CA . VAL B 1 233 ? 15.539 22.109 -0.713 1 96.88 233 VAL B CA 1
ATOM 4859 C C . VAL B 1 233 ? 14.898 22.844 -1.883 1 96.88 233 VAL B C 1
ATOM 4861 O O . VAL B 1 233 ? 14.945 24.078 -1.944 1 96.88 233 VAL B O 1
ATOM 4864 N N . GLY B 1 234 ? 14.312 22.078 -2.795 1 95.56 234 GLY B N 1
ATOM 4865 C CA . GLY B 1 234 ? 13.562 22.672 -3.891 1 95.56 234 GLY B CA 1
ATOM 4866 C C . GLY B 1 234 ? 12.141 23.031 -3.518 1 95.56 234 GLY B C 1
ATOM 4867 O O . GLY B 1 234 ? 11.742 22.891 -2.357 1 95.56 234 GLY B O 1
ATOM 4868 N N . GLN B 1 235 ? 11.406 23.484 -4.438 1 95.31 235 GLN B N 1
ATOM 4869 C CA . GLN B 1 235 ? 10.039 23.938 -4.195 1 95.31 235 GLN B CA 1
ATOM 4870 C C . GLN B 1 235 ? 9.195 22.828 -3.574 1 95.31 235 GLN B C 1
ATOM 4872 O O . GLN B 1 235 ? 8.453 23.078 -2.617 1 95.31 235 GLN B O 1
ATOM 4877 N N . LEU B 1 236 ? 9.344 21.641 -4.07 1 93.94 236 LEU B N 1
ATOM 4878 C CA . LEU B 1 236 ? 8.508 20.531 -3.625 1 93.94 236 LEU B CA 1
ATOM 4879 C C . LEU B 1 236 ? 8.789 20.172 -2.168 1 93.94 236 LEU B C 1
ATOM 4881 O O . LEU B 1 236 ? 7.863 19.984 -1.38 1 93.94 236 LEU B O 1
ATOM 4885 N N . ILE B 1 237 ? 10.031 20.062 -1.812 1 96.25 237 ILE B N 1
ATOM 4886 C CA . ILE B 1 237 ? 10.375 19.75 -0.427 1 96.25 237 ILE B CA 1
ATOM 4887 C C . ILE B 1 237 ? 9.883 20.875 0.485 1 96.25 237 ILE B C 1
ATOM 4889 O O . ILE B 1 237 ? 9.242 20.625 1.506 1 96.25 237 ILE B O 1
ATOM 4893 N N . ALA B 1 238 ? 10.109 22.109 0.062 1 97.81 238 ALA B N 1
ATOM 4894 C CA . ALA B 1 238 ? 9.734 23.266 0.867 1 97.81 238 ALA B CA 1
ATOM 4895 C C . ALA B 1 238 ? 8.227 23.328 1.075 1 97.81 238 ALA B C 1
ATOM 4897 O O . ALA B 1 238 ? 7.754 23.469 2.205 1 97.81 238 ALA B O 1
ATOM 4898 N N . ILE B 1 239 ? 7.488 23.203 -0.005 1 97.62 239 ILE B N 1
ATOM 4899 C CA . ILE B 1 239 ? 6.039 23.375 0.076 1 97.62 239 ILE B CA 1
ATOM 4900 C C . ILE B 1 239 ? 5.434 22.234 0.889 1 97.62 239 ILE B C 1
ATOM 4902 O O . ILE B 1 239 ? 4.461 22.422 1.618 1 97.62 239 ILE B O 1
ATOM 4906 N N . THR B 1 240 ? 5.941 21 0.737 1 97.38 240 THR B N 1
ATOM 4907 C CA . THR B 1 240 ? 5.441 19.859 1.503 1 97.38 240 THR B CA 1
ATOM 4908 C C . THR B 1 240 ? 5.699 20.062 2.994 1 97.38 240 THR B C 1
ATOM 4910 O O . THR B 1 240 ? 4.809 19.828 3.818 1 97.38 240 THR B O 1
ATOM 4913 N N . LEU B 1 241 ? 6.875 20.531 3.344 1 97.06 241 LEU B N 1
ATOM 4914 C CA . LEU B 1 241 ? 7.207 20.812 4.738 1 97.06 241 LEU B CA 1
ATOM 4915 C C . LEU B 1 241 ? 6.262 21.859 5.316 1 97.06 241 LEU B C 1
ATOM 4917 O O . LEU B 1 241 ? 5.703 21.672 6.398 1 97.06 241 LEU B O 1
ATOM 4921 N N . VAL B 1 242 ? 6.086 22.938 4.594 1 97.38 242 VAL B N 1
ATOM 4922 C CA . VAL B 1 242 ? 5.258 24.047 5.059 1 97.38 242 VAL B CA 1
ATOM 4923 C C . VAL B 1 242 ? 3.805 23.594 5.164 1 97.38 242 VAL B C 1
ATOM 4925 O O . VAL B 1 242 ? 3.117 23.906 6.137 1 97.38 242 VAL B O 1
ATOM 4928 N N . ALA B 1 243 ? 3.334 22.812 4.176 1 96.94 243 ALA B N 1
ATOM 4929 C CA . ALA B 1 243 ? 1.947 22.359 4.168 1 96.94 243 ALA B CA 1
ATOM 4930 C C . ALA B 1 243 ? 1.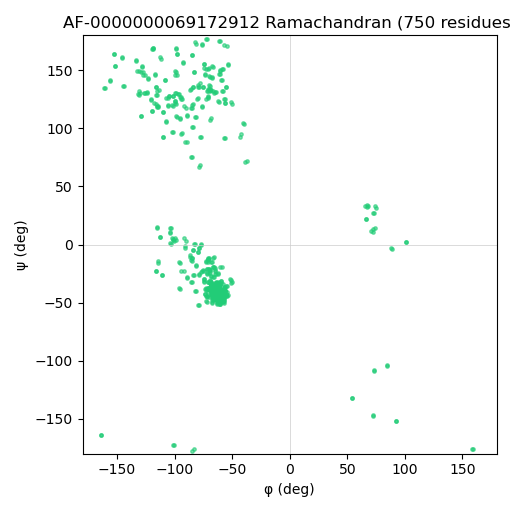667 21.438 5.352 1 96.94 243 ALA B C 1
ATOM 4932 O O . ALA B 1 243 ? 0.592 21.5 5.953 1 96.94 243 ALA B O 1
ATOM 4933 N N . GLU B 1 244 ? 2.613 20.609 5.707 1 96.25 244 GLU B N 1
ATOM 4934 C CA . GLU B 1 244 ? 2.4 19.609 6.754 1 96.25 244 GLU B CA 1
ATOM 4935 C C . GLU B 1 244 ? 2.654 20.203 8.141 1 96.25 244 GLU B C 1
ATOM 4937 O O . GLU B 1 244 ? 1.982 19.828 9.102 1 96.25 244 GLU B O 1
ATOM 4942 N N . LEU B 1 245 ? 3.58 21.156 8.219 1 95.31 245 LEU B N 1
ATOM 4943 C CA . LEU B 1 245 ? 3.969 21.672 9.523 1 95.31 245 LEU B CA 1
ATOM 4944 C C . LEU B 1 245 ? 3.193 22.953 9.852 1 95.31 245 LEU B C 1
ATOM 4946 O O . LEU B 1 245 ? 2.879 23.203 11.016 1 95.31 245 LEU B O 1
ATOM 4950 N N . GLY B 1 246 ? 2.979 23.766 8.82 1 93.25 246 GLY B N 1
ATOM 4951 C CA . GLY B 1 246 ? 2.285 25.031 9.039 1 93.25 246 GLY B CA 1
ATOM 4952 C C . GLY B 1 246 ? 3.131 26.062 9.758 1 93.25 246 GLY B C 1
ATOM 4953 O O . GLY B 1 246 ? 4.145 26.516 9.227 1 93.25 246 GLY B O 1
ATOM 4954 N N . ASP B 1 247 ? 2.758 26.312 11.047 1 91.25 247 ASP B N 1
ATOM 4955 C CA . ASP B 1 247 ? 3.381 27.344 11.859 1 91.25 247 ASP B CA 1
ATOM 4956 C C . ASP B 1 247 ? 4.59 26.812 12.617 1 91.25 247 ASP B C 1
ATOM 4958 O O . ASP B 1 247 ? 4.441 26.047 13.578 1 91.25 247 ASP B O 1
ATOM 4962 N N . PHE B 1 248 ? 5.789 27.281 12.211 1 94.69 248 PHE B N 1
ATOM 4963 C CA . PHE B 1 248 ? 7.027 26.828 12.836 1 94.69 248 PHE B CA 1
ATOM 4964 C C . PHE B 1 248 ? 7.199 27.453 14.219 1 94.69 248 PHE B C 1
ATOM 4966 O O . PHE B 1 248 ? 7.953 26.953 15.047 1 94.69 248 PHE B O 1
ATOM 4973 N N . SER B 1 249 ? 6.547 28.547 14.414 1 92.25 249 SER B N 1
ATOM 4974 C CA . SER B 1 249 ? 6.719 29.281 15.664 1 92.25 249 SER B CA 1
ATOM 4975 C C . SER B 1 249 ? 6.094 28.547 16.844 1 92.25 249 SER B C 1
ATOM 4977 O O . SER B 1 249 ? 6.355 28.859 18 1 92.25 249 SER B O 1
ATOM 4979 N N . ARG B 1 250 ? 5.309 27.531 16.5 1 91.38 250 ARG B N 1
ATOM 4980 C CA . ARG B 1 250 ? 4.68 26.766 17.578 1 91.38 250 ARG B CA 1
ATOM 4981 C C . ARG B 1 250 ? 5.707 25.922 18.312 1 91.38 250 ARG B C 1
ATOM 4983 O O . ARG B 1 250 ? 5.422 25.391 19.391 1 91.38 250 ARG B O 1
ATOM 4990 N N . PHE B 1 251 ? 6.859 25.797 17.719 1 94.81 251 PHE B N 1
ATOM 4991 C CA . PHE B 1 251 ? 7.969 25.125 18.375 1 94.81 251 PHE B CA 1
ATOM 4992 C C . PHE B 1 251 ? 8.867 26.125 19.094 1 94.81 251 PHE B C 1
ATOM 4994 O O . PHE B 1 251 ? 9.406 27.047 18.484 1 94.81 251 PHE B O 1
ATOM 5001 N N . SER B 1 252 ? 9.086 25.906 20.375 1 93.94 252 SER B N 1
ATOM 5002 C CA . SER B 1 252 ? 9.82 26.875 21.188 1 93.94 252 SER B CA 1
ATOM 5003 C C . SER B 1 252 ? 11.305 26.875 20.844 1 93.94 252 SER B C 1
ATOM 5005 O O . SER B 1 252 ? 12.008 27.859 21.078 1 93.94 252 SER B O 1
ATOM 5007 N N . ASN B 1 253 ? 11.789 25.812 20.328 1 96.06 253 ASN B N 1
ATOM 5008 C CA . ASN B 1 253 ? 13.164 25.641 19.875 1 96.06 253 ASN B CA 1
ATOM 5009 C C . ASN B 1 253 ? 13.266 24.594 18.766 1 96.06 253 ASN B C 1
ATOM 5011 O O . ASN B 1 253 ? 12.344 23.812 18.562 1 96.06 253 ASN B O 1
ATOM 5015 N N . PRO B 1 254 ? 14.398 24.594 18.062 1 96 254 PRO B N 1
ATOM 5016 C CA . PRO B 1 254 ? 14.516 23.672 16.922 1 96 254 PRO B CA 1
ATOM 5017 C C . PRO B 1 254 ? 14.531 22.203 17.359 1 96 254 PRO B C 1
ATOM 5019 O O . PRO B 1 254 ? 14.109 21.328 16.594 1 96 254 PRO B O 1
ATOM 5022 N N . LYS B 1 255 ? 14.969 21.938 18.5 1 95.94 255 LYS B N 1
ATOM 5023 C CA . LYS B 1 255 ? 15.023 20.562 18.984 1 95.94 255 LYS B CA 1
ATOM 5024 C C . LYS B 1 255 ? 13.625 19.969 19.078 1 95.94 255 LYS B C 1
ATOM 5026 O O . LYS B 1 255 ? 13.438 18.766 18.859 1 95.94 255 LYS B O 1
ATOM 5031 N N . GLN B 1 256 ? 12.68 20.797 19.422 1 95.25 256 GLN B N 1
ATOM 5032 C CA . GLN B 1 256 ? 11.297 20.328 19.484 1 95.25 256 GLN B CA 1
ATOM 5033 C C . GLN B 1 256 ? 10.789 19.922 18.109 1 95.25 256 GLN B C 1
ATOM 5035 O O . GLN B 1 256 ? 10.062 18.938 17.969 1 95.25 256 GLN B O 1
ATOM 5040 N N . LEU B 1 257 ? 11.172 20.688 17.125 1 95.81 257 LEU B N 1
ATOM 5041 C CA . LEU B 1 257 ? 10.797 20.359 15.75 1 95.81 257 LEU B CA 1
ATOM 5042 C C . LEU B 1 257 ? 11.445 19.062 15.312 1 95.81 257 LEU B C 1
ATOM 5044 O O . LEU B 1 257 ? 10.789 18.203 14.711 1 95.81 257 LEU B O 1
ATOM 5048 N N . MET B 1 258 ? 12.719 18.875 15.672 1 96.56 258 MET B N 1
ATOM 5049 C CA . MET B 1 258 ? 13.438 17.656 15.352 1 96.56 258 MET B CA 1
ATOM 5050 C C . MET B 1 258 ? 12.742 16.438 15.961 1 96.56 258 MET B C 1
ATOM 5052 O O . MET B 1 258 ? 12.594 15.406 15.305 1 96.56 258 MET B O 1
ATOM 5056 N N . ALA B 1 259 ? 12.312 16.578 17.156 1 93.56 259 ALA B N 1
ATOM 5057 C CA . ALA B 1 259 ? 11.617 15.508 17.859 1 93.56 259 ALA B CA 1
ATOM 5058 C C . ALA B 1 259 ? 10.258 15.219 17.234 1 93.56 259 ALA B C 1
ATOM 5060 O O . ALA B 1 259 ? 9.883 14.055 17.062 1 93.56 259 ALA B O 1
ATOM 5061 N N . PHE B 1 260 ? 9.609 16.312 16.906 1 92.81 260 PHE B N 1
ATOM 5062 C CA . PHE B 1 260 ? 8.305 16.188 16.281 1 92.81 260 PHE B CA 1
ATOM 5063 C C . PHE B 1 260 ? 8.391 15.406 14.977 1 92.81 260 PHE B C 1
ATOM 5065 O O . PHE B 1 260 ? 7.477 14.656 14.633 1 92.81 260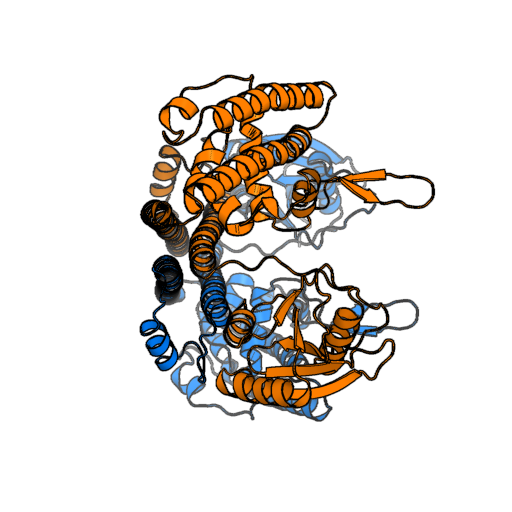 PHE B O 1
ATOM 5072 N N . LEU B 1 261 ? 9.516 15.508 14.289 1 94.94 261 LEU B N 1
ATOM 5073 C CA . LEU B 1 261 ? 9.727 14.867 13 1 94.94 261 LEU B CA 1
ATOM 5074 C C . LEU B 1 261 ? 10.336 13.477 13.18 1 94.94 261 LEU B C 1
ATOM 5076 O O . LEU B 1 261 ? 10.555 12.758 12.203 1 94.94 261 LEU B O 1
ATOM 5080 N N . GLY B 1 262 ? 10.609 13.125 14.375 1 93.31 262 GLY B N 1
ATOM 5081 C CA . GLY B 1 262 ? 11.148 11.805 14.672 1 93.31 262 GLY B CA 1
ATOM 5082 C C . GLY B 1 262 ? 12.594 11.641 14.258 1 93.31 262 GLY B C 1
ATOM 5083 O O . GLY B 1 262 ? 13.023 10.539 13.898 1 93.31 262 GLY B O 1
ATOM 5084 N N . LEU B 1 263 ? 13.352 12.672 14.211 1 94.81 263 LEU B N 1
ATOM 5085 C CA . LEU B 1 263 ? 14.734 12.656 13.734 1 94.81 263 LEU B CA 1
ATOM 5086 C C . LEU B 1 263 ? 15.711 12.602 14.906 1 94.81 263 LEU B C 1
ATOM 5088 O O . LEU B 1 263 ? 16.922 12.625 14.711 1 94.81 263 LEU B O 1
ATOM 5092 N N . VAL B 1 264 ? 15.133 12.492 16.125 1 92 264 VAL B N 1
ATOM 5093 C CA . VAL B 1 264 ? 15.984 12.461 17.312 1 92 264 VAL B CA 1
ATOM 5094 C C . VAL B 1 264 ? 16.188 11.016 17.75 1 92 264 VAL B C 1
ATOM 5096 O O . VAL B 1 264 ? 15.336 10.156 17.531 1 92 264 VAL B O 1
ATOM 5099 N N . PRO B 1 265 ? 17.344 10.742 18.266 1 87.19 265 PRO B N 1
ATOM 5100 C CA . PRO B 1 265 ? 17.594 9.375 18.734 1 87.19 265 PRO B CA 1
ATOM 5101 C C . PRO B 1 265 ? 16.609 8.938 19.828 1 87.19 265 PRO B C 1
ATOM 5103 O O . PRO B 1 265 ? 16.188 9.75 20.641 1 87.19 265 PRO B O 1
ATOM 5106 N N . GLY B 1 266 ? 16.203 7.598 19.734 1 82.19 266 GLY B N 1
ATOM 5107 C CA . GLY B 1 266 ? 15.391 7.016 20.781 1 82.19 266 GLY B CA 1
ATOM 5108 C C . GLY B 1 266 ? 16.203 6.527 21.969 1 82.19 266 GLY B C 1
ATOM 5109 O O . GLY B 1 266 ? 17.422 6.406 21.875 1 82.19 266 GLY B O 1
ATOM 5110 N N . GLU B 1 267 ? 15.625 6.582 23.188 1 72.88 267 GLU B N 1
ATOM 5111 C CA . GLU B 1 267 ? 16.328 6.105 24.375 1 72.88 267 GLU B CA 1
ATOM 5112 C C . GLU B 1 267 ? 15.742 4.797 24.891 1 72.88 267 GLU B C 1
ATOM 5114 O O . GLU B 1 267 ? 14.523 4.602 24.844 1 72.88 267 GLU B O 1
ATOM 5119 N N . TYR B 1 268 ? 16.453 3.648 24.688 1 64.19 268 TYR B N 1
ATOM 5120 C CA . TYR B 1 268 ? 16.016 2.479 25.438 1 64.19 268 TYR B CA 1
ATOM 5121 C C . TYR B 1 268 ? 16.812 2.348 26.734 1 64.19 268 TYR B C 1
ATOM 5123 O O . TYR B 1 268 ? 18.047 2.316 26.719 1 64.19 268 TYR B O 1
ATOM 5131 N N . SER B 1 269 ? 16.266 2.855 27.766 1 59.97 269 SER B N 1
ATOM 5132 C CA . SER B 1 269 ? 16.953 2.73 29.047 1 59.97 269 SER B CA 1
ATOM 5133 C C . SER B 1 269 ? 16.547 1.455 29.766 1 59.97 269 SER B 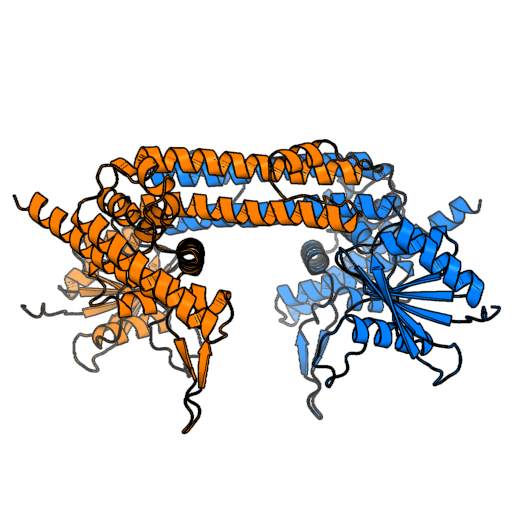C 1
ATOM 5135 O O . SER B 1 269 ? 15.359 1.146 29.875 1 59.97 269 SER B O 1
ATOM 5137 N N . SER B 1 270 ? 17.25 0.395 29.469 1 57.12 270 SER B N 1
ATOM 5138 C CA . SER B 1 270 ? 17.047 -0.717 30.391 1 57.12 270 SER B CA 1
ATOM 5139 C C . SER B 1 270 ? 18.062 -0.675 31.531 1 57.12 270 SER B C 1
ATOM 5141 O O . SER B 1 270 ? 19.266 -0.696 31.297 1 57.12 270 SER B O 1
ATOM 5143 N N . GLY B 1 271 ? 17.594 -0.558 32.75 1 57.66 271 GLY B N 1
ATOM 5144 C CA . GLY B 1 271 ? 18.438 -0.446 33.938 1 57.66 271 GLY B CA 1
ATOM 5145 C C . GLY B 1 271 ? 19.453 0.675 33.844 1 57.66 271 GLY B C 1
ATOM 5146 O O . GLY B 1 271 ? 19.109 1.796 33.438 1 57.66 271 GLY B O 1
ATOM 5147 N N . ASN B 1 272 ? 20.812 0.393 34.188 1 57.66 272 ASN B N 1
ATOM 5148 C CA . ASN B 1 272 ? 21.922 1.346 34.312 1 57.66 272 ASN B CA 1
ATOM 5149 C C . ASN B 1 272 ? 22.531 1.636 32.938 1 57.66 272 ASN B C 1
ATOM 5151 O O . ASN B 1 272 ? 23.578 2.283 32.844 1 57.66 272 ASN B O 1
ATOM 5155 N N . SER B 1 273 ? 21.969 1.004 31.844 1 61.59 273 SER B N 1
ATOM 5156 C CA . SER B 1 273 ? 22.656 1.225 30.562 1 61.59 273 SER B CA 1
ATOM 5157 C C . SER B 1 273 ? 21.75 1.886 29.547 1 61.59 273 SER B C 1
ATOM 5159 O O . SER B 1 273 ? 20.578 1.499 29.406 1 61.59 273 SER B O 1
ATOM 5161 N N . ILE B 1 274 ? 22.125 3.043 29.219 1 61.06 274 ILE B N 1
ATOM 5162 C CA . ILE B 1 274 ? 21.438 3.754 28.156 1 61.06 274 ILE B CA 1
ATOM 5163 C C . ILE B 1 274 ? 22.016 3.326 26.797 1 61.06 274 ILE B C 1
ATOM 5165 O O . ILE B 1 274 ? 23.219 3.477 26.562 1 61.06 274 ILE B O 1
ATOM 5169 N N . ARG B 1 275 ? 21.359 2.43 26.016 1 59.94 275 ARG B N 1
ATOM 5170 C CA . ARG B 1 275 ? 21.828 2.047 24.703 1 59.94 275 ARG B CA 1
ATOM 5171 C C . ARG B 1 275 ? 21.156 2.873 23.609 1 59.94 275 ARG B C 1
ATOM 5173 O O . ARG B 1 275 ? 19.922 2.936 23.547 1 59.94 275 ARG B O 1
ATOM 5180 N N . PRO B 1 276 ? 22.047 3.812 23.016 1 62.91 276 PRO B N 1
ATOM 5181 C CA . PRO B 1 276 ? 21.5 4.602 21.906 1 62.91 276 PRO B CA 1
ATOM 5182 C C . PRO B 1 276 ? 20.828 3.74 20.828 1 62.91 276 PRO B C 1
ATOM 5184 O O . PRO B 1 276 ? 21.297 2.637 20.547 1 62.91 276 PRO B O 1
ATOM 5187 N N . ARG B 1 277 ? 19.531 4.047 20.594 1 68.88 277 ARG B N 1
ATOM 5188 C CA . ARG B 1 277 ? 18.812 3.396 19.5 1 68.88 277 ARG B CA 1
ATOM 5189 C C . ARG B 1 277 ? 18.766 4.297 18.266 1 68.88 277 ARG B C 1
ATOM 5191 O O . ARG B 1 277 ? 19.281 5.414 18.297 1 68.88 277 ARG B O 1
ATOM 5198 N N . GLY B 1 278 ? 18.391 3.812 17.172 1 80.44 278 GLY B N 1
ATOM 5199 C CA . GLY B 1 278 ? 18.109 4.59 15.977 1 80.44 278 GLY B CA 1
ATOM 5200 C C . GLY B 1 278 ? 17.094 5.691 16.203 1 80.44 278 GLY B C 1
ATOM 5201 O O . GLY B 1 278 ? 16.688 5.957 17.344 1 80.44 278 GLY B O 1
ATOM 5202 N N . ILE B 1 279 ? 16.875 6.539 15.328 1 84.06 279 ILE B N 1
ATOM 5203 C CA . ILE B 1 279 ? 15.922 7.645 15.43 1 84.06 279 ILE B CA 1
ATOM 5204 C C . ILE B 1 279 ? 14.547 7.109 15.812 1 84.06 279 ILE B C 1
ATOM 5206 O O . ILE B 1 279 ? 14.227 5.949 15.539 1 84.06 279 ILE B O 1
ATOM 5210 N N . THR B 1 280 ? 13.688 7.863 16.422 1 81.12 280 THR B N 1
ATOM 5211 C CA . THR B 1 280 ? 12.398 7.453 16.969 1 81.12 280 THR B CA 1
ATOM 5212 C C . THR B 1 280 ? 11.422 7.109 15.852 1 81.12 280 THR B C 1
ATOM 5214 O O . THR B 1 280 ? 10.531 6.277 16.031 1 81.12 280 THR B O 1
ATOM 5217 N N . LYS B 1 281 ? 11.477 7.816 14.766 1 83.75 281 LYS B N 1
ATOM 5218 C CA . LYS B 1 281 ? 10.648 7.621 13.586 1 83.75 281 LYS B CA 1
ATOM 5219 C C . LYS B 1 281 ? 9.188 7.93 13.875 1 83.75 281 LYS B C 1
ATOM 5221 O O . LYS B 1 281 ? 8.289 7.406 13.211 1 83.75 281 LYS B O 1
ATOM 5226 N N . VAL B 1 282 ? 8.977 8.727 14.922 1 84.56 282 VAL B N 1
ATOM 5227 C CA . VAL B 1 282 ? 7.629 9.219 15.203 1 84.56 282 VAL B CA 1
ATOM 5228 C C . VAL B 1 282 ? 7.258 10.305 14.203 1 84.56 282 VAL B C 1
ATOM 5230 O O . VAL B 1 282 ? 8.133 10.883 13.547 1 84.56 282 VAL B O 1
ATOM 5233 N N . GLY B 1 283 ? 5.992 10.438 14.031 1 86.88 283 GLY B N 1
ATOM 5234 C CA . GLY B 1 283 ? 5.543 11.555 13.219 1 86.88 283 GLY B CA 1
ATOM 5235 C C . GLY B 1 283 ? 5.383 11.211 11.75 1 86.88 283 GLY B C 1
ATOM 5236 O O . GLY B 1 283 ? 5.137 10.055 11.406 1 86.88 283 GLY B O 1
ATOM 5237 N N . ASN B 1 284 ? 5.555 12.234 10.961 1 91.31 284 ASN B N 1
ATOM 5238 C CA . ASN B 1 284 ? 5.254 12.148 9.531 1 91.31 284 ASN B CA 1
ATOM 5239 C C . ASN B 1 284 ? 6.406 11.508 8.758 1 91.31 284 ASN B C 1
ATOM 5241 O O . ASN B 1 284 ? 7.445 12.133 8.555 1 91.31 284 ASN B O 1
ATOM 5245 N N . SER B 1 285 ? 6.195 10.336 8.289 1 92.75 285 SER B N 1
ATOM 5246 C CA . SER B 1 285 ? 7.246 9.586 7.598 1 92.75 285 SER B CA 1
ATOM 5247 C C . SER B 1 285 ? 7.578 10.227 6.254 1 92.75 285 SER B C 1
ATOM 5249 O O . SER B 1 285 ? 8.719 10.148 5.793 1 92.75 285 SER B O 1
ATOM 5251 N N . GLU B 1 286 ? 6.605 10.82 5.66 1 93.38 286 GLU B N 1
ATOM 5252 C CA . GLU B 1 286 ? 6.844 11.484 4.383 1 93.38 286 GLU B CA 1
ATOM 5253 C C . GLU B 1 286 ? 7.809 12.656 4.543 1 93.38 286 GLU B C 1
ATOM 5255 O O . GLU B 1 286 ? 8.711 12.836 3.725 1 93.38 286 GLU B O 1
ATOM 5260 N N . LEU B 1 287 ? 7.633 13.406 5.539 1 96.19 287 LEU B N 1
ATOM 5261 C CA . LEU B 1 287 ? 8.531 14.523 5.797 1 96.19 287 LEU B CA 1
ATOM 5262 C C . LEU B 1 287 ? 9.945 14.031 6.094 1 96.19 287 LEU B C 1
ATOM 5264 O O . LEU B 1 287 ? 10.922 14.617 5.617 1 96.19 287 LEU B O 1
ATOM 5268 N N . ARG B 1 288 ? 10.055 13.023 6.875 1 95.44 288 ARG B N 1
ATOM 5269 C CA . ARG B 1 288 ? 11.367 12.461 7.164 1 95.44 288 ARG B CA 1
ATOM 5270 C C . ARG B 1 288 ? 12.062 12.016 5.883 1 95.44 288 ARG B C 1
ATOM 5272 O O . ARG B 1 288 ? 13.258 12.258 5.703 1 95.44 288 ARG B O 1
ATOM 5279 N N . ARG B 1 289 ? 11.305 11.406 5.066 1 94.56 289 ARG B N 1
ATOM 5280 C CA . ARG B 1 289 ? 11.859 10.953 3.793 1 94.56 289 ARG B CA 1
ATOM 5281 C C . ARG B 1 289 ? 12.375 12.133 2.973 1 94.56 289 ARG B C 1
ATOM 5283 O O . ARG B 1 289 ? 13.477 12.07 2.42 1 94.56 289 ARG B O 1
ATOM 5290 N N . LEU B 1 290 ? 11.625 13.141 2.85 1 96.31 290 LEU B N 1
ATOM 5291 C CA . LEU B 1 290 ? 11.992 14.305 2.057 1 96.31 290 LEU B CA 1
ATOM 5292 C C . LEU B 1 290 ? 13.227 14.992 2.637 1 96.31 290 LEU B C 1
ATOM 5294 O O . LEU B 1 290 ? 14.117 15.406 1.894 1 96.31 290 LEU B O 1
ATOM 5298 N N . LEU B 1 291 ? 13.273 15.062 3.945 1 97.38 291 LEU B N 1
ATOM 5299 C CA . LEU B 1 291 ? 14.422 15.672 4.605 1 97.38 291 LEU B CA 1
ATOM 5300 C C . LEU B 1 291 ? 15.68 14.828 4.402 1 97.38 291 LEU B C 1
ATOM 5302 O O . LEU B 1 291 ? 16.766 15.367 4.195 1 97.38 291 LEU B O 1
ATOM 5306 N N . TYR B 1 292 ? 15.516 13.578 4.477 1 96.88 292 TYR B N 1
ATOM 5307 C CA . TYR B 1 292 ? 16.594 12.648 4.191 1 96.88 292 TYR B CA 1
ATOM 5308 C C . TYR B 1 292 ? 17.125 12.844 2.773 1 96.88 292 TYR B C 1
ATOM 5310 O O . TYR B 1 292 ? 18.344 12.891 2.559 1 96.88 292 TYR B O 1
ATOM 5318 N N . GLU B 1 293 ? 16.234 13.008 1.854 1 96.44 293 GLU B N 1
ATOM 5319 C CA . GLU B 1 293 ? 16.609 13.234 0.463 1 96.44 293 GLU B CA 1
ATOM 5320 C C . GLU B 1 293 ? 17.359 14.555 0.298 1 96.44 293 GLU B C 1
ATOM 5322 O O . GLU B 1 293 ? 18.391 14.617 -0.38 1 96.44 293 GLU B O 1
ATOM 5327 N N . ALA B 1 294 ? 16.844 15.516 0.895 1 97.12 294 ALA B N 1
ATOM 5328 C CA . ALA B 1 294 ? 17.484 16.828 0.823 1 97.12 294 ALA B CA 1
ATOM 5329 C C . ALA B 1 294 ? 18.891 16.781 1.421 1 97.12 294 ALA B C 1
ATOM 5331 O O . ALA B 1 294 ? 19.812 17.406 0.896 1 97.12 294 ALA B O 1
ATOM 5332 N N . ALA B 1 295 ? 19.047 16.047 2.441 1 97.88 295 ALA B N 1
ATOM 5333 C CA . ALA B 1 295 ? 20.297 15.992 3.209 1 97.88 295 ALA B CA 1
ATOM 5334 C C . ALA B 1 295 ? 21.438 15.422 2.371 1 97.88 295 ALA B C 1
ATOM 5336 O O . ALA B 1 295 ? 22.609 15.703 2.629 1 97.88 295 ALA B O 1
ATOM 5337 N N . TRP B 1 296 ? 21.125 14.68 1.343 1 96.88 296 TRP B N 1
ATOM 5338 C CA . TRP B 1 296 ? 22.156 14.078 0.501 1 96.88 296 TRP B CA 1
ATOM 5339 C C . TRP B 1 296 ? 22.969 15.148 -0.218 1 96.88 296 TRP B C 1
ATOM 5341 O O . TRP B 1 296 ? 24.125 14.914 -0.59 1 96.88 296 TRP B O 1
ATOM 5351 N N . SER B 1 297 ? 22.406 16.266 -0.409 1 95.75 297 SER B N 1
ATOM 5352 C CA . SER B 1 297 ? 23.094 17.359 -1.098 1 95.75 297 SER B CA 1
ATOM 5353 C C . SER B 1 297 ? 24.281 17.875 -0.285 1 95.75 297 SER B C 1
ATOM 5355 O O . SER B 1 297 ? 25.125 18.594 -0.807 1 95.75 297 SER B O 1
ATOM 5357 N N . TYR B 1 298 ? 24.406 17.5 0.898 1 96.81 298 TYR B N 1
ATOM 5358 C CA . TYR B 1 298 ? 25.422 18.047 1.784 1 96.81 298 TYR B CA 1
ATOM 5359 C C . TYR B 1 298 ? 26.609 17.094 1.898 1 96.81 298 TYR B C 1
ATOM 5361 O O . TYR B 1 298 ? 27.516 17.312 2.693 1 96.81 298 TYR B O 1
ATOM 5369 N N . ARG B 1 299 ? 26.562 16 1.151 1 95.75 299 ARG B N 1
ATOM 5370 C CA . ARG B 1 299 ? 27.641 15.039 1.177 1 95.75 299 ARG B CA 1
ATOM 5371 C C . ARG B 1 299 ? 28.891 15.586 0.479 1 95.75 299 ARG B C 1
ATOM 5373 O O . ARG B 1 299 ? 30 15.086 0.681 1 95.75 299 ARG B O 1
ATOM 5380 N N . THR B 1 300 ? 28.672 16.609 -0.398 1 93.12 300 THR B N 1
ATOM 5381 C CA . THR B 1 300 ? 29.766 17.219 -1.156 1 93.12 300 THR B CA 1
ATOM 5382 C C . THR B 1 300 ? 30.25 18.5 -0.482 1 93.12 300 THR B C 1
ATOM 5384 O O . THR B 1 300 ? 29.578 19.047 0.383 1 93.12 300 THR B O 1
ATOM 5387 N N . PRO B 1 301 ? 31.375 18.984 -0.814 1 92.69 301 PRO B N 1
ATOM 5388 C CA . PRO B 1 301 ? 31.875 20.203 -0.201 1 92.69 301 PRO B CA 1
ATOM 5389 C C . PRO B 1 301 ? 30.938 21.391 -0.391 1 92.69 301 PRO B C 1
ATOM 5391 O O . PRO B 1 301 ? 30.219 21.469 -1.398 1 92.69 301 PRO B O 1
ATOM 5394 N N . ALA B 1 302 ? 31.016 22.297 0.598 1 93.56 302 ALA B N 1
ATOM 5395 C CA . ALA B 1 302 ? 30.172 23.484 0.564 1 93.56 302 ALA B CA 1
ATOM 5396 C C . ALA B 1 302 ? 30.484 24.344 -0.658 1 93.56 302 ALA B C 1
ATOM 5398 O O . ALA B 1 302 ? 31.641 24.641 -0.934 1 93.56 302 ALA B O 1
ATOM 5399 N N . LYS B 1 303 ? 29.5 24.594 -1.419 1 90.31 303 LYS B N 1
ATOM 5400 C CA . LYS B 1 303 ? 29.625 25.438 -2.6 1 90.31 303 LYS B CA 1
ATOM 5401 C C . LYS B 1 303 ? 28.25 25.938 -3.062 1 90.31 303 LYS B C 1
ATOM 5403 O O . LYS B 1 303 ? 27.266 25.203 -3.014 1 90.31 303 LYS B O 1
ATOM 5408 N N . VAL B 1 304 ? 28.25 27.281 -3.373 1 84.69 304 VAL B N 1
ATOM 5409 C CA . VAL B 1 304 ? 27.031 27.781 -4.008 1 84.69 304 VAL B CA 1
ATOM 5410 C C . VAL B 1 304 ? 27.016 27.391 -5.48 1 84.69 304 VAL B C 1
ATOM 5412 O O . VAL B 1 304 ? 27.672 28.016 -6.312 1 84.69 304 VAL B O 1
ATOM 5415 N N . GLY B 1 305 ? 26.469 26.344 -5.816 1 82.5 305 GLY B N 1
ATOM 5416 C CA . GLY B 1 305 ? 26.516 25.781 -7.152 1 82.5 305 GLY B CA 1
ATOM 5417 C C . GLY B 1 305 ? 25.5 26.391 -8.094 1 82.5 305 GLY B C 1
ATOM 5418 O O . GLY B 1 305 ? 24.656 27.188 -7.68 1 82.5 305 GLY B O 1
ATOM 5419 N N . ALA B 1 306 ? 25.562 26 -9.359 1 83.25 306 ALA B N 1
ATOM 5420 C CA . ALA B 1 306 ? 24.75 26.531 -10.453 1 83.25 306 ALA B CA 1
ATOM 5421 C C . ALA B 1 306 ? 23.266 26.312 -10.164 1 83.25 306 ALA B C 1
ATOM 5423 O O . ALA B 1 306 ? 22.438 27.203 -10.445 1 83.25 306 ALA B O 1
ATOM 5424 N N . TRP B 1 307 ? 22.984 25.312 -9.547 1 81.38 307 TRP B N 1
ATOM 5425 C CA . TRP B 1 307 ? 21.578 24.984 -9.289 1 81.38 307 TRP B CA 1
ATOM 5426 C C . TRP B 1 307 ? 20.938 26.031 -8.375 1 81.38 307 TRP B C 1
ATOM 5428 O O . TRP B 1 307 ? 19.844 26.5 -8.641 1 81.38 307 TRP B O 1
ATOM 5438 N N . LEU B 1 308 ? 21.609 26.391 -7.297 1 84.62 308 LEU B N 1
ATOM 5439 C CA . LEU B 1 308 ? 21.078 27.359 -6.359 1 84.62 308 LEU B CA 1
ATOM 5440 C C . LEU B 1 308 ? 20.938 28.734 -7.023 1 84.62 308 LEU B C 1
ATOM 5442 O O . LEU B 1 308 ? 19.969 29.453 -6.758 1 84.62 308 LEU B O 1
ATOM 5446 N N . ILE B 1 309 ? 21.812 28.984 -7.895 1 84.44 309 ILE B N 1
ATOM 5447 C CA . ILE B 1 309 ? 21.797 30.266 -8.57 1 84.44 309 ILE B CA 1
ATOM 5448 C C . ILE B 1 309 ? 20.609 30.344 -9.531 1 84.44 309 ILE B C 1
ATOM 5450 O O . ILE B 1 309 ? 19.922 31.359 -9.594 1 84.44 309 ILE B O 1
ATOM 5454 N N . TYR B 1 310 ? 20.328 29.234 -10.156 1 87.88 310 TYR B N 1
ATOM 5455 C CA . TYR B 1 310 ? 19.328 29.25 -11.219 1 87.88 310 TYR B CA 1
ATOM 5456 C C . TYR B 1 310 ? 17.938 29 -10.656 1 87.88 310 TYR B C 1
ATOM 5458 O O . TYR B 1 310 ? 16.953 29.531 -11.164 1 87.88 310 TYR B O 1
ATOM 5466 N N . TYR B 1 311 ? 17.812 28.281 -9.57 1 88.25 311 TYR B N 1
ATOM 5467 C CA . TYR B 1 311 ? 16.5 27.766 -9.203 1 88.25 311 TYR B CA 1
ATOM 5468 C C . TYR B 1 311 ? 16 28.391 -7.906 1 88.25 311 TYR B C 1
ATOM 5470 O O . TYR B 1 311 ? 14.82 28.312 -7.574 1 88.25 311 TYR B O 1
ATOM 5478 N N . ARG B 1 312 ? 16.859 29.031 -7.164 1 92.06 312 ARG B N 1
ATOM 5479 C CA . ARG B 1 312 ? 16.438 29.734 -5.957 1 92.06 312 ARG B CA 1
ATOM 5480 C C . ARG B 1 312 ? 15.531 30.906 -6.301 1 92.06 312 ARG B C 1
ATOM 5482 O O . ARG B 1 312 ? 15.859 31.703 -7.18 1 92.06 312 ARG B O 1
ATOM 5489 N N . PRO B 1 313 ? 14.461 30.984 -5.656 1 95 313 PRO B N 1
ATOM 5490 C CA . PRO B 1 313 ? 13.57 32.125 -5.926 1 95 313 PRO B CA 1
ATOM 5491 C C . PRO B 1 313 ? 14.234 33.469 -5.629 1 95 313 PRO B C 1
ATOM 5493 O O . PRO B 1 313 ? 15 33.594 -4.672 1 95 313 PRO B O 1
ATOM 5496 N N . ASP B 1 314 ? 13.852 34.5 -6.344 1 93.44 314 ASP B N 1
ATOM 5497 C CA . ASP B 1 314 ? 14.406 35.844 -6.191 1 93.44 314 ASP B CA 1
ATOM 5498 C C . ASP B 1 314 ? 13.969 36.469 -4.867 1 93.44 314 ASP B C 1
ATOM 5500 O O . ASP B 1 314 ? 14.656 37.344 -4.32 1 93.44 314 ASP B O 1
ATOM 5504 N N . SER B 1 315 ? 12.945 35.938 -4.383 1 94.06 315 SER B N 1
ATOM 5505 C CA . SER B 1 315 ? 12.359 36.531 -3.189 1 94.06 315 SER B CA 1
ATOM 5506 C C . SER B 1 315 ? 13.117 36.125 -1.933 1 94.06 315 SER B C 1
ATOM 5508 O O . SER B 1 315 ? 12.867 36.656 -0.847 1 94.06 315 SER B O 1
ATOM 5510 N N . VAL B 1 316 ? 14.039 35.25 -2.086 1 96.62 316 VAL B N 1
ATOM 5511 C CA . VAL B 1 316 ? 14.812 34.781 -0.937 1 96.62 316 VAL B CA 1
ATOM 5512 C C . VAL B 1 316 ? 15.664 35.938 -0.404 1 96.62 316 VAL B C 1
ATOM 5514 O O . VAL B 1 316 ? 16.375 36.594 -1.168 1 96.62 316 VAL B O 1
ATOM 5517 N N . THR B 1 317 ? 15.641 36.156 0.869 1 96.25 317 THR B N 1
ATOM 5518 C CA . THR B 1 317 ? 16.312 37.312 1.491 1 96.25 317 THR B CA 1
ATOM 5519 C C . THR B 1 317 ? 17.781 37 1.754 1 96.25 317 THR B C 1
ATOM 5521 O O . THR B 1 317 ? 18.188 35.844 1.751 1 96.25 317 THR B O 1
ATOM 5524 N N . GLN B 1 318 ? 18.5 38.062 1.973 1 95.88 318 GLN B N 1
ATOM 5525 C CA . GLN B 1 318 ? 19.906 37.906 2.322 1 95.88 318 GLN B CA 1
ATOM 5526 C C . GLN B 1 318 ? 20.062 37.125 3.635 1 95.88 318 GLN B C 1
ATOM 5528 O O . GLN B 1 318 ? 20.984 36.344 3.795 1 95.88 318 GLN B O 1
ATOM 5533 N N . TYR B 1 319 ? 19.188 37.375 4.488 1 96.69 319 TYR B N 1
ATOM 5534 C CA . TYR B 1 319 ? 19.219 36.656 5.766 1 96.69 319 TYR B CA 1
ATOM 5535 C C . TYR B 1 319 ? 19.156 35.156 5.559 1 96.69 319 TYR B C 1
ATOM 5537 O O . TYR B 1 319 ? 19.969 34.406 6.098 1 96.69 319 TYR B O 1
ATOM 5545 N N . SER B 1 320 ? 18.172 34.719 4.754 1 97.5 320 SER B N 1
ATOM 5546 C CA . SER B 1 320 ? 18 33.281 4.473 1 97.5 320 SER B CA 1
ATOM 5547 C C . SER B 1 320 ? 19.234 32.719 3.764 1 97.5 320 SER B C 1
ATOM 5549 O O . SER B 1 320 ? 19.641 31.594 4.039 1 97.5 320 SER B O 1
ATOM 5551 N N . LYS B 1 321 ? 19.797 33.5 2.877 1 96.56 321 LYS B N 1
ATOM 5552 C CA . LYS B 1 321 ? 21 33.062 2.166 1 96.56 321 LYS B CA 1
ATOM 5553 C C . LYS B 1 321 ? 22.172 32.875 3.125 1 96.56 321 LYS B C 1
ATOM 5555 O O . LYS B 1 321 ? 22.969 31.953 2.98 1 96.56 321 LYS B O 1
ATOM 5560 N N . ASP B 1 322 ? 22.266 33.812 4.055 1 97.19 322 ASP B N 1
ATOM 5561 C CA . ASP B 1 322 ? 23.328 33.719 5.039 1 97.19 322 ASP B CA 1
ATOM 5562 C C . ASP B 1 322 ? 23.188 32.469 5.898 1 97.19 322 ASP B C 1
ATOM 5564 O O . ASP B 1 322 ? 24.156 31.766 6.168 1 97.19 322 ASP B O 1
ATOM 5568 N N . ILE B 1 323 ? 22 32.219 6.305 1 97.62 323 ILE B N 1
ATOM 5569 C CA . ILE B 1 323 ? 21.734 31.031 7.086 1 97.62 323 ILE B CA 1
ATOM 5570 C C . ILE B 1 323 ? 22.047 29.797 6.254 1 97.62 323 ILE B C 1
ATOM 5572 O O . ILE B 1 323 ? 22.625 28.828 6.758 1 97.62 323 ILE B O 1
ATOM 5576 N N . ALA B 1 324 ? 21.641 29.797 4.988 1 97.31 324 ALA B N 1
ATOM 5577 C CA . ALA B 1 324 ? 21.891 28.672 4.082 1 97.31 324 ALA B CA 1
ATOM 5578 C C . ALA B 1 324 ? 23.375 28.391 3.941 1 97.31 324 ALA B C 1
ATOM 5580 O O . ALA B 1 324 ? 23.797 27.234 3.877 1 97.31 324 ALA B O 1
ATOM 5581 N N . TRP B 1 325 ? 24.141 29.438 3.881 1 96.62 325 TRP B N 1
ATOM 5582 C CA . TRP B 1 325 ? 25.594 29.266 3.768 1 96.62 325 TRP B CA 1
ATOM 5583 C C . TRP B 1 325 ? 26.172 28.672 5.043 1 96.62 325 TRP B C 1
ATOM 5585 O O . TRP B 1 325 ? 26.984 27.75 4.988 1 96.62 325 TRP B O 1
ATOM 5595 N N . LYS B 1 326 ? 25.734 29.234 6.152 1 97.44 326 LYS B N 1
ATOM 5596 C CA . LYS B 1 326 ? 26.141 28.641 7.43 1 97.44 326 LYS B CA 1
ATOM 5597 C C . LYS B 1 326 ? 25.781 27.172 7.496 1 97.44 326 LYS B C 1
ATOM 5599 O O . LYS B 1 326 ? 26.562 26.359 7.984 1 97.44 326 LYS B O 1
ATOM 5604 N N . ALA B 1 327 ? 24.609 26.844 7.035 1 97.88 327 ALA B N 1
ATOM 5605 C CA . ALA B 1 327 ? 24.141 25.453 7.012 1 97.88 327 ALA B CA 1
ATOM 5606 C C . ALA B 1 327 ? 25.078 24.594 6.164 1 97.88 327 ALA B C 1
ATOM 5608 O O . ALA B 1 327 ? 25.469 23.5 6.578 1 97.88 327 ALA B O 1
ATOM 5609 N N . GLN B 1 328 ? 25.422 25.031 4.996 1 96.88 328 GLN B N 1
ATOM 5610 C CA . GLN B 1 328 ? 26.297 24.266 4.105 1 96.88 328 GLN B CA 1
ATOM 5611 C C . GLN B 1 328 ? 27.641 23.984 4.758 1 96.88 328 GLN B C 1
ATOM 5613 O O . GLN B 1 328 ? 28.125 22.844 4.727 1 96.88 328 GLN B O 1
ATOM 5618 N N . GLN B 1 329 ? 28.203 25.016 5.348 1 97.31 329 GLN B N 1
ATOM 5619 C CA . GLN B 1 329 ? 29.5 24.87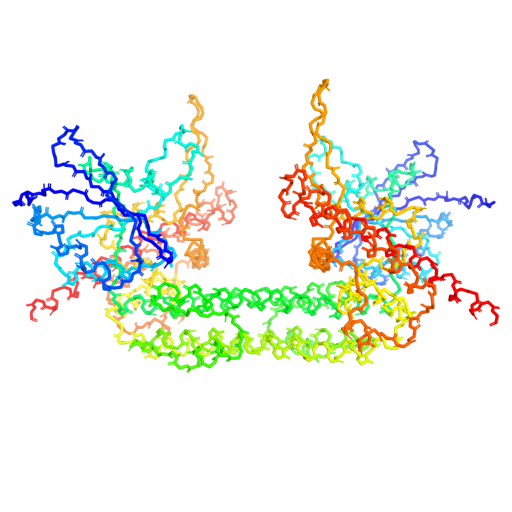5 5.984 1 97.31 329 GLN B CA 1
ATOM 5620 C C . GLN B 1 329 ? 29.453 23.844 7.117 1 97.31 329 GLN B C 1
ATOM 5622 O O . GLN B 1 329 ? 30.281 22.938 7.18 1 97.31 329 GLN B O 1
ATOM 5627 N N . ARG B 1 330 ? 28.453 24 7.859 1 97.69 330 ARG B N 1
ATOM 5628 C CA . ARG B 1 330 ? 28.328 23.156 9.031 1 97.69 330 ARG B CA 1
ATOM 5629 C C . ARG B 1 330 ? 27.953 21.719 8.641 1 97.69 330 ARG B C 1
ATOM 5631 O O . ARG B 1 330 ? 28.594 20.766 9.078 1 97.69 330 ARG B O 1
ATOM 5638 N N . LEU B 1 331 ? 26.953 21.562 7.805 1 98.31 331 LEU B N 1
ATOM 5639 C CA . LEU B 1 331 ? 26.375 20.266 7.508 1 98.31 331 LEU B CA 1
ATOM 5640 C C . LEU B 1 331 ? 27.312 19.453 6.621 1 98.31 331 LEU B C 1
ATOM 5642 O O . LEU B 1 331 ? 27.406 18.219 6.77 1 98.31 331 LEU B O 1
ATOM 5646 N N . CYS B 1 332 ? 27.969 20.062 5.688 1 97.88 332 CYS B N 1
ATOM 5647 C CA . CYS B 1 332 ? 28.969 19.344 4.883 1 97.88 332 CYS B CA 1
ATOM 5648 C C . CYS B 1 332 ? 30.109 18.844 5.754 1 97.88 332 CYS B C 1
ATOM 5650 O O . CYS B 1 332 ? 30.562 17.703 5.586 1 97.88 332 CYS B O 1
ATOM 5652 N N . SER B 1 333 ? 30.578 19.703 6.613 1 97.38 333 SER B N 1
ATOM 5653 C CA . SER B 1 333 ? 31.625 19.312 7.543 1 97.38 333 SER B CA 1
ATOM 5654 C C . SER B 1 333 ? 31.172 18.172 8.445 1 97.38 333 SER B C 1
ATOM 5656 O O . SER B 1 333 ? 31.922 17.234 8.703 1 97.38 333 SER B O 1
ATOM 5658 N N . ARG B 1 334 ? 29.969 18.297 8.859 1 96.94 334 ARG B N 1
ATOM 5659 C CA . ARG B 1 334 ? 29.391 17.266 9.727 1 96.94 334 ARG B CA 1
ATOM 5660 C C . ARG B 1 334 ? 29.359 15.914 9.023 1 96.94 334 ARG B C 1
ATOM 5662 O O . ARG B 1 334 ? 29.734 14.898 9.609 1 96.94 334 ARG B O 1
ATOM 5669 N N . TYR B 1 335 ? 28.875 15.891 7.812 1 97.62 335 TYR B N 1
ATOM 5670 C CA . TYR B 1 335 ? 28.828 14.656 7.043 1 97.62 335 TYR B CA 1
ATOM 5671 C C . TYR B 1 335 ? 30.203 14.031 6.906 1 97.62 335 TYR B C 1
ATOM 5673 O O . TYR B 1 335 ? 30.391 12.844 7.172 1 97.62 335 TYR B O 1
ATOM 5681 N N . ARG B 1 336 ? 31.141 14.797 6.559 1 97.06 336 ARG B N 1
ATOM 5682 C CA . ARG B 1 336 ? 32.5 14.336 6.375 1 97.06 336 ARG B CA 1
ATOM 5683 C C . ARG B 1 336 ? 33.094 13.781 7.676 1 97.06 336 ARG B C 1
ATOM 5685 O O . ARG B 1 336 ? 33.75 12.734 7.68 1 97.06 336 ARG B O 1
ATOM 5692 N N . SER B 1 337 ? 32.875 14.508 8.688 1 97.12 337 SER B N 1
ATOM 5693 C CA . SER B 1 337 ? 33.375 14.094 9.984 1 97.12 337 SER B CA 1
ATOM 5694 C C . SER B 1 337 ? 32.812 12.742 10.398 1 97.12 337 SER B C 1
ATOM 5696 O O . SER B 1 337 ? 33.531 11.867 10.859 1 97.12 337 SER B O 1
ATOM 5698 N N . LEU B 1 338 ? 31.516 12.562 10.188 1 96.56 338 LEU B N 1
ATOM 5699 C CA . LEU B 1 338 ? 30.859 11.328 10.594 1 96.56 338 LEU B CA 1
ATOM 5700 C C . LEU B 1 338 ? 31.328 10.156 9.734 1 96.56 338 LEU B C 1
ATOM 5702 O O . LEU B 1 338 ? 31.578 9.062 10.258 1 96.56 338 LEU B O 1
ATOM 5706 N N . THR B 1 339 ? 31.422 10.383 8.5 1 96.38 339 THR B N 1
ATOM 5707 C CA . THR B 1 339 ? 31.875 9.312 7.617 1 96.38 339 THR B CA 1
ATOM 5708 C C . THR B 1 339 ? 33.344 8.977 7.879 1 96.38 339 THR B C 1
ATOM 5710 O O . THR B 1 339 ? 33.719 7.812 7.797 1 96.38 339 THR B O 1
ATOM 5713 N N . ALA B 1 340 ? 34.125 9.945 8.164 1 96.38 340 ALA B N 1
ATOM 5714 C CA . ALA B 1 340 ? 35.531 9.734 8.5 1 96.38 340 ALA B CA 1
ATOM 5715 C C . ALA B 1 340 ? 35.656 8.891 9.766 1 96.38 340 ALA B C 1
ATOM 5717 O O . ALA B 1 340 ? 36.625 8.133 9.914 1 96.38 340 ALA B O 1
ATOM 5718 N N . LYS B 1 341 ? 34.781 9.039 10.617 1 96.44 341 LYS B N 1
ATOM 5719 C CA . LYS B 1 341 ? 34.781 8.273 11.859 1 96.44 341 LYS B CA 1
ATOM 5720 C C . LYS B 1 341 ? 34.25 6.859 11.633 1 96.44 341 LYS B C 1
ATOM 5722 O O . LYS B 1 341 ? 34.062 6.094 12.586 1 96.44 341 LYS B O 1
ATOM 5727 N N . GLY B 1 342 ? 33.844 6.609 10.391 1 93.94 342 GLY B N 1
ATOM 5728 C CA . GLY B 1 342 ? 33.469 5.246 10.039 1 93.94 342 GLY B CA 1
ATOM 5729 C C . GLY B 1 342 ? 31.984 5.02 10.016 1 93.94 342 GLY B C 1
ATOM 5730 O O . GLY B 1 342 ? 31.516 3.891 9.836 1 93.94 342 GLY B O 1
ATOM 5731 N N . LYS B 1 343 ? 31.219 6.047 10.258 1 93 343 LYS B N 1
ATOM 5732 C CA . LYS B 1 343 ? 29.781 5.887 10.227 1 93 343 LYS B CA 1
ATOM 5733 C C . LYS B 1 343 ? 29.281 5.598 8.812 1 93 343 LYS B C 1
ATOM 5735 O O . LYS B 1 343 ? 29.797 6.16 7.844 1 93 343 LYS B O 1
ATOM 5740 N N . LYS B 1 344 ? 28.234 4.723 8.758 1 93.75 344 LYS B N 1
ATOM 5741 C CA . LYS B 1 344 ? 27.594 4.473 7.469 1 93.75 344 LYS B CA 1
ATOM 5742 C C . LYS B 1 344 ? 27 5.75 6.891 1 93.75 344 LYS B C 1
ATOM 5744 O O . LYS B 1 344 ? 26.516 6.605 7.633 1 93.75 344 LYS B O 1
ATOM 5749 N N . SER B 1 345 ? 27 5.879 5.594 1 94.75 345 SER B N 1
ATOM 5750 C CA . SER B 1 345 ? 26.516 7.066 4.902 1 94.75 345 SER B CA 1
ATOM 5751 C C . SER B 1 345 ? 25.062 7.375 5.277 1 94.75 345 SER B C 1
ATOM 5753 O O . SER B 1 345 ? 24.703 8.539 5.469 1 94.75 345 SER B O 1
ATOM 5755 N N . GLN B 1 346 ? 24.234 6.32 5.473 1 93.81 346 GLN B N 1
ATOM 5756 C CA . GLN B 1 346 ? 22.812 6.504 5.785 1 93.81 346 GLN B CA 1
ATOM 5757 C C . GLN B 1 346 ? 22.641 7.137 7.164 1 93.81 346 GLN B C 1
ATOM 5759 O O . GLN B 1 346 ? 21.719 7.938 7.371 1 93.81 346 GLN B O 1
ATOM 5764 N N . VAL B 1 347 ? 23.469 6.754 8.039 1 94.38 347 VAL B N 1
ATOM 5765 C CA . VAL B 1 347 ? 23.422 7.305 9.391 1 94.38 347 VAL B CA 1
ATOM 5766 C C . VAL B 1 347 ? 23.875 8.766 9.367 1 94.38 347 VAL B C 1
ATOM 5768 O O . VAL B 1 347 ? 23.234 9.625 9.992 1 94.38 347 VAL B O 1
ATOM 5771 N N . ALA B 1 348 ? 24.953 9.031 8.664 1 96.69 348 ALA B N 1
ATOM 5772 C CA . ALA B 1 348 ? 25.484 10.383 8.555 1 96.69 348 ALA B CA 1
ATOM 5773 C C . ALA B 1 348 ? 24.453 11.32 7.926 1 96.69 348 ALA B C 1
ATOM 5775 O O . ALA B 1 348 ? 24.25 12.445 8.398 1 96.69 348 ALA B O 1
ATOM 5776 N N . ILE B 1 349 ? 23.781 10.82 6.957 1 97.62 349 ILE B N 1
ATOM 5777 C CA . ILE B 1 349 ? 22.797 11.633 6.246 1 97.62 349 ILE B CA 1
ATOM 5778 C C . ILE B 1 349 ? 21.609 11.93 7.164 1 97.62 349 ILE B C 1
ATOM 5780 O O . ILE B 1 349 ? 21.062 13.031 7.133 1 97.62 349 ILE B O 1
ATOM 5784 N N . THR B 1 350 ? 21.219 10.977 7.938 1 96.88 350 THR B N 1
ATOM 5785 C CA . THR B 1 350 ? 20.125 11.18 8.883 1 96.88 350 THR B CA 1
ATOM 5786 C C . THR B 1 350 ? 20.484 12.266 9.898 1 96.88 350 THR B C 1
ATOM 5788 O O . THR B 1 350 ? 19.656 13.109 10.234 1 96.88 350 THR B O 1
ATOM 5791 N N . ALA B 1 351 ? 21.688 12.258 10.344 1 96.75 351 ALA B N 1
ATOM 5792 C CA . ALA B 1 351 ? 22.172 13.289 11.266 1 96.75 351 ALA B CA 1
ATOM 5793 C C . ALA B 1 351 ? 22.141 14.664 10.602 1 96.75 351 ALA B C 1
ATOM 5795 O O . ALA B 1 351 ? 21.781 15.656 11.227 1 96.75 351 ALA B O 1
ATOM 5796 N N . VAL B 1 352 ? 22.547 14.695 9.367 1 98 352 VAL B N 1
ATOM 5797 C CA . VAL B 1 352 ? 22.531 15.938 8.602 1 98 352 VAL B CA 1
ATOM 5798 C C . VAL B 1 352 ? 21.094 16.438 8.445 1 98 352 VAL B C 1
ATOM 5800 O O . VAL B 1 352 ? 20.812 17.625 8.602 1 98 352 VAL B O 1
ATOM 5803 N N . ALA B 1 353 ? 20.172 15.484 8.156 1 98.19 353 ALA B N 1
ATOM 5804 C CA . ALA B 1 353 ? 18.766 15.844 8 1 98.19 353 ALA B CA 1
ATOM 5805 C C . ALA B 1 353 ? 18.203 16.469 9.273 1 98.19 353 ALA B C 1
ATOM 5807 O O . ALA B 1 353 ? 17.469 17.453 9.219 1 98.19 353 ALA B O 1
ATOM 5808 N N . ARG B 1 354 ? 18.609 15.953 10.344 1 97.5 354 ARG B N 1
ATOM 5809 C CA . ARG B 1 354 ? 18.172 16.469 11.633 1 97.5 354 ARG B CA 1
ATOM 5810 C C . ARG B 1 354 ? 18.641 17.922 11.82 1 97.5 354 ARG B C 1
ATOM 5812 O O . ARG B 1 354 ? 17.844 18.797 12.133 1 97.5 354 ARG B O 1
ATOM 5819 N N . GLU B 1 355 ? 19.891 18.188 11.617 1 97.56 355 GLU B N 1
ATOM 5820 C CA . GLU B 1 355 ? 20.438 19.531 11.812 1 97.56 355 GLU B CA 1
ATOM 5821 C C . GLU B 1 355 ? 19.906 20.5 10.758 1 97.56 355 GLU B C 1
ATOM 5823 O O . GLU B 1 355 ? 19.719 21.688 11.039 1 97.56 355 GLU B O 1
ATOM 5828 N N . LEU B 1 356 ? 19.719 19.938 9.539 1 98.38 356 LEU B N 1
ATOM 5829 C CA . LEU B 1 356 ? 19.109 20.75 8.492 1 98.38 356 LEU B CA 1
ATOM 5830 C C . LEU B 1 356 ? 17.781 21.312 8.945 1 98.38 356 LEU B C 1
ATOM 5832 O O . LEU B 1 356 ? 17.453 22.469 8.672 1 98.38 356 LEU B O 1
ATOM 5836 N N . THR B 1 357 ? 17.031 20.562 9.727 1 97.81 357 THR B N 1
ATOM 5837 C CA . THR B 1 357 ? 15.727 20.969 10.25 1 97.81 357 THR B CA 1
ATOM 5838 C C . THR B 1 357 ? 15.867 22.172 11.18 1 97.81 357 THR B C 1
ATOM 5840 O O . THR B 1 357 ? 15 23.031 11.211 1 97.81 357 THR B O 1
ATOM 5843 N N . GLY B 1 358 ? 16.922 22.188 11.891 1 98 358 GLY B N 1
ATOM 5844 C CA . GLY B 1 358 ? 17.188 23.344 12.742 1 98 358 GLY B CA 1
ATOM 5845 C C . GLY B 1 358 ? 17.375 24.625 11.961 1 98 358 GLY B C 1
ATOM 5846 O O . GLY B 1 358 ? 16.844 25.672 12.336 1 98 358 GLY B O 1
ATOM 5847 N N . PHE B 1 359 ? 18.109 24.547 10.914 1 98.25 359 PHE B N 1
ATOM 5848 C CA . PHE B 1 359 ? 18.312 25.703 10.055 1 98.25 359 PHE B CA 1
ATOM 5849 C C . PHE B 1 359 ? 17 26.141 9.406 1 98.25 359 PHE B C 1
ATOM 5851 O O . PHE B 1 359 ? 16.75 27.328 9.234 1 98.25 359 PHE B O 1
ATOM 5858 N N . MET B 1 360 ? 16.172 25.172 9.039 1 98.31 360 MET B N 1
ATOM 5859 C CA . MET B 1 360 ? 14.859 25.5 8.492 1 98.31 360 MET B CA 1
ATOM 5860 C C . MET B 1 360 ? 14.016 26.266 9.508 1 98.31 360 MET B C 1
ATOM 5862 O O . MET B 1 360 ? 13.328 27.219 9.148 1 98.31 360 MET B O 1
ATOM 5866 N N . TRP B 1 361 ? 14.125 25.828 10.719 1 98.19 361 TRP B N 1
ATOM 5867 C CA . TRP B 1 361 ? 13.398 26.484 11.797 1 98.19 361 TRP B CA 1
ATOM 5868 C C . TRP B 1 361 ? 13.82 27.953 11.922 1 98.19 361 TRP B C 1
ATOM 5870 O O . TRP B 1 361 ? 12.977 28.844 12.039 1 98.19 361 TRP B O 1
ATOM 5880 N N . ASP B 1 362 ? 15.078 28.188 11.828 1 97.56 362 ASP B N 1
ATOM 5881 C CA . ASP B 1 362 ? 15.609 29.531 11.93 1 97.56 362 ASP B CA 1
ATOM 5882 C C . ASP B 1 362 ? 15.086 30.422 10.797 1 97.56 362 ASP B C 1
ATOM 5884 O O . ASP B 1 362 ? 14.641 31.547 11.039 1 97.56 362 ASP B O 1
ATOM 5888 N N . ILE B 1 363 ? 15.117 29.891 9.648 1 97.88 363 ILE B N 1
ATOM 5889 C CA . ILE B 1 363 ? 14.641 30.641 8.484 1 97.88 363 ILE B CA 1
ATOM 5890 C C . ILE B 1 363 ? 13.141 30.891 8.617 1 97.88 363 ILE B C 1
ATOM 5892 O O . ILE B 1 363 ? 12.672 32 8.328 1 97.88 363 ILE B O 1
ATOM 5896 N N . ALA B 1 364 ? 12.422 29.922 9.055 1 97.44 364 ALA B N 1
ATOM 5897 C CA . ALA B 1 364 ? 10.969 30.016 9.172 1 97.44 364 ALA B CA 1
ATOM 5898 C C . ALA B 1 364 ? 10.57 31.078 10.188 1 97.44 364 ALA B C 1
ATOM 5900 O O . ALA B 1 364 ? 9.633 31.859 9.953 1 97.44 364 ALA B O 1
ATOM 5901 N N . LEU B 1 365 ? 11.281 31.141 11.305 1 95.81 365 LEU B N 1
ATOM 5902 C CA . LEU B 1 365 ? 10.977 32.125 12.328 1 95.81 365 LEU B CA 1
ATOM 5903 C C . LEU B 1 365 ? 11.188 33.562 11.789 1 95.81 365 LEU B C 1
ATOM 5905 O O . LEU B 1 365 ? 10.375 34.438 12.039 1 95.81 365 LEU B O 1
ATOM 5909 N N . ALA B 1 366 ? 12.242 33.688 11.055 1 94.44 366 ALA B N 1
ATOM 5910 C CA . ALA B 1 366 ? 12.539 35 10.477 1 94.44 366 ALA B CA 1
ATOM 5911 C C . ALA B 1 366 ? 11.492 35.375 9.438 1 94.44 366 ALA B C 1
ATOM 5913 O O . ALA B 1 366 ? 11.055 36.531 9.383 1 94.44 366 ALA B O 1
ATOM 5914 N N . ALA B 1 367 ? 11.117 34.438 8.625 1 92.44 367 ALA B N 1
ATOM 5915 C CA . ALA B 1 367 ? 10.141 34.688 7.566 1 92.44 367 ALA B CA 1
ATOM 5916 C C . ALA B 1 367 ? 8.773 35.031 8.141 1 92.44 367 ALA B C 1
ATOM 5918 O O . ALA B 1 367 ? 8.047 35.844 7.578 1 92.44 367 ALA B O 1
ATOM 5919 N N . GLN B 1 368 ? 8.391 34.438 9.211 1 89 368 GLN B N 1
ATOM 5920 C CA . GLN B 1 368 ? 7.07 34.625 9.797 1 89 368 GLN B CA 1
ATOM 5921 C C . GLN B 1 368 ? 7.027 35.875 10.656 1 89 368 GLN B C 1
ATOM 5923 O O . GLN B 1 368 ? 5.961 36.469 10.852 1 89 368 GLN B O 1
ATOM 5928 N N . SER B 1 369 ? 8.156 36.312 11.203 1 82.06 369 SER B N 1
ATOM 5929 C CA . SER B 1 369 ? 8.227 37.562 11.945 1 82.06 369 SER B CA 1
ATOM 5930 C C . SER B 1 369 ? 8.133 38.781 11 1 82.06 369 SER B C 1
ATOM 5932 O O . SER B 1 369 ? 7.512 39.781 11.344 1 82.06 369 SER B O 1
ATOM 5934 N N . SER B 1 370 ? 8.766 38.688 9.859 1 72.31 370 SER B N 1
ATOM 5935 C CA . SER B 1 370 ? 8.719 39.75 8.875 1 72.31 370 SER B CA 1
ATOM 5936 C C . SER B 1 370 ? 7.305 39.969 8.352 1 72.31 370 SER B C 1
ATOM 5938 O O . SER B 1 370 ? 6.902 41.125 8.086 1 72.31 370 SER B O 1
ATOM 5940 N N . PHE B 1 371 ? 6.566 38.938 8.273 1 66.19 371 PHE B N 1
ATOM 5941 C CA . PHE B 1 371 ? 5.195 39.031 7.781 1 66.19 371 PHE B CA 1
ATOM 5942 C C . PHE B 1 371 ? 4.289 39.688 8.812 1 66.19 371 PHE B C 1
ATOM 5944 O O . PHE B 1 371 ? 3.42 40.5 8.461 1 66.19 371 PHE B O 1
ATOM 5951 N N . SER B 1 372 ? 4.457 39.312 10.07 1 62.66 372 SER B N 1
ATOM 5952 C CA . SER B 1 372 ? 3.656 39.938 11.125 1 62.66 372 SER B CA 1
ATOM 5953 C C . SER B 1 372 ? 3.918 41.438 11.219 1 62.66 372 SER B C 1
ATOM 5955 O O . SER B 1 372 ? 3.002 42.188 11.492 1 62.66 372 SER B O 1
ATOM 5957 N N . GLN B 1 373 ? 5.125 41.844 10.984 1 54.91 373 GLN B N 1
ATOM 5958 C CA . GLN B 1 373 ? 5.469 43.281 11.031 1 54.91 373 GLN B CA 1
ATOM 5959 C C . GLN B 1 373 ? 4.871 44.031 9.844 1 54.91 373 GLN B C 1
ATOM 5961 O O . GLN B 1 373 ? 4.441 45.156 9.984 1 54.91 373 GLN B O 1
ATOM 5966 N N . GLN B 1 374 ? 4.777 43.344 8.742 1 53.72 374 GLN B N 1
ATOM 5967 C CA . GLN B 1 374 ? 4.195 44 7.57 1 53.72 374 GLN B CA 1
ATOM 5968 C C . GLN B 1 374 ? 2.682 44.125 7.711 1 53.72 374 GLN B C 1
ATOM 5970 O O . GLN B 1 374 ? 2.092 45.094 7.23 1 53.72 374 GLN B O 1
ATOM 5975 N N . LYS B 1 375 ? 1.941 43.25 8.414 1 55.47 375 LYS B N 1
ATOM 5976 C CA . LYS B 1 375 ? 0.502 43.344 8.633 1 55.47 375 LYS B CA 1
ATOM 5977 C C . LYS B 1 375 ? 0.179 44.438 9.664 1 55.47 375 LYS B C 1
ATOM 5979 O O . LYS B 1 375 ? -0.924 45 9.664 1 55.47 375 LYS B O 1
ATOM 5984 N N . GLN B 1 376 ? 1.068 44.625 10.594 1 49.09 376 GLN B N 1
ATOM 5985 C CA . GLN B 1 376 ? 0.838 45.688 11.586 1 49.09 376 GLN B CA 1
ATOM 5986 C C . GLN B 1 376 ? 1.121 47.062 11.016 1 49.09 376 GLN B C 1
ATOM 5988 O O . GLN B 1 376 ? 0.536 48.062 11.453 1 49.09 376 GLN B O 1
ATOM 5993 N N . ASN B 1 377 ? 1.87 47.188 10.047 1 42.75 377 ASN B N 1
ATOM 5994 C CA . ASN B 1 377 ? 2.078 48.5 9.438 1 42.75 377 ASN B CA 1
ATOM 5995 C C . ASN B 1 377 ? 1.076 48.781 8.32 1 42.75 377 ASN B C 1
ATOM 5997 O O . ASN B 1 377 ? 0.812 47.875 7.5 1 42.75 377 ASN B O 1
#

Sequence (754 aa):
MHSENIAAYVGLDVHKETLAVAIAAPERLGEVRYYGTINNEAQAVRRLFQKLQGLYGNILSCYEAGPCGFGLYHQLTAMNIKCQVIAPSRIPKSPTDRIKNDHRDAISLARLLRAGELTPVWIPDLTHEAMRDLIRARAAAKRDSRVARQRILSMLLRTDKHYAGKHWTGKHRTWLANQSFSQPSQQIAFQHYCQSLEQIEDRILQLDQEISRLLPEWSLCNLVCQLQALKGVGQLIAITLVAELGDFSRFSNPKQLMAFLGLVPGEYSSGNSIRPRGITKVGNSELRRLLYEAAWSYRTPAKVGAWLIYYRPDSVTQYSKDIAWKAQQRLCSRYRSLTAKGKKSQVAITAVARELTGFMWDIALAAQSSFSQQKQNMHSENIAAYVGLDVHKETLAVAIAAPERLGEVRYYGTINNEAQAVRRLFQKLQGLYGNILSCYEAGPCGFGLYHQLTAMNIKCQVIAPSRIPKSPTDRIKNDHRDAISLARLLRAGELTPVWIPDLTHEAMRDLIRARAAAKRDSRVARQRILSMLLRTDKHYAGKHWTGKHRTWLANQSFSQPSQQIAFQHYCQSLEQIEDRILQLDQEISRLLPEWSLCNLVCQLQALKGVGQLIAITLVAELGDFSRFSNPKQLMAFLGLVPGEYSSGNSIRPRGITKVGNSELRRLLYEAAWSYRTPAKVGAWLIYYRPDSVTQYSKDIAWKAQQRLCSRYRSLTAKGKKSQVAITAVARELTGFMWDIALAAQSSFSQQKQN

InterPro domains:
  IPR002525 Transposase IS110-like, N-terminal [PF01548] (10-158)
  IPR003346 Transposase IS116/IS110/IS902, C-terminal [PF02371] (227-298)
  IPR047650 Transposase IS110-like [NF033542] (9-364)
  IPR047650 Transposase IS110-like [PTHR33055] (4-300)

Secondary structure (DSSP, 8-state):
-------EEEEEEE-SSEEEEEEE-SSTT--EEEEEEEE-SHHHHHHHHHHHHHHHSSEEEEEE--TTTTHHHHHHHHTT-EEEEE-GGGSPPPTT--S--HHHHHHHHHHHHHHT---BPP---HHHHHHHHHHHHHHHHHHHHHHHHHHHHHHHHHTT----S-TTSHHHHHHHHT---SSHHHHHHHHHHHHHHHHHHHHHHHHHHHHHHHGGGSTTHHHHHHHTTSTT--HHHHHHHHHHH--GGGSSSHHHHHHHTT-SEEEEEETTEEEEEEE---S-HHHHHHHHHHHGGGGSPP---HHHHHHS-TT--HHHHHHHHHHHHHHHHHHHHHHHTT--HHHHHHHHHHHHHHHHHHHHHHHHHHHHHHHH-/-------EEEEEEE-SSEEEEEEE-SSTT--EEEEEEEE-SHHHHHHHHHHHHHHHSSEEEEEE--TTTTHHHHHHHHTT-EEEEE-GGGSPPPTT-----HHHHHHHHHHHHHHT---BPP---HHHHHHHHHHHHHHHHHHHHHHHHHHHHHHHHHTT----S-TTSHHHHHHHHT---SSHHHHHHHHHHHHHHHHHHHHHHHHHHHHHHHGGGSTTHHHHHHHTTSTT--HHHHHHHHHHH--GGGSSSHHHHHHHTT-SEEEEEETTEEEEEEE---S-HHHHHHHHHHHGGGGSPP---HHHHHHS-TT--HHHHHHHHHHHHHHHHHHHHHHHTT--HHHHHHHHHHHHHHHHHHHHHHHHHHHHHHHH-

Radius of gyration: 31.63 Å; Cα contacts (8 Å, |Δi|>4): 1039; chains: 2; bounding box: 67×95×69 Å

Solvent-accessible surface area (backbone atoms only — not comparable to full-atom values): 40318 Å² total; per-residue (Å²): 126,78,74,74,74,55,46,29,20,32,4,35,32,80,47,86,62,36,30,26,35,9,42,14,42,62,50,88,89,39,62,70,42,74,74,49,73,44,58,54,41,74,65,53,49,50,52,51,51,51,50,48,34,71,74,50,50,44,49,40,33,35,34,62,61,55,72,55,51,56,52,65,52,53,53,36,47,74,68,73,34,50,65,40,42,25,42,65,91,55,48,86,76,62,88,80,64,75,73,90,42,62,65,57,50,4,40,50,44,7,50,35,52,66,69,64,63,62,50,65,53,88,79,72,55,72,69,50,49,21,48,29,44,29,50,49,43,37,51,49,35,51,52,50,36,53,53,35,50,45,54,48,51,47,53,30,38,27,70,71,50,83,77,94,66,66,80,83,38,75,67,38,49,54,52,58,72,68,61,81,55,94,45,66,45,34,37,51,29,51,49,50,40,52,50,50,32,51,54,34,50,52,49,40,53,52,44,52,51,51,49,63,68,48,36,78,76,38,93,56,34,64,46,32,39,37,47,27,45,31,79,54,30,48,67,66,53,24,45,50,49,42,48,74,62,60,65,64,72,78,39,93,45,47,66,53,50,30,48,55,43,12,53,36,68,32,80,48,68,59,85,98,42,76,49,84,45,64,55,56,65,40,64,52,64,67,57,43,50,49,39,40,60,23,27,56,61,32,73,46,80,67,67,93,46,70,61,59,68,72,67,36,53,85,82,39,47,70,67,35,43,51,51,24,50,52,45,35,53,50,38,16,50,48,30,50,52,37,42,71,72,66,43,54,69,69,58,31,28,44,54,34,23,32,55,49,48,35,56,48,44,54,45,42,47,53,48,54,51,55,50,53,54,54,70,72,97,125,81,75,76,73,55,45,29,20,32,4,36,32,82,47,86,63,35,31,25,36,10,42,15,44,61,50,87,89,39,62,69,43,76,74,49,73,43,57,55,40,74,65,53,48,51,53,52,52,51,50,48,35,71,74,48,50,43,48,40,33,34,33,63,60,55,72,53,51,56,51,65,53,52,53,36,46,76,68,72,35,49,66,40,41,26,42,67,91,55,50,86,76,62,88,80,64,75,72,90,41,61,64,58,51,3,40,50,43,6,50,37,54,64,68,64,64,62,49,66,53,89,79,72,55,72,67,48,48,21,47,28,43,29,51,50,43,40,52,51,36,52,53,49,36,53,53,35,51,47,53,49,51,47,53,31,37,28,69,71,50,84,77,92,65,65,82,84,38,73,67,36,48,53,52,58,72,69,61,82,54,94,44,66,44,36,36,52,30,52,51,50,40,52,50,51,32,50,54,35,52,52,49,39,52,51,44,52,53,51,50,63,68,48,38,80,76,38,92,59,35,63,47,31,38,37,48,26,45,30,79,53,29,47,67,66,54,26,44,51,49,44,48,74,60,60,65,64,72,78,39,92,44,47,67,53,50,29,47,55,41,12,53,36,69,32,80,46,68,60,84,98,42,76,49,83,45,63,54,57,65,40,64,52,64,66,58,44,50,49,37,40,57,23,26,57,60,30,72,48,80,66,68,94,48,71,62,58,69,71,66,35,53,85,81,40,47,69,67,34,43,51,51,24,51,53,46,35,53,50,39,18,49,48,30,51,53,37,41,73,73,65,44,55,67,70,58,30,28,45,54,35,23,33,55,51,48,35,55,48,42,55,45,41,47,55,49,54,51,56,50,55,54,53,70,73,98

Organism: Escherichia coli O6:H1 (strain CFT073 / ATCC 700928 / UPEC) (NCBI:txid199310)

pLDDT: mean 92.15, std 10.79, range [34.22, 98.69]

Foldseek 3Di:
DPPPDAQKEWFWEDDPFKIWIWIAGLDDVGDIDTPGMDTPDLVGLVVVVVVVCVVGPAYEYEYEDDDVACVSVVSCVVVVHHYFYFYPVQQDDDPPPPDDDSRVNRSSRRNCVSVVRTDGDDHDDPLLLVLLVLLVVLVVLVVVLVVLVVVLVVLCVVVVHDDPDDDPPPVNVVVLVPDDDPDVVSRVVNVVSVVSNVVSVVVSVVSVVVSVVCLVVDPCSLLLLQLLLAQLRASSLSSNCCSQRPALVVDVALVSVLVQQQLDWDWDDDDPDTDTDHGRRPHDVVNLVSLLRSLVRLCDAQDPDPCSVPRRDPSHDPVSNVLNSVLSHVLNVQLVVCVVVPDDSSRSSSVSSSVSSRSSSVSSVVSVVVSVVVVVD/DPPPDAQKEWFWEDDPFKIWIWIAGLDDVGDIDTPGMDTPDLVGLVVVVVVVCVVGPAYEYEYEDDDVACVSVVSCVVVVHHYFYFYPVQQDDDPPPPDDDSRVNRSSRRNCVSVVRTDGDDHDDPLLLVLLVLLVVLVVLVVVLVVLVVVLVVLCVVVVHDDPDDDPPPVNVVVLVPDDDPDVVSRVVNVVSVVSNVVSVVVSVVSVVVSVVCLVVDPCSLLLLQLLLAQLRASSLSSNCCSQRPALVVDVALVSVLVQQQLDWDWDDDDPDTDTDHGRRPHDVVNLVSLLRSLVRLCDAQDPDPCSVVRRDPSHDPVSNVLNSVLSHVLNVQLVVCVVVPDDSSRSSSVSSSVSSRSSSVSSVVSVVVSVVVVVD

Nearest PDB structures (foldseek):
  8wt6-assembly1_D  TM=8.217E-01  e=1.872E-15  Escherichia coli
  5m1k-assembly2_B  TM=6.050E-01  e=2.364E-02  Thermus phage G20c
  3hrg-assembly1_A  TM=7.091E-01  e=3.703E-01  Bacteroides thetaiotaomicron VPI-5482
  9cpc-assembly1_3G  TM=2.705E-01  e=4.297E+00  Sus scrofa
  8wt6-assembly1_D  TM=8.218E-01  e=1.845E-15  Escherichia coli